Protein 1CI0 (pdb70)

CATH classification: 2.30.110.10

Sequence (409 aa):
FTLNEKQLTDDPIDLFTKWFNEAKEDPRETLPEAITFSSAELPSGRVSSRILLFKELDHRGFTIYSNWGTSRKAHDIATNPNAAIVFFWKDLQRQVRVEGITEHVNRETSERYFKTRPRGSKIGAWASRQSDVIKNREELDELTQKNTERFKDAEDIPCPDYWGGLRIVPLEIEFWQGRPSRLHDRFVYRRKTENDPWKVVRLAPTLNEKQLTDDPIDLFTKWFNEAKEDPRETLPEAITFSSAELPSGRVSSRILLFKELDHRGFTIYSNWGTSRKAHDIATNPNAAIVFFWKDLQRQVRVEGITEHVNRETSERYFKTRPRGSKIGAWASRQSDVIKNREELDELTQKNTERFKDAEDIPCPDYWGGLRIVPLEIEFWQGRPSRLHDRFVYRRKTENDPWKVVRLAP

Nearest PDB structures (foldseek):
  1ci0-assembly1_B  TM=1.005E+00  e=4.601E-44  Saccharomyces cerevisiae
  8qyw-assembly1_A-2  TM=9.313E-01  e=6.721E-25  Homo sapiens
  6h00-assembly1_A-2  TM=9.200E-01  e=1.239E-23  Homo sapiens
  3hy8-assembly1_A-2  TM=8.974E-01  e=1.770E-23  Homo sapiens
  2a2j-assembly1_B  TM=9.378E-01  e=9.275E-20  Mycobacterium tuberculosis

GO terms:
  GO:0004733 pyridoxamine phosphate oxidase activity (F, IDA)
  GO:0005758 mitochondrial intermembrane space (C, IDA)
  GO:0010181 FMN binding (F, IDA)
  GO:0009443 pyridoxal 5'-phosphate salvage (P, IC)
  GO:0004733 pyridoxamine phosphate oxidase activity (F, IMP)

B-factor: mean 37.46, std 19.8, range [2.0, 96.81]

Organism: Saccharomyces cerevisiae (strain ATCC 204508 / S288c) (NCBI:txid559292)

Foldseek 3Di:
DADDPVVDDQPVVVVVCVVLVVLVVDPLNPQQQKKKKKFAAPPVGHIDIDIFGWDDADPFFTKGWDQLPQAPRVNRCVRPQWIKMKGQDPVQQKIKIFTAGKFFDDPVQFFVVLQVDDPLVVLLQVLDRYPDDDDDVVSSVVSSVVSCVVCVVDDTRGHDPRTGMMGGRGQKMWIWHDDPVRQIWIKMWGDPDSPGRTDIDTDGD/DDDPVPDDQDVVVVVCVVLVVLVVDPLNPQQQKKKKKFAAPPVGHIDIDIFGFDDADPFFTKGWDQLPQAPRVNRCVRPQWIKMKGQDPVQQKIKIFTAGKFFDDPVQFFVVLQVDDPLVVLLQQLDRYPDDDDDVVSSVVSSVVSCVVCVVDDTRGHDPRTGMMGGRGQKMWIWHDDPVRQIWIKMWGDPDSPGRIDIDTDGD

Solvent-accessible surface area: 18748 Å² total; per-residue (Å²): 138,60,1,50,78,200,69,35,42,140,65,0,45,74,2,2,54,106,4,14,57,56,0,117,137,27,120,120,10,112,61,11,47,12,4,7,0,0,0,2,56,48,108,60,2,61,1,0,1,11,30,26,95,10,93,59,44,50,156,74,4,0,2,0,37,12,9,18,35,36,0,52,7,4,104,2,9,86,56,0,74,27,1,0,0,2,0,41,2,49,73,5,68,13,12,0,20,0,4,5,50,11,50,114,12,76,97,93,24,1,65,125,66,1,129,108,96,69,187,44,9,21,18,23,14,92,4,13,155,37,23,50,81,16,170,40,47,107,44,2,55,89,47,36,129,112,31,72,72,83,26,78,104,54,101,77,15,84,22,0,134,54,20,4,3,0,17,0,0,4,26,23,0,8,0,39,1,5,55,126,63,104,30,38,0,15,4,2,0,86,35,173,60,61,128,47,99,51,127,63,40,7,7,2,21,68,0,58,81,200,66,36,43,139,63,0,45,72,2,2,55,102,3,16,58,56,0,117,138,26,120,134,9,111,60,11,47,12,4,6,0,0,0,1,56,47,109,59,2,60,0,0,1,11,31,26,99,10,94,59,46,50,156,72,4,0,2,0,36,12,9,18,35,36,1,52,8,5,104,2,8,84,56,0,74,27,1,0,1,2,0,41,2,50,72,27,68,32,12,0,20,0,4,5,50,11,50,116,13,78,98,93,25,1,66,128,68,1,129,107,93,70,187,44,8,20,19,22,14,91,3,12,156,37,23,49,81,16,169,40,47,108,44,1,54,92,50,34,132,116,30,70,71,82,25,77,104,54,103,76,14,85,21,0,135,52,21,5,3,0,17,0,0,4,24,23,0,8,0,39,18,7,72,128,61,107,31,38,0,15,5,1,0,88,34,171,58,61,128,46,99,51,122,64,42,7,7,2,22

Radius of gyration: 21.93 Å; Cα contacts (8 Å, |Δi|>4): 861; chains: 2; bounding box: 58×42×62 Å

Structure (mmCIF, N/CA/C/O backbone):
data_1CI0
#
_entry.id   1CI0
#
_cell.length_a   74.970
_cell.length_b   74.970
_cell.length_c   157.140
_cell.angle_alpha   90.00
_cell.angle_beta   90.00
_cell.angle_gamma   120.00
#
_symmetry.space_group_name_H-M   'P 32 2 1'
#
loop_
_entity.id
_entity.type
_entity.pdbx_description
1 polymer 'PROTEIN (PNP OXIDASE)'
2 non-polymer 'FLAVIN MONONUCLEOTIDE'
3 water water
#
loop_
_atom_site.group_PDB
_atom_site.id
_atom_site.type_symbol
_atom_site.label_atom_id
_atom_site.label_alt_id
_atom_site.label_comp_id
_atom_site.label_asym_id
_atom_site.label_entity_id
_atom_site.label_seq_id
_atom_site.pdbx_PDB_ins_code
_atom_site.Cartn_x
_atom_site.Cartn_y
_atom_site.Cartn_z
_atom_site.occupancy
_atom_site.B_iso_or_equiv
_atom_site.auth_seq_id
_atom_site.auth_comp_id
_atom_site.auth_asym_id
_atom_site.auth_atom_id
_atom_site.pdbx_PDB_model_num
ATOM 1 N N . PHE A 1 24 ? -34.313 -10.586 9.115 1.00 45.34 24 PHE A N 1
ATOM 2 C CA . PHE A 1 24 ? -35.212 -9.616 8.397 1.00 45.34 24 PHE A CA 1
ATOM 3 C C . PHE A 1 24 ? -35.676 -8.463 9.263 1.00 45.34 24 PHE A C 1
ATOM 4 O O . PHE A 1 24 ? -36.684 -7.811 8.970 1.00 13.20 24 PHE A O 1
ATOM 12 N N . THR A 1 25 ? -34.947 -8.243 10.349 1.00 33.06 25 THR A N 1
ATOM 13 C CA . THR A 1 25 ? -35.212 -7.137 11.251 1.00 33.06 25 THR A CA 1
ATOM 14 C C . THR A 1 25 ? -33.844 -6.491 11.240 1.00 33.06 25 THR A C 1
ATOM 15 O O . THR A 1 25 ? -32.866 -7.100 10.809 1.00 20.74 25 THR A O 1
ATOM 19 N N . LEU A 1 26 ? -33.764 -5.255 11.685 1.00 28.92 26 LEU A N 1
ATOM 20 C CA . LEU A 1 26 ? -32.499 -4.544 11.690 1.00 28.92 26 LEU A CA 1
ATOM 21 C C . LEU A 1 26 ? -32.439 -3.745 12.965 1.00 28.92 26 LEU A C 1
ATOM 22 O O . LEU A 1 26 ? -33.310 -2.918 13.210 1.00 59.02 26 LEU A O 1
ATOM 27 N N . ASN A 1 27 ? -31.421 -4.000 13.783 1.00 21.86 27 ASN A N 1
ATOM 28 C CA . ASN A 1 27 ? -31.274 -3.291 15.047 1.00 21.86 27 ASN A CA 1
ATOM 29 C C . ASN A 1 27 ? -29.830 -2.885 15.313 1.00 21.86 27 ASN A C 1
ATOM 30 O O . ASN A 1 27 ? -28.891 -3.496 14.796 1.00 59.18 27 ASN A O 1
ATOM 35 N N . GLU A 1 28 ? -29.681 -1.845 16.127 1.00 38.35 28 GLU A N 1
ATOM 36 C CA . GLU A 1 28 ? -28.384 -1.296 16.511 1.00 38.35 28 GLU A CA 1
ATOM 37 C C . GLU A 1 28 ? -27.320 -2.378 16.678 1.00 38.35 28 GLU A C 1
ATOM 38 O O . GLU A 1 28 ? -26.191 -2.223 16.213 1.00 63.10 28 GLU A O 1
ATOM 44 N N . LYS A 1 29 ? -27.688 -3.477 17.331 1.00 55.18 29 LYS A N 1
ATOM 45 C CA . LYS A 1 29 ? -26.768 -4.587 17.567 1.00 55.18 29 LYS A CA 1
ATOM 46 C C . LYS A 1 29 ? -26.145 -5.169 16.297 1.00 55.18 29 LYS A C 1
ATOM 47 O O . LYS A 1 29 ? -24.987 -5.587 16.307 1.00 71.50 29 LYS A O 1
ATOM 53 N N . GLN A 1 30 ? -26.906 -5.191 15.206 1.00 51.67 30 GLN A N 1
ATOM 54 C CA . GLN A 1 30 ? -26.420 -5.741 13.945 1.00 51.67 30 GLN A CA 1
ATOM 55 C C . GLN A 1 30 ? -25.513 -4.780 13.176 1.00 51.67 30 GLN A C 1
ATOM 56 O O . GLN A 1 30 ? -24.731 -5.199 12.317 1.00 63.90 30 GLN A O 1
ATOM 62 N N . LEU A 1 31 ? -25.618 -3.493 13.490 1.00 55.80 31 LEU A N 1
ATOM 63 C CA . LEU A 1 31 ? -24.818 -2.469 12.824 1.00 55.80 31 LEU A CA 1
ATOM 64 C C . LEU A 1 31 ? -23.330 -2.752 12.937 1.00 55.80 31 LEU A C 1
ATOM 65 O O . LEU A 1 31 ? -22.850 -3.162 13.998 1.00 40.55 31 LEU A O 1
ATOM 70 N N . THR A 1 32 ? -22.604 -2.535 11.843 1.00 44.74 32 THR A N 1
ATOM 71 C CA . THR A 1 32 ? -21.159 -2.749 11.829 1.00 44.74 32 THR A CA 1
ATOM 72 C C . THR A 1 32 ? -20.480 -1.398 11.986 1.00 44.74 32 THR A C 1
ATOM 73 O O . THR A 1 32 ? -21.135 -0.360 12.034 1.00 50.66 32 THR A O 1
ATOM 77 N N . ASP A 1 33 ? -19.162 -1.409 12.070 1.00 43.72 33 ASP A N 1
ATOM 78 C CA . ASP A 1 33 ? -18.439 -0.164 12.203 1.00 43.72 33 ASP A CA 1
ATOM 79 C C . ASP A 1 33 ? -18.355 0.449 10.820 1.00 43.72 33 ASP A C 1
ATOM 80 O O . ASP A 1 33 ? -18.716 1.612 10.626 1.00 57.62 33 ASP A O 1
ATOM 85 N N . ASP A 1 34 ? -17.885 -0.341 9.859 1.00 54.78 34 ASP A N 1
ATOM 86 C CA . ASP A 1 34 ? -17.764 0.116 8.481 1.00 54.78 34 ASP A CA 1
ATOM 87 C C . ASP A 1 34 ? -19.037 -0.291 7.745 1.00 54.78 34 ASP A C 1
ATOM 88 O O . ASP A 1 34 ? -19.288 -1.477 7.549 1.00 56.32 34 ASP A O 1
ATOM 93 N N . PRO A 1 35 ? -19.862 0.688 7.336 1.00 32.44 35 PRO A N 1
ATOM 94 C CA . PRO A 1 35 ? -21.100 0.339 6.624 1.00 32.44 35 PRO A CA 1
ATOM 95 C C . PRO A 1 35 ? -20.858 -0.704 5.532 1.00 32.44 35 PRO A C 1
ATOM 96 O O . PRO A 1 35 ? -21.720 -1.525 5.247 1.00 39.17 35 PRO A O 1
ATOM 100 N N . ILE A 1 36 ? -19.667 -0.681 4.943 1.00 27.62 36 ILE A N 1
ATOM 101 C CA . ILE A 1 36 ? -19.311 -1.617 3.887 1.00 27.62 36 ILE A CA 1
ATOM 102 C C . ILE A 1 36 ? -19.457 -3.064 4.323 1.00 27.62 36 ILE A C 1
ATOM 103 O O . ILE A 1 36 ? -19.695 -3.947 3.497 1.00 27.43 36 ILE A O 1
ATOM 108 N N . ASP A 1 37 ? -19.308 -3.312 5.616 1.00 41.30 37 ASP A N 1
ATOM 109 C CA . ASP A 1 37 ? -19.443 -4.664 6.138 1.00 41.30 37 ASP A CA 1
ATOM 110 C C . ASP A 1 37 ? -20.895 -5.078 6.019 1.00 41.30 37 ASP A C 1
ATOM 111 O O . ASP A 1 37 ? -21.224 -6.097 5.407 1.00 48.46 37 ASP A O 1
ATOM 116 N N . LEU A 1 38 ? -21.767 -4.278 6.608 1.00 26.25 38 LEU A N 1
ATOM 117 C CA . LEU A 1 38 ? -23.183 -4.573 6.552 1.00 26.25 38 LEU A CA 1
ATOM 118 C C . LEU A 1 38 ? -23.649 -4.679 5.096 1.00 26.25 38 LEU A C 1
ATOM 119 O O . LEU A 1 38 ? -24.574 -5.436 4.792 1.00 20.72 38 LEU A O 1
ATOM 124 N N . PHE A 1 39 ? -23.017 -3.939 4.184 1.00 26.73 39 PHE A N 1
ATOM 125 C CA . PHE A 1 39 ? -23.429 -4.027 2.784 1.00 26.73 39 PHE A CA 1
ATOM 126 C C . PHE A 1 39 ? -23.132 -5.413 2.244 1.00 26.73 39 PHE A C 1
ATOM 127 O O . PHE A 1 39 ? -24.012 -6.084 1.719 1.00 15.86 39 PHE A O 1
ATOM 135 N N . THR A 1 40 ? -21.883 -5.833 2.366 1.00 23.52 40 THR A N 1
ATOM 136 C CA . THR A 1 40 ? -21.473 -7.143 1.872 1.00 23.52 40 THR A CA 1
ATOM 137 C C . THR A 1 40 ? -22.339 -8.246 2.433 1.00 23.52 40 THR A C 1
ATOM 138 O O . THR A 1 40 ? -22.766 -9.136 1.707 1.00 35.72 40 THR A O 1
ATOM 142 N N . LYS A 1 41 ? -22.598 -8.168 3.734 1.00 23.44 41 LYS A N 1
ATOM 143 C CA . LYS A 1 41 ? -23.429 -9.147 4.420 1.00 23.44 41 LYS A CA 1
ATOM 144 C C . LYS A 1 41 ? -24.766 -9.237 3.701 1.00 23.44 41 LYS A C 1
ATOM 145 O O . LYS A 1 41 ? -25.178 -10.305 3.256 1.00 32.07 41 LYS A O 1
ATOM 151 N N . TRP A 1 42 ? -25.436 -8.098 3.587 1.00 14.18 42 TRP A N 1
ATOM 152 C CA . TRP A 1 42 ? -26.727 -8.007 2.918 1.00 14.18 42 TRP A CA 1
ATOM 153 C C . TRP A 1 42 ? -26.680 -8.424 1.444 1.00 14.18 42 TRP A C 1
ATOM 154 O O . TRP A 1 42 ? -27.601 -9.075 0.929 1.00 22.52 42 TRP A O 1
ATOM 165 N N . PHE A 1 43 ? -25.615 -8.027 0.759 1.00 32.98 43 PHE A N 1
ATOM 166 C CA . PHE A 1 43 ? -25.486 -8.359 -0.644 1.00 32.98 43 PHE A CA 1
ATOM 167 C C . PHE A 1 43 ? -25.300 -9.857 -0.798 1.00 32.98 43 PHE A C 1
ATOM 168 O O . PHE A 1 43 ? -25.968 -10.486 -1.615 1.00 21.53 43 PHE A O 1
ATOM 176 N N . ASN A 1 44 ? -24.394 -10.433 -0.015 1.00 24.60 44 ASN A N 1
ATOM 177 C CA . ASN A 1 44 ? -24.154 -11.869 -0.090 1.00 24.60 44 ASN A CA 1
ATOM 178 C C . ASN A 1 44 ? -25.453 -12.646 0.181 1.00 24.60 44 ASN A C 1
ATOM 179 O O . ASN A 1 44 ? -25.734 -13.644 -0.473 1.00 42.47 44 ASN A O 1
ATOM 184 N N . GLU A 1 45 ? -26.244 -12.177 1.139 1.00 26.46 45 GLU A N 1
ATOM 185 C CA . GLU A 1 45 ? -27.497 -12.833 1.462 1.00 26.46 45 GLU A CA 1
ATOM 186 C C . GLU A 1 45 ? -28.412 -12.804 0.239 1.00 26.46 45 GLU A C 1
ATOM 187 O O . GLU A 1 45 ? -29.088 -13.794 -0.051 1.00 26.93 45 GLU A O 1
ATOM 193 N N . ALA A 1 46 ? -28.424 -11.669 -0.471 1.00 17.39 46 ALA A N 1
ATOM 194 C CA . ALA A 1 46 ? -29.244 -11.492 -1.674 1.00 17.39 46 ALA A CA 1
ATOM 195 C C . ALA A 1 46 ? -28.823 -12.423 -2.811 1.00 17.39 46 ALA A C 1
ATOM 196 O O . ALA A 1 46 ? -29.669 -12.947 -3.542 1.00 35.35 46 ALA A O 1
ATOM 198 N N . LYS A 1 47 ? -27.516 -12.614 -2.970 1.00 18.14 47 LYS A N 1
ATOM 199 C CA . LYS A 1 47 ? -26.975 -13.532 -3.981 1.00 18.14 47 LYS A CA 1
ATOM 200 C C . LYS A 1 47 ? -27.310 -14.974 -3.557 1.00 18.14 47 LYS A C 1
ATOM 201 O O . LYS A 1 47 ? -27.629 -15.817 -4.394 1.00 59.98 47 LYS A O 1
ATOM 207 N N . GLU A 1 48 ? -27.243 -15.234 -2.248 1.00 32.94 48 GLU A N 1
ATOM 208 C CA . GLU A 1 48 ? -27.549 -16.555 -1.677 1.00 32.94 48 GLU A CA 1
ATOM 209 C C . GLU A 1 48 ? -29.019 -16.894 -1.893 1.00 32.94 48 GLU A C 1
ATOM 210 O O . GLU A 1 48 ? -29.377 -18.032 -2.184 1.00 76.42 48 GLU A O 1
ATOM 216 N N . ASP A 1 49 ? -29.869 -15.890 -1.734 1.00 22.45 49 ASP A N 1
ATOM 217 C CA . ASP A 1 49 ? -31.296 -16.083 -1.903 1.00 22.45 49 ASP A CA 1
ATOM 218 C C . ASP A 1 49 ? -31.688 -16.246 -3.368 1.00 22.45 49 ASP A C 1
ATOM 219 O O . ASP A 1 49 ? -31.388 -15.400 -4.227 1.00 39.06 49 ASP A O 1
ATOM 224 N N . PRO A 1 50 ? -32.365 -17.353 -3.670 1.00 40.89 50 PRO A N 1
ATOM 225 C CA . PRO A 1 50 ? -32.830 -17.705 -5.011 1.00 40.89 50 PRO A CA 1
ATOM 226 C C . PRO A 1 50 ? -34.039 -16.875 -5.440 1.00 40.89 50 PRO A C 1
ATOM 227 O O . PRO A 1 50 ? -34.421 -16.878 -6.613 1.00 32.03 50 PRO A O 1
ATOM 231 N N . ARG A 1 51 ? -34.629 -16.167 -4.478 1.00 21.23 51 ARG A N 1
ATOM 232 C CA . ARG A 1 51 ? -35.784 -15.303 -4.730 1.00 21.23 51 ARG A CA 1
ATOM 233 C C . ARG A 1 51 ? -35.270 -14.060 -5.424 1.00 21.23 51 ARG A C 1
ATOM 234 O O . ARG A 1 51 ? -35.938 -13.496 -6.291 1.00 34.90 51 ARG A O 1
ATOM 242 N N . GLU A 1 52 ? -34.077 -13.633 -5.030 1.00 31.39 52 GLU A N 1
ATOM 243 C CA . GLU A 1 52 ? -33.449 -12.467 -5.634 1.00 31.39 52 GLU A CA 1
ATOM 244 C C . GLU A 1 52 ? -32.581 -12.968 -6.770 1.00 31.39 52 GLU A C 1
ATOM 245 O O . GLU A 1 52 ? -31.457 -13.450 -6.548 1.00 35.03 52 GLU A O 1
ATOM 251 N N . THR A 1 53 ? -33.126 -12.849 -7.980 1.00 14.39 53 THR A N 1
ATOM 252 C CA . THR A 1 53 ? -32.461 -13.302 -9.203 1.00 14.39 53 THR A CA 1
ATOM 253 C C . THR A 1 53 ? -31.469 -12.342 -9.875 1.00 14.39 53 THR A C 1
ATOM 254 O O . THR A 1 53 ? -30.707 -12.755 -10.752 1.00 57.83 53 THR A O 1
ATOM 258 N N . LEU A 1 54 ? -31.475 -11.076 -9.468 1.00 15.26 54 LEU A N 1
ATOM 259 C CA . LEU A 1 54 ? -30.561 -10.100 -10.045 1.00 15.26 54 LEU A CA 1
ATOM 260 C C . LEU A 1 54 ? -30.188 -9.067 -8.987 1.00 15.26 54 LEU A C 1
ATOM 261 O O . LEU A 1 54 ? -30.454 -7.879 -9.144 1.00 19.29 54 LEU A O 1
ATOM 266 N N . PRO A 1 55 ? -29.535 -9.506 -7.909 1.00 14.16 55 PRO A N 1
ATOM 267 C CA . PRO A 1 55 ? -29.136 -8.616 -6.816 1.00 14.16 55 PRO A CA 1
ATOM 268 C C . PRO A 1 55 ? -28.151 -7.470 -7.114 1.00 14.16 55 PRO A C 1
ATOM 269 O O . PRO A 1 55 ? -27.974 -6.582 -6.277 1.00 42.30 55 PRO A O 1
ATOM 273 N N . GLU A 1 56 ? -27.510 -7.478 -8.279 1.00 26.64 56 GLU A N 1
ATOM 274 C CA . GLU A 1 56 ? -26.574 -6.400 -8.605 1.00 26.64 56 GLU A CA 1
ATOM 275 C C . GLU A 1 56 ? -27.278 -5.271 -9.352 1.00 26.64 56 GLU A C 1
ATOM 276 O O . GLU A 1 56 ? -26.692 -4.213 -9.580 1.00 25.18 56 GLU A O 1
ATOM 282 N N . ALA A 1 57 ? -28.535 -5.500 -9.721 1.00 15.47 57 ALA A N 1
ATOM 283 C CA . ALA A 1 57 ? -29.319 -4.501 -10.435 1.00 15.47 57 ALA A CA 1
ATOM 284 C C . ALA A 1 57 ? -29.535 -3.309 -9.514 1.00 15.47 57 ALA A C 1
ATOM 285 O O . ALA A 1 57 ? -29.884 -3.476 -8.344 1.00 21.94 57 ALA A O 1
ATOM 287 N N . ILE A 1 58 ? -29.331 -2.108 -10.043 1.00 7.76 58 ILE A N 1
ATOM 288 C CA . ILE A 1 58 ? -29.500 -0.889 -9.266 1.00 7.76 58 ILE A CA 1
ATOM 289 C C . ILE A 1 58 ? -30.031 0.227 -10.142 1.00 7.76 58 ILE A C 1
ATOM 290 O O . ILE A 1 58 ? -30.033 0.130 -11.368 1.00 17.76 58 ILE A O 1
ATOM 295 N N . THR A 1 59 ? -30.474 1.296 -9.498 1.00 26.50 59 THR A N 1
ATOM 296 C CA . THR A 1 59 ? -30.952 2.463 -10.224 1.00 26.50 59 THR A CA 1
ATOM 297 C C . THR A 1 59 ? -29.861 3.500 -10.018 1.00 26.50 59 THR A C 1
ATOM 298 O O . THR A 1 59 ? -29.555 3.879 -8.889 1.00 18.62 59 THR A O 1
ATOM 302 N N . PHE A 1 60 ? -29.243 3.930 -11.106 1.00 12.99 60 PHE A N 1
ATOM 303 C CA . PHE A 1 60 ? -28.185 4.923 -11.004 1.00 12.99 60 PHE A CA 1
ATOM 304 C C . PHE A 1 60 ? -28.760 6.290 -11.340 1.00 12.99 60 PHE A C 1
ATOM 305 O O . PHE A 1 60 ? -29.066 6.580 -12.505 1.00 20.09 60 PHE A O 1
ATOM 313 N N . SER A 1 61 ? -28.912 7.122 -10.319 1.00 5.24 61 SER A N 1
ATOM 314 C CA . SER A 1 61 ? -29.459 8.448 -10.522 1.00 5.24 61 SER A CA 1
ATOM 315 C C . SER A 1 61 ? -28.356 9.496 -10.582 1.00 5.24 61 SER A C 1
ATOM 316 O O . SER A 1 61 ? -27.346 9.412 -9.882 1.00 25.56 61 SER A O 1
ATOM 319 N N . SER A 1 62 ? -28.548 10.478 -11.449 1.00 9.24 62 SER A N 1
ATOM 320 C CA . SER A 1 62 ? -27.582 11.545 -11.602 1.00 9.24 62 SER A CA 1
ATOM 321 C C . SER A 1 62 ? -28.368 12.792 -11.926 1.00 9.24 62 SER A C 1
ATOM 322 O O . SER A 1 62 ? -29.566 12.732 -12.152 1.00 10.82 62 SER A O 1
ATOM 325 N N . ALA A 1 63 ? -27.699 13.928 -11.937 1.00 15.01 63 ALA A N 1
ATOM 326 C CA . ALA A 1 63 ? -28.381 15.165 -12.249 1.00 15.01 63 ALA A CA 1
ATOM 327 C C . ALA A 1 63 ? -27.419 16.157 -12.879 1.00 15.01 63 ALA A C 1
ATOM 328 O O . ALA A 1 63 ? -26.229 16.196 -12.550 1.00 24.46 63 ALA A O 1
ATOM 330 N N . GLU A 1 64 ? -27.948 16.944 -13.805 1.00 17.67 64 GLU A N 1
ATOM 331 C CA . GLU A 1 64 ? -27.164 17.955 -14.503 1.00 17.67 64 GLU A CA 1
ATOM 332 C C . GLU A 1 64 ? -27.136 19.180 -13.584 1.00 17.67 64 GLU A C 1
ATOM 333 O O . GLU A 1 64 ? -28.162 19.821 -13.325 1.00 27.63 64 GLU A O 1
ATOM 339 N N . LEU A 1 65 ? -25.939 19.465 -13.077 1.00 72.33 65 LEU A N 1
ATOM 340 C CA . LEU A 1 65 ? -25.735 20.524 -12.100 1.00 72.33 65 LEU A CA 1
ATOM 341 C C . LEU A 1 65 ? -26.211 21.933 -12.368 1.00 72.33 65 LEU A C 1
ATOM 342 O O . LEU A 1 65 ? -26.780 22.561 -11.470 1.00 64.01 65 LEU A O 1
ATOM 347 N N . PRO A 1 66 ? -25.990 22.468 -13.579 1.00 19.88 66 PRO A N 1
ATOM 348 C CA . PRO A 1 66 ? -26.510 23.842 -13.678 1.00 19.88 66 PRO A CA 1
ATOM 349 C C . PRO A 1 66 ? -28.032 23.856 -13.573 1.00 19.88 66 PRO A C 1
ATOM 350 O O . PRO A 1 66 ? -28.604 24.388 -12.620 1.00 21.90 66 PRO A O 1
ATOM 354 N N . SER A 1 67 ? -28.678 23.212 -14.538 1.00 27.73 67 SER A N 1
ATOM 355 C CA . SER A 1 67 ? -30.133 23.158 -14.596 1.00 27.73 67 SER A CA 1
ATOM 356 C C . SER A 1 67 ? -30.817 22.462 -13.439 1.00 27.73 67 SER A C 1
ATOM 357 O O . SER A 1 67 ? -31.904 22.864 -13.022 1.00 30.39 67 SER A O 1
ATOM 360 N N . GLY A 1 68 ? -30.201 21.396 -12.941 1.00 10.53 68 GLY A N 1
ATOM 361 C CA . GLY A 1 68 ? -30.806 20.667 -11.841 1.00 10.53 68 GLY A CA 1
ATOM 362 C C . GLY A 1 68 ? -31.815 19.645 -12.330 1.00 10.53 68 GLY A C 1
ATOM 363 O O . GLY A 1 68 ? -32.757 19.294 -11.624 1.00 31.56 68 GLY A O 1
ATOM 364 N N . ARG A 1 69 ? -31.615 19.176 -13.556 1.00 21.25 69 ARG A N 1
ATOM 365 C CA . ARG A 1 69 ? -32.490 18.178 -14.149 1.00 21.25 69 ARG A CA 1
ATOM 366 C C . ARG A 1 69 ? -32.006 16.798 -13.722 1.00 21.25 69 ARG A C 1
ATOM 367 O O . ARG A 1 69 ? -30.814 16.501 -13.772 1.00 87.34 69 ARG A O 1
ATOM 375 N N . VAL A 1 70 ? -32.947 15.955 -13.305 1.00 16.42 70 VAL A N 1
ATOM 376 C CA . VAL A 1 70 ? -32.627 14.617 -12.841 1.00 16.42 70 VAL A CA 1
ATOM 377 C C . VAL A 1 70 ? -32.900 13.531 -13.859 1.00 16.42 70 VAL A C 1
ATOM 378 O O . VAL A 1 70 ? -33.944 13.503 -14.496 1.00 12.74 70 VAL A O 1
ATOM 382 N N . SER A 1 71 ? -31.943 12.626 -13.999 1.00 4.52 71 SER A N 1
ATOM 383 C CA . SER A 1 71 ? -32.078 11.514 -14.920 1.00 4.52 71 SER A CA 1
ATOM 384 C C . SER A 1 71 ? -31.707 10.276 -14.133 1.00 4.52 71 SER A C 1
ATOM 385 O O . SER A 1 71 ? -30.946 10.361 -13.171 1.00 22.60 71 SER A O 1
ATOM 388 N N . SER A 1 72 ? -32.275 9.137 -14.521 1.00 24.46 72 SER A N 1
ATOM 389 C CA . SER A 1 72 ? -32.015 7.873 -13.846 1.00 24.46 72 SER A CA 1
ATOM 390 C C . SER A 1 72 ? -32.230 6.707 -14.795 1.00 24.46 72 SER A C 1
ATOM 391 O O . SER A 1 72 ? -33.032 6.792 -15.731 1.00 33.71 72 SER A O 1
ATOM 394 N N . ARG A 1 73 ? -31.509 5.618 -14.545 1.00 21.38 73 ARG A N 1
ATOM 395 C CA . ARG A 1 73 ? -31.605 4.416 -15.364 1.00 21.38 73 ARG A CA 1
ATOM 396 C C . ARG A 1 73 ? -31.113 3.214 -14.576 1.00 21.38 73 ARG A C 1
ATOM 397 O O . ARG A 1 73 ? -30.442 3.359 -13.548 1.00 15.18 73 ARG A O 1
ATOM 405 N N . ILE A 1 74 ? -31.426 2.023 -15.070 1.00 13.73 74 ILE A N 1
ATOM 406 C CA . ILE A 1 74 ? -31.009 0.804 -14.402 1.00 13.73 74 ILE A CA 1
ATOM 407 C C . ILE A 1 74 ? -29.642 0.339 -14.884 1.00 13.73 74 ILE A C 1
ATOM 408 O O . ILE A 1 74 ? -29.349 0.369 -16.082 1.00 10.42 74 ILE A O 1
ATOM 413 N N . LEU A 1 75 ? -28.803 -0.088 -13.950 1.00 22.20 75 LEU A N 1
ATOM 414 C CA . LEU A 1 75 ? -27.481 -0.589 -14.292 1.00 22.20 75 LEU A CA 1
ATOM 415 C C . LEU A 1 75 ? -27.162 -1.730 -13.340 1.00 22.20 75 LEU A C 1
ATOM 416 O O . LEU A 1 75 ? -27.955 -2.050 -12.440 1.00 20.51 75 LEU A O 1
ATOM 421 N N . LEU A 1 76 ? -26.003 -2.346 -13.541 1.00 15.54 76 LEU A N 1
ATOM 422 C CA . LEU A 1 76 ? -25.585 -3.444 -12.696 1.00 15.54 76 LEU A CA 1
ATOM 423 C C . LEU A 1 76 ? -24.439 -3.003 -11.828 1.00 15.54 76 LEU A C 1
ATOM 424 O O . LEU A 1 76 ? -23.519 -2.350 -12.304 1.00 20.25 76 LEU A O 1
ATOM 429 N N . PHE A 1 77 ? -24.497 -3.349 -10.552 1.00 22.05 77 PHE A N 1
ATOM 430 C CA . PHE A 1 77 ? -23.412 -3.013 -9.654 1.00 22.05 77 PHE A CA 1
ATOM 431 C C . PHE A 1 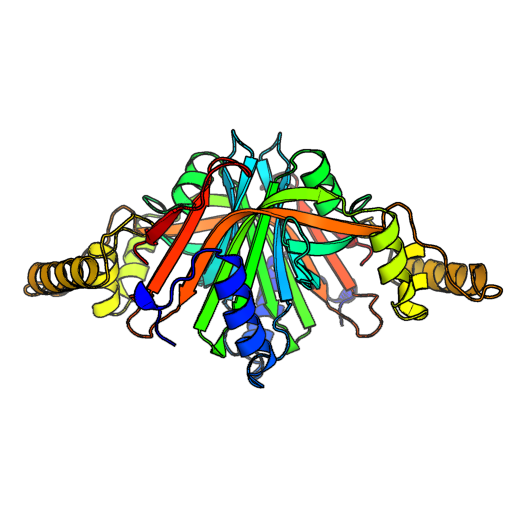77 ? -22.335 -4.074 -9.928 1.00 22.05 77 PHE A C 1
ATOM 432 O O . PHE A 1 77 ? -22.646 -5.261 -10.069 1.00 26.40 77 PHE A O 1
ATOM 440 N N . LYS A 1 78 ? -21.079 -3.655 -10.032 1.00 26.01 78 LYS A N 1
ATOM 441 C CA . LYS A 1 78 ? -20.009 -4.605 -10.307 1.00 26.01 78 LYS A CA 1
ATOM 442 C C . LYS A 1 78 ? -19.312 -5.058 -9.027 1.00 26.01 78 LYS A C 1
ATOM 443 O O . LYS A 1 78 ? -19.321 -6.241 -8.690 1.00 38.04 78 LYS A O 1
ATOM 449 N N . GLU A 1 79 ? -18.709 -4.119 -8.309 1.00 29.41 79 GLU A N 1
ATOM 450 C CA . GLU A 1 79 ? -18.023 -4.466 -7.077 1.00 29.41 79 GLU A CA 1
ATOM 451 C C . GLU A 1 79 ? -17.487 -3.240 -6.343 1.00 29.41 79 GLU A C 1
ATOM 452 O O . GLU A 1 79 ? -17.423 -2.143 -6.897 1.00 47.11 79 GLU A O 1
ATOM 458 N N . LEU A 1 80 ? -17.114 -3.435 -5.085 1.00 20.49 80 LEU A N 1
ATOM 459 C CA . LEU A 1 80 ? -16.543 -2.360 -4.300 1.00 20.49 80 LEU A CA 1
ATOM 460 C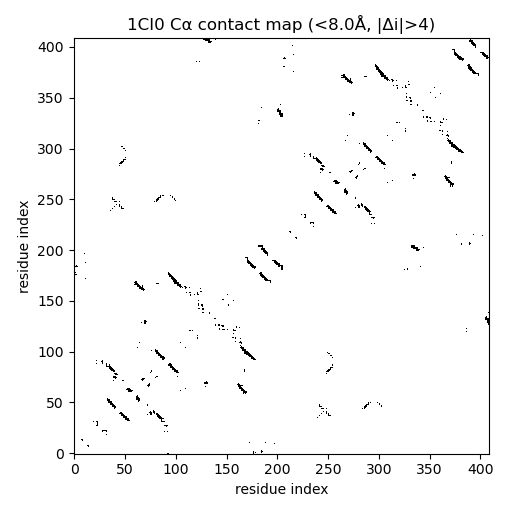 C . LEU A 1 80 ? -15.037 -2.435 -4.525 1.00 20.49 80 LEU A C 1
ATOM 461 O O . LEU A 1 80 ? -14.529 -3.451 -4.979 1.00 24.41 80 LEU A O 1
ATOM 466 N N . ASP A 1 81 ? -14.334 -1.350 -4.230 1.00 33.83 81 ASP A N 1
ATOM 467 C CA . ASP A 1 81 ? -12.883 -1.323 -4.321 1.00 33.83 81 ASP A CA 1
ATOM 468 C C . ASP A 1 81 ? -12.418 -0.553 -3.083 1.00 33.83 81 ASP A C 1
ATOM 469 O O . ASP A 1 81 ? -13.218 -0.311 -2.169 1.00 39.64 81 ASP A O 1
ATOM 474 N N . HIS A 1 82 ? -11.145 -0.184 -3.030 1.00 35.74 82 HIS A N 1
ATOM 475 C CA . HIS A 1 82 ? -10.606 0.539 -1.867 1.00 35.74 82 HIS A CA 1
ATOM 476 C C . HIS A 1 82 ? -11.371 1.797 -1.421 1.00 35.74 82 HIS A C 1
ATOM 477 O O . HIS A 1 82 ? -11.332 2.139 -0.239 1.00 53.94 82 HIS A O 1
ATOM 484 N N . ARG A 1 83 ? -12.072 2.452 -2.347 1.00 37.49 83 ARG A N 1
ATOM 485 C CA . ARG A 1 83 ? -12.776 3.689 -2.025 1.00 37.49 83 ARG A CA 1
ATOM 486 C C . ARG A 1 83 ? -14.294 3.758 -2.098 1.00 37.49 83 ARG A C 1
ATOM 487 O O . ARG A 1 83 ? -14.902 4.535 -1.357 1.00 47.15 83 ARG A O 1
ATOM 495 N N . GLY A 1 84 ? -14.921 2.989 -2.984 1.00 22.21 84 GLY A N 1
ATOM 496 C CA . GLY A 1 84 ? -16.379 3.049 -3.071 1.00 22.21 84 GLY A CA 1
ATOM 497 C C . GLY A 1 84 ? -17.062 1.986 -3.914 1.00 22.21 84 GLY A C 1
ATOM 498 O O . GLY A 1 84 ? -16.504 0.912 -4.137 1.00 22.50 84 GLY A O 1
ATOM 499 N N . PHE A 1 85 ? -18.272 2.291 -4.384 1.00 23.86 85 PHE A N 1
ATOM 500 C CA . PHE A 1 85 ? -19.046 1.361 -5.209 1.00 23.86 85 PHE A CA 1
ATOM 501 C C . PHE A 1 85 ? -18.766 1.581 -6.681 1.00 23.86 85 PHE A C 1
ATOM 502 O O . PHE A 1 85 ? -18.865 2.700 -7.160 1.00 23.94 85 PHE A O 1
ATOM 510 N N . THR A 1 86 ? -18.422 0.519 -7.404 1.00 24.42 86 THR A N 1
ATOM 511 C CA . THR A 1 86 ? -18.127 0.663 -8.825 1.00 24.42 86 THR A CA 1
ATOM 512 C C . THR A 1 86 ? -19.172 0.082 -9.812 1.00 24.42 86 THR A C 1
ATOM 513 O O . THR A 1 86 ? -19.816 -0.953 -9.561 1.00 18.27 86 THR A O 1
ATOM 517 N N . ILE A 1 87 ? -19.331 0.780 -10.935 1.00 34.09 87 ILE A N 1
ATOM 518 C CA . ILE A 1 87 ? -20.276 0.395 -11.978 1.00 34.09 87 ILE A CA 1
ATOM 519 C C . ILE A 1 87 ? -19.632 0.664 -13.327 1.00 34.09 87 ILE A C 1
ATOM 520 O O . ILE A 1 87 ? -19.035 1.717 -13.535 1.00 19.05 87 ILE A O 1
ATOM 525 N N . TYR A 1 88 ? -19.765 -0.283 -14.246 1.00 24.33 88 TYR A N 1
ATOM 526 C CA . TYR A 1 88 ? -19.177 -0.129 -15.563 1.00 24.33 88 TYR A CA 1
ATOM 527 C C . TYR A 1 88 ? -20.227 0.130 -16.637 1.00 24.33 88 TYR A C 1
ATOM 528 O O . TYR A 1 88 ? -21.276 -0.521 -16.684 1.00 53.56 88 TYR A O 1
ATOM 537 N N . SER A 1 89 ? -19.921 1.100 -17.494 1.00 12.93 89 SER A N 1
ATOM 538 C CA . SER A 1 89 ? -20.799 1.505 -18.579 1.00 12.93 89 SER A CA 1
ATOM 539 C C . SER A 1 89 ? -20.068 2.526 -19.476 1.00 12.93 89 SER A C 1
ATOM 540 O O . SER A 1 89 ? -18.837 2.632 -19.445 1.00 29.82 89 SER A O 1
ATOM 543 N N . ASN A 1 90 ? -20.826 3.258 -20.284 1.00 26.96 90 ASN A N 1
ATOM 544 C CA . ASN A 1 90 ? -20.260 4.285 -21.147 1.00 26.96 90 ASN A CA 1
ATOM 545 C C . ASN A 1 90 ? -20.334 5.590 -20.351 1.00 26.96 90 ASN A C 1
ATOM 546 O O . ASN A 1 90 ? -21.421 6.127 -20.135 1.00 41.90 90 ASN A O 1
ATOM 551 N N . TRP A 1 91 ? -19.190 6.091 -19.898 1.00 39.95 91 TRP A N 1
ATOM 552 C CA . TRP A 1 91 ? -19.175 7.331 -19.126 1.00 39.95 91 TRP A CA 1
ATOM 553 C C . TRP A 1 91 ? -18.585 8.492 -19.915 1.00 39.95 91 TRP A C 1
ATOM 554 O O . TRP A 1 91 ? -17.956 9.380 -19.351 1.00 33.26 91 TRP A O 1
ATOM 565 N N . GLY A 1 92 ? -18.801 8.481 -21.225 1.00 27.42 92 GLY A N 1
ATOM 566 C CA . GLY A 1 92 ? -18.280 9.536 -22.070 1.00 27.42 92 GLY A CA 1
ATOM 567 C C . GLY A 1 92 ? -19.359 10.225 -22.881 1.00 27.42 92 GLY A C 1
ATOM 568 O O . GLY A 1 92 ? -19.607 11.412 -22.692 1.00 57.09 92 GLY A O 1
ATOM 569 N N . THR A 1 93 ? -20.017 9.481 -23.766 1.00 28.79 93 THR A N 1
ATOM 570 C CA . THR A 1 93 ? -21.056 10.045 -24.635 1.00 28.79 93 THR A CA 1
ATOM 571 C C . THR A 1 93 ? -22.515 9.939 -24.167 1.00 28.79 93 THR A C 1
ATOM 572 O O . THR A 1 93 ? -23.389 10.650 -24.672 1.00 46.66 93 THR A O 1
ATOM 576 N N . SER A 1 94 ? -22.778 9.054 -23.208 1.00 12.28 94 SER A N 1
ATOM 577 C CA . SER A 1 94 ? -24.139 8.838 -22.728 1.00 12.28 94 SER A CA 1
ATOM 578 C C .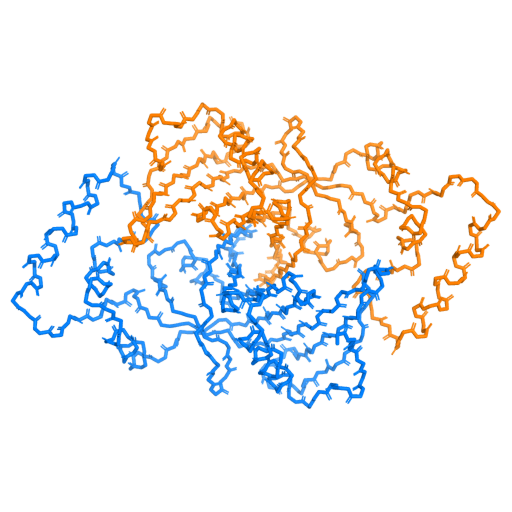 SER A 1 94 ? -24.668 9.997 -21.903 1.00 12.28 94 SER A C 1
ATOM 579 O O . SER A 1 94 ? -23.916 10.901 -21.528 1.00 26.85 94 SER A O 1
ATOM 582 N N . ARG A 1 95 ? -25.972 9.966 -21.634 1.00 11.70 95 ARG A N 1
ATOM 583 C CA . ARG A 1 95 ? -26.633 10.995 -20.846 1.00 11.70 95 ARG A CA 1
ATOM 584 C C . ARG A 1 95 ? -26.008 11.047 -19.449 1.00 11.70 95 ARG A C 1
ATOM 585 O O . ARG A 1 95 ? -25.627 12.115 -18.966 1.00 26.59 95 ARG A O 1
ATOM 593 N N . LYS A 1 96 ? -25.878 9.893 -18.806 1.00 11.66 96 LYS A N 1
ATOM 594 C CA . LYS A 1 96 ? -25.301 9.850 -17.469 1.00 11.66 96 LYS A CA 1
ATOM 595 C C . LYS A 1 96 ? -23.886 10.444 -17.438 1.00 11.66 96 LYS A C 1
ATOM 596 O O . LYS A 1 96 ? -23.472 11.028 -16.428 1.00 26.13 96 LYS A O 1
ATOM 602 N N . ALA A 1 97 ? -23.151 10.301 -18.541 1.00 22.67 97 ALA A N 1
ATOM 603 C CA . ALA A 1 97 ? -21.800 10.840 -18.625 1.00 22.67 97 ALA A CA 1
ATOM 604 C C . ALA A 1 97 ? -21.895 12.354 -18.606 1.00 22.67 97 ALA A C 1
ATOM 605 O O . ALA A 1 97 ? -21.149 13.020 -17.892 1.00 47.86 97 ALA A O 1
ATOM 607 N N . HIS A 1 98 ? -22.830 12.900 -19.371 1.00 10.66 98 HIS A N 1
ATOM 608 C CA . HIS A 1 98 ? -22.982 14.350 -19.433 1.00 10.66 98 HIS A CA 1
ATOM 609 C C . HIS A 1 98 ? -23.459 14.979 -18.127 1.00 10.66 98 HIS A C 1
ATOM 610 O O . HIS A 1 98 ? -23.193 16.145 -17.869 1.00 84.46 98 HIS A O 1
ATOM 617 N N . ASP A 1 99 ? -24.157 14.206 -17.301 1.00 27.55 99 ASP A N 1
ATOM 618 C CA . ASP A 1 99 ? -24.646 14.714 -16.022 1.00 27.55 99 ASP A CA 1
ATOM 619 C C . ASP A 1 99 ? -23.468 14.743 -15.075 1.00 27.55 99 ASP A C 1
ATOM 620 O O . ASP A 1 99 ? -23.184 15.746 -14.433 1.00 30.46 99 ASP A O 1
ATOM 625 N N . ILE A 1 100 ? -22.785 13.612 -15.015 1.00 16.18 100 ILE A N 1
ATOM 626 C CA . ILE A 1 100 ? -21.626 13.444 -14.169 1.00 16.18 100 ILE A CA 1
ATOM 627 C C . ILE A 1 100 ? -20.556 14.474 -14.493 1.00 16.18 100 ILE A C 1
ATOM 628 O O . ILE A 1 100 ? -19.947 15.062 -13.588 1.00 24.15 100 ILE A O 1
ATOM 633 N N . ALA A 1 101 ? -20.330 14.679 -15.788 1.00 27.57 101 ALA A N 1
ATOM 634 C CA . ALA A 1 101 ? -19.324 15.619 -16.265 1.00 27.57 101 ALA A CA 1
ATOM 635 C C . ALA A 1 101 ? -19.564 16.995 -15.681 1.00 27.57 101 ALA A C 1
ATOM 636 O O . ALA A 1 101 ? -18.624 17.721 -15.367 1.00 29.60 101 ALA A O 1
ATOM 638 N N . THR A 1 102 ? -20.833 17.346 -15.532 1.00 11.95 102 THR A N 1
ATOM 639 C CA . THR A 1 102 ? -21.220 18.643 -14.988 1.00 11.95 102 THR A CA 1
ATOM 640 C C . THR A 1 102 ? -21.426 18.614 -13.491 1.00 11.95 102 THR A C 1
ATOM 641 O O . THR A 1 102 ? -21.501 19.670 -12.868 1.00 11.16 102 THR A O 1
ATOM 645 N N . ASN A 1 103 ? -21.529 17.413 -12.920 1.00 13.23 103 ASN A N 1
ATOM 646 C CA . ASN A 1 103 ? -21.812 17.284 -11.501 1.00 13.23 103 ASN A CA 1
ATOM 647 C C . ASN A 1 103 ? -21.383 15.944 -10.966 1.00 13.23 103 ASN A C 1
ATOM 648 O O . ASN A 1 103 ? -22.149 14.997 -11.021 1.00 13.10 103 ASN A O 1
ATOM 653 N N . PRO A 1 104 ? -20.167 15.850 -10.405 1.00 22.86 104 PRO A N 1
ATOM 654 C CA . PRO A 1 104 ? -19.642 14.593 -9.853 1.00 22.86 104 PRO A CA 1
ATOM 655 C C . PRO A 1 104 ? -20.353 14.165 -8.569 1.00 22.86 104 PRO A C 1
ATOM 656 O O . PRO A 1 104 ? -19.780 14.134 -7.485 1.00 30.44 104 PRO A O 1
ATOM 660 N N . ASN A 1 105 ? -21.623 13.841 -8.718 1.00 15.87 105 ASN A N 1
ATOM 661 C CA . ASN A 1 105 ? -22.452 13.407 -7.618 1.00 15.87 105 ASN A CA 1
ATOM 662 C C . ASN A 1 105 ? -23.413 12.394 -8.202 1.00 15.87 105 ASN A C 1
ATOM 663 O O . ASN A 1 105 ? -23.867 12.551 -9.344 1.00 21.36 105 ASN A O 1
ATOM 668 N N . ALA A 1 106 ? -23.728 11.362 -7.424 1.00 21.37 106 ALA A N 1
ATOM 669 C CA . ALA A 1 106 ? -24.631 10.328 -7.894 1.00 21.37 106 ALA A CA 1
ATOM 670 C C . ALA A 1 106 ? -25.217 9.554 -6.730 1.00 21.37 106 ALA A C 1
ATOM 671 O O . ALA A 1 106 ? -24.725 9.649 -5.607 1.00 34.12 106 ALA A O 1
ATOM 673 N N . ALA A 1 107 ? -26.272 8.794 -7.019 1.00 16.57 107 ALA A N 1
ATOM 674 C CA . ALA A 1 107 ? -26.955 7.965 -6.036 1.00 16.57 107 ALA A CA 1
ATOM 675 C C . ALA A 1 107 ? -27.369 6.661 -6.694 1.00 16.57 107 ALA A C 1
ATOM 676 O O . ALA A 1 107 ? -27.732 6.638 -7.870 1.00 16.32 107 ALA A O 1
ATOM 678 N N . ILE A 1 108 ? -27.294 5.569 -5.946 1.00 25.17 108 ILE A N 1
ATOM 679 C CA . ILE A 1 108 ? -27.713 4.282 -6.466 1.00 25.17 108 ILE A CA 1
ATOM 680 C C . ILE A 1 108 ? -28.527 3.588 -5.393 1.00 25.17 108 ILE A C 1
ATOM 681 O O . ILE A 1 108 ? -28.266 3.761 -4.201 1.00 21.03 108 ILE A O 1
ATOM 686 N N . VAL A 1 109 ? -29.533 2.835 -5.821 1.00 42.42 109 VAL A N 1
ATOM 687 C CA . VAL A 1 109 ? -30.382 2.093 -4.904 1.00 42.42 109 VAL A CA 1
ATOM 688 C C . VAL A 1 109 ? -30.333 0.624 -5.258 1.00 42.42 109 VAL A C 1
ATOM 689 O O . VAL A 1 109 ? -30.289 0.253 -6.429 1.00 33.02 109 VAL A O 1
ATOM 693 N N . PHE A 1 110 ? -30.330 -0.206 -4.228 1.00 14.81 110 PHE A N 1
ATOM 694 C CA . PHE A 1 110 ? -30.345 -1.642 -4.397 1.00 14.81 110 PHE A CA 1
ATOM 695 C C . PHE A 1 110 ? -31.707 -1.903 -3.806 1.00 14.81 110 PHE A C 1
ATOM 696 O O . PHE A 1 110 ? -32.014 -1.402 -2.725 1.00 13.39 110 PHE A O 1
ATOM 704 N N . PHE A 1 111 ? -32.543 -2.644 -4.518 1.00 11.02 111 PHE A N 1
ATOM 705 C CA . PHE A 1 111 ? -33.874 -2.960 -4.006 1.00 11.02 111 PHE A CA 1
ATOM 706 C C . PHE A 1 111 ? -34.141 -4.457 -4.145 1.00 11.02 111 PHE A C 1
ATOM 707 O O . PHE A 1 111 ? -34.249 -4.985 -5.259 1.00 18.82 111 PHE A O 1
ATOM 715 N N . TRP A 1 112 ? -34.231 -5.140 -3.009 1.00 26.64 112 TRP A N 1
ATOM 716 C CA . TRP A 1 112 ? -34.493 -6.572 -3.004 1.00 26.64 112 TRP A CA 1
ATOM 717 C C . TRP A 1 112 ? -35.920 -6.812 -2.515 1.00 26.64 112 TRP A C 1
ATOM 718 O O . TRP A 1 112 ? -36.150 -7.072 -1.340 1.00 20.12 112 TRP A O 1
ATOM 729 N N . LYS A 1 113 ? -36.862 -6.703 -3.457 1.00 10.87 113 LYS A N 1
ATOM 730 C CA . LYS A 1 113 ? -38.301 -6.848 -3.240 1.00 10.87 113 LYS A CA 1
ATOM 731 C C . LYS A 1 113 ? -38.718 -7.912 -2.246 1.00 10.87 113 LYS A C 1
ATOM 732 O O . LYS A 1 113 ? -39.422 -7.632 -1.277 1.00 66.87 113 LYS A O 1
ATOM 738 N N . ASP A 1 114 ? -38.275 -9.136 -2.505 1.00 16.13 114 ASP A N 1
ATOM 739 C CA . ASP A 1 114 ? -38.620 -10.270 -1.673 1.00 16.13 114 ASP A CA 1
ATOM 740 C C . ASP A 1 114 ? -37.999 -10.220 -0.301 1.00 16.13 114 ASP A C 1
ATOM 741 O O . ASP A 1 114 ? -38.631 -10.598 0.678 1.00 26.02 114 ASP A O 1
ATOM 746 N N . LEU A 1 115 ? -36.757 -9.757 -0.230 1.00 21.94 115 LEU A N 1
ATOM 747 C CA . LEU A 1 115 ? -36.069 -9.646 1.051 1.00 21.94 115 LEU A CA 1
ATOM 748 C C . LEU A 1 115 ? -36.557 -8.389 1.770 1.00 21.94 115 LEU A C 1
ATOM 749 O O . LEU A 1 115 ? -36.170 -8.119 2.908 1.00 15.23 115 LEU A O 1
ATOM 754 N N . GLN A 1 116 ? -37.428 -7.641 1.099 1.00 9.46 116 GLN A N 1
ATOM 755 C CA . GLN A 1 116 ? -37.993 -6.401 1.637 1.00 9.46 116 GLN A CA 1
ATOM 756 C C . GLN A 1 116 ? -36.898 -5.447 2.093 1.00 9.46 116 GLN A C 1
ATOM 757 O O . GLN A 1 116 ? -37.054 -4.749 3.088 1.00 33.52 116 GLN A O 1
ATOM 763 N N . ARG A 1 117 ? -35.788 -5.428 1.360 1.00 31.56 117 ARG A N 1
ATOM 764 C CA . ARG A 1 117 ? -34.647 -4.573 1.686 1.00 31.56 117 ARG A CA 1
ATOM 765 C C . ARG A 1 117 ? -34.287 -3.607 0.575 1.00 31.56 117 ARG A C 1
ATOM 766 O O . ARG A 1 117 ? -34.427 -3.905 -0.615 1.00 19.39 117 ARG A O 1
ATOM 774 N N . GLN A 1 118 ? -33.785 -2.450 0.976 1.00 18.95 118 GLN A N 1
ATOM 775 C CA . GLN A 1 118 ? -33.375 -1.438 0.022 1.00 18.95 118 GLN A CA 1
ATOM 776 C C . GLN A 1 118 ? -32.152 -0.735 0.600 1.00 18.95 118 GLN A C 1
ATOM 777 O O . GLN A 1 118 ? -32.136 -0.360 1.784 1.00 15.35 118 GLN A O 1
ATOM 783 N N . VAL A 1 119 ? -31.109 -0.599 -0.213 1.00 21.19 119 VAL A N 1
ATOM 784 C CA . VAL A 1 119 ? -29.903 0.069 0.244 1.00 21.19 119 VAL A CA 1
ATOM 785 C C . VAL A 1 119 ? -29.683 1.295 -0.622 1.00 21.19 119 VAL A C 1
ATOM 786 O O . VAL A 1 119 ? -29.794 1.238 -1.845 1.00 11.32 119 VAL A O 1
ATOM 790 N N . ARG A 1 120 ? -29.386 2.411 0.026 1.00 21.47 120 ARG A N 1
ATOM 791 C CA . ARG A 1 120 ? -29.163 3.665 -0.673 1.00 21.47 120 ARG A CA 1
ATOM 792 C C . ARG A 1 120 ? -27.747 4.192 -0.492 1.00 21.47 120 ARG A C 1
ATOM 793 O O . ARG A 1 120 ? -27.310 4.483 0.629 1.00 20.95 120 ARG A O 1
ATOM 801 N N . VAL A 1 121 ? -27.026 4.323 -1.596 1.00 18.64 121 VAL A N 1
ATOM 802 C CA . VAL A 1 121 ? -25.680 4.857 -1.536 1.00 18.64 121 VAL A CA 1
ATOM 803 C C . VAL A 1 121 ? -25.708 6.217 -2.215 1.00 18.64 121 VAL A C 1
ATOM 804 O O . VAL A 1 121 ? -26.249 6.365 -3.311 1.00 13.13 121 VAL A O 1
ATOM 808 N N . GLU A 1 122 ? -25.133 7.212 -1.555 1.00 18.41 122 GLU A N 1
ATOM 809 C CA . GLU A 1 122 ? -25.086 8.560 -2.106 1.00 18.41 122 GLU A CA 1
ATOM 810 C C . GLU A 1 122 ? -23.706 9.140 -1.819 1.00 18.41 122 GLU A C 1
ATOM 811 O O . GLU A 1 122 ? -23.299 9.257 -0.663 1.00 40.03 122 GLU A O 1
ATOM 817 N N . GLY A 1 123 ? -22.977 9.467 -2.884 1.00 41.61 123 GLY A N 1
ATOM 818 C CA . GLY A 1 123 ? -21.641 10.024 -2.738 1.00 41.61 123 GLY A CA 1
ATOM 819 C C . GLY A 1 123 ? -21.135 10.741 -3.983 1.00 41.61 123 GLY A C 1
ATOM 820 O O . GLY A 1 123 ? -21.896 10.979 -4.922 1.00 40.75 123 GLY A O 1
ATOM 821 N N . ILE A 1 124 ? -19.848 11.090 -3.988 1.00 20.44 124 ILE A N 1
ATOM 822 C CA . ILE A 1 124 ? -19.218 11.783 -5.113 1.00 20.44 124 ILE A CA 1
ATOM 823 C C . ILE A 1 124 ? -18.680 10.753 -6.103 1.00 20.44 124 ILE A C 1
ATOM 824 O O . ILE A 1 124 ? -18.183 9.703 -5.708 1.00 19.54 124 ILE A O 1
ATOM 829 N N . THR A 1 125 ? -18.775 11.047 -7.392 1.00 17.23 125 THR A N 1
ATOM 830 C CA . THR A 1 125 ? -18.312 10.102 -8.397 1.00 17.23 125 THR A CA 1
ATOM 831 C C . THR A 1 125 ? -16.865 10.293 -8.815 1.00 17.23 125 THR A C 1
ATOM 832 O O . THR A 1 125 ? -16.335 11.404 -8.792 1.00 27.79 125 THR A O 1
ATOM 836 N N . GLU A 1 126 ? -16.239 9.189 -9.214 1.00 24.42 126 GLU A N 1
ATOM 837 C CA . GLU A 1 126 ? -14.849 9.172 -9.651 1.00 24.42 126 GLU A CA 1
ATOM 838 C C . GLU A 1 126 ? -14.694 8.145 -10.750 1.00 24.42 126 GLU A C 1
ATOM 839 O O . GLU A 1 126 ? -15.325 7.094 -10.727 1.00 57.01 126 GLU A O 1
ATOM 845 N N . HIS A 1 127 ? -13.845 8.458 -11.714 1.00 29.30 127 HIS A N 1
ATOM 846 C CA . HIS A 1 127 ? -13.597 7.555 -12.815 1.00 29.30 127 HIS A CA 1
ATOM 847 C C . HIS A 1 127 ? -12.574 6.515 -12.393 1.00 29.30 127 HIS A C 1
ATOM 848 O O . HIS A 1 127 ? -11.485 6.830 -11.933 1.00 22.79 127 HIS A O 1
ATOM 855 N N . VAL A 1 128 ? -12.945 5.258 -12.542 1.00 55.08 128 VAL A N 1
ATOM 856 C CA . VAL A 1 128 ? -12.071 4.164 -12.178 1.00 55.08 128 VAL A CA 1
ATOM 857 C C . VAL A 1 128 ? -10.789 4.160 -13.020 1.00 55.08 128 VAL A C 1
ATOM 858 O O . VAL A 1 128 ? -10.755 4.687 -14.133 1.00 41.16 128 VAL A O 1
ATOM 862 N N . ASN A 1 129 ? -9.740 3.571 -12.459 1.00 53.59 129 ASN A N 1
ATOM 863 C CA . ASN A 1 129 ? -8.436 3.446 -13.101 1.00 53.59 129 ASN A CA 1
ATOM 864 C C . ASN A 1 129 ? -8.555 2.923 -14.536 1.00 53.59 129 ASN A C 1
ATOM 865 O O . ASN A 1 129 ? -9.270 1.956 -14.787 1.00 60.41 129 ASN A O 1
ATOM 870 N N . ARG A 1 130 ? -7.850 3.553 -15.472 1.00 24.55 130 ARG A N 1
ATOM 871 C CA . ARG A 1 130 ? -7.899 3.133 -16.871 1.00 24.55 130 ARG A CA 1
ATOM 872 C C . ARG A 1 130 ? -7.453 1.689 -17.078 1.00 24.55 130 ARG A C 1
ATOM 873 O O . ARG A 1 130 ? -7.903 1.014 -18.004 1.00 41.85 130 ARG A O 1
ATOM 881 N N . GLU A 1 131 ? -6.559 1.217 -16.218 1.00 49.39 131 GLU A N 1
ATOM 882 C CA . GLU A 1 131 ? -6.084 -0.156 -16.307 1.00 49.39 131 GLU A CA 1
ATOM 883 C C . GLU A 1 131 ? -7.262 -1.077 -16.047 1.00 49.39 131 GLU A C 1
ATOM 884 O O . GLU A 1 131 ? -7.667 -1.843 -16.917 1.00 91.37 131 GLU A O 1
ATOM 890 N N . THR A 1 132 ? -7.805 -0.986 -14.836 1.00 31.34 132 THR A N 1
ATOM 891 C CA . THR A 1 132 ? -8.957 -1.792 -14.423 1.00 31.34 132 THR A CA 1
ATOM 892 C C . THR A 1 132 ? -10.087 -1.736 -15.447 1.00 31.34 132 THR A C 1
ATOM 893 O O . THR A 1 132 ? -10.665 -2.761 -15.793 1.00 47.49 132 THR A O 1
ATOM 897 N N . SER A 1 133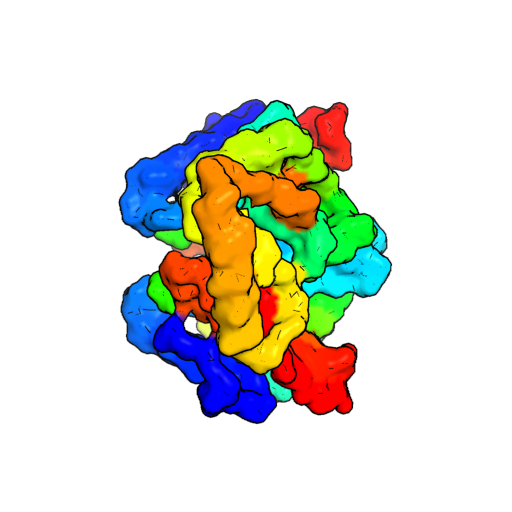 ? -10.406 -0.532 -15.916 1.00 45.52 133 SER A N 1
ATOM 898 C CA . SER A 1 133 ? -11.464 -0.352 -16.906 1.00 45.52 133 SER A CA 1
ATOM 899 C C . SER A 1 133 ? -11.199 -1.292 -18.080 1.00 45.52 133 SER A C 1
ATOM 900 O O . SER A 1 133 ? -12.088 -2.030 -18.502 1.00 28.17 133 SER A O 1
ATOM 903 N N . GLU A 1 134 ? -9.968 -1.278 -18.584 1.00 40.18 134 GLU A N 1
ATOM 904 C CA . GLU A 1 134 ? -9.565 -2.142 -19.697 1.00 40.18 134 GLU A CA 1
ATOM 905 C C . GLU A 1 134 ? -9.579 -3.617 -19.298 1.00 40.18 134 GLU A C 1
ATOM 906 O O . GLU A 1 134 ? -10.079 -4.471 -20.035 1.00 53.80 134 GLU A O 1
ATOM 912 N N . ARG A 1 135 ? -9.006 -3.903 -18.133 1.00 61.16 135 ARG A N 1
ATOM 913 C CA . ARG A 1 135 ? -8.934 -5.262 -17.607 1.00 61.16 135 ARG A CA 1
ATOM 914 C C . ARG A 1 135 ? -10.280 -5.967 -17.665 1.00 61.16 135 ARG A C 1
ATOM 915 O O . ARG A 1 135 ? -10.398 -7.058 -18.223 1.00 82.76 135 ARG A O 1
ATOM 923 N N . TYR A 1 136 ? -11.292 -5.334 -17.082 1.00 48.32 136 TYR A N 1
ATOM 924 C CA . TYR A 1 136 ? -12.634 -5.903 -17.041 1.00 48.32 136 TYR A CA 1
ATOM 925 C C . TYR A 1 136 ? -13.316 -5.871 -18.401 1.00 48.32 136 TYR A C 1
ATOM 926 O O . TYR A 1 136 ? -14.193 -6.689 -18.680 1.00 65.49 136 TYR A O 1
ATOM 935 N N . PHE A 1 137 ? -12.906 -4.943 -19.260 1.00 47.72 137 PHE A N 1
ATOM 936 C CA . PHE A 1 137 ? -13.485 -4.869 -20.597 1.00 47.72 137 PHE A CA 1
ATOM 937 C C . PHE A 1 137 ? -13.072 -6.125 -21.372 1.00 47.72 137 PHE A C 1
ATOM 938 O O . PHE A 1 137 ? -13.828 -6.635 -22.203 1.00 51.99 137 PHE A O 1
ATOM 946 N N . LYS A 1 138 ? -11.869 -6.621 -21.090 1.00 55.64 138 LYS A N 1
ATOM 947 C CA . LYS A 1 138 ? -11.356 -7.821 -21.749 1.00 55.64 138 LYS A CA 1
ATOM 948 C C . LYS A 1 138 ? -12.188 -9.060 -21.418 1.00 55.64 138 LYS A C 1
ATOM 949 O O . LYS A 1 138 ? -12.511 -9.858 -22.300 1.00 75.90 138 LYS A O 1
ATOM 955 N N . THR A 1 139 ? -12.537 -9.206 -20.142 1.00 69.68 139 THR A N 1
ATOM 956 C CA . THR A 1 139 ? -13.324 -10.348 -19.684 1.00 69.68 139 THR A CA 1
ATOM 957 C C . THR A 1 139 ? -14.689 -10.452 -20.359 1.00 69.68 139 THR A C 1
ATOM 958 O O . THR A 1 139 ? -15.223 -11.555 -20.513 1.00 64.06 139 THR A O 1
ATOM 962 N N . ARG A 1 140 ? -15.248 -9.311 -20.760 1.00 67.65 140 ARG A N 1
ATOM 963 C CA . ARG A 1 140 ? -16.554 -9.278 -21.419 1.00 67.65 140 ARG A CA 1
ATOM 964 C C . ARG A 1 140 ? -16.549 -10.113 -22.706 1.00 67.65 140 ARG A C 1
ATOM 965 O O . ARG A 1 140 ? -15.522 -10.231 -23.375 1.00 89.19 140 ARG A O 1
ATOM 973 N N . PRO A 1 141 ? -17.700 -10.713 -23.060 1.00 54.07 141 PRO A N 1
ATOM 974 C CA . PRO A 1 141 ? -17.778 -11.530 -24.277 1.00 54.07 141 PRO A CA 1
ATOM 975 C C . PRO A 1 141 ? -17.404 -10.721 -25.509 1.00 54.07 141 PRO A C 1
ATOM 976 O O . PRO A 1 141 ? -17.522 -9.497 -25.517 1.00 58.41 141 PRO A O 1
ATOM 980 N N . ARG A 1 142 ? -16.952 -11.415 -26.548 1.00 62.10 142 ARG A N 1
ATOM 981 C CA . ARG A 1 142 ? -16.542 -10.761 -27.784 1.00 62.10 142 ARG A CA 1
ATOM 982 C C . ARG A 1 142 ? -17.673 -9.955 -28.401 1.00 62.10 142 ARG A C 1
ATOM 983 O O . ARG A 1 142 ? -17.481 -8.816 -28.819 1.00 95.00 142 ARG A O 1
ATOM 991 N N . GLY A 1 143 ? -18.853 -10.554 -28.460 1.00 65.85 143 GLY A N 1
ATOM 992 C CA . GLY A 1 143 ? -19.990 -9.849 -29.015 1.00 65.85 143 GLY A CA 1
ATOM 993 C C . GLY A 1 143 ? -20.169 -8.539 -28.274 1.00 65.85 143 GLY A C 1
ATOM 994 O O . GLY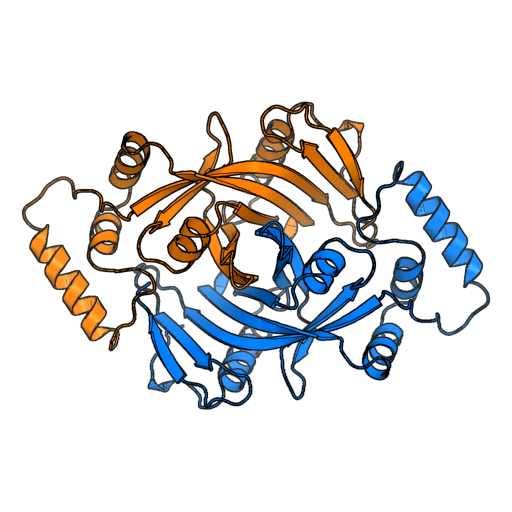 A 1 143 ? -20.475 -7.514 -28.886 1.00 57.56 143 GLY A O 1
ATOM 995 N N . SER A 1 144 ? -19.974 -8.573 -26.955 1.00 58.57 144 SER A N 1
ATOM 996 C CA . SER A 1 144 ? -20.101 -7.380 -26.126 1.00 58.57 144 SER A CA 1
ATOM 997 C C . SER A 1 144 ? -19.009 -6.380 -26.482 1.00 58.57 144 SER A C 1
ATOM 998 O O . SER A 1 144 ? -19.295 -5.226 -26.809 1.00 64.96 144 SER A O 1
ATOM 1001 N N . LYS A 1 145 ? -17.754 -6.822 -26.418 1.00 56.89 145 LYS A N 1
ATOM 1002 C CA . LYS A 1 145 ? -16.627 -5.946 -26.730 1.00 56.89 145 LYS A CA 1
ATOM 1003 C C . LYS A 1 145 ? -16.881 -5.174 -28.030 1.00 56.89 145 LYS A C 1
ATOM 1004 O O . LYS A 1 145 ? -16.623 -3.969 -28.110 1.00 56.48 145 LYS A O 1
ATOM 1010 N N . ILE A 1 146 ? -17.402 -5.866 -29.040 1.00 51.30 146 ILE A N 1
ATOM 1011 C CA . ILE A 1 146 ? -17.693 -5.237 -30.320 1.00 51.30 146 ILE A CA 1
ATOM 1012 C C . ILE A 1 146 ? -18.868 -4.273 -30.197 1.00 51.30 146 ILE A C 1
ATOM 1013 O O . ILE A 1 146 ? -18.845 -3.178 -30.758 1.00 51.12 146 ILE A O 1
ATOM 1018 N N . GLY A 1 147 ? -19.898 -4.689 -29.469 1.00 64.97 147 GLY A N 1
ATOM 1019 C CA . GLY A 1 147 ? -21.060 -3.841 -29.292 1.00 64.97 147 GLY A CA 1
ATOM 1020 C C . GLY A 1 147 ? -20.698 -2.497 -28.692 1.00 64.97 147 GLY A C 1
ATOM 1021 O O . GLY A 1 147 ? -21.341 -1.489 -28.993 1.00 57.06 147 GLY A O 1
ATOM 1022 N N . ALA A 1 148 ? -19.667 -2.478 -27.847 1.00 30.22 148 ALA A N 1
ATOM 1023 C CA . ALA A 1 148 ? -19.236 -1.242 -27.206 1.00 30.22 148 ALA A CA 1
ATOM 1024 C C . ALA A 1 148 ? -18.861 -0.228 -28.273 1.00 30.22 148 ALA A C 1
ATOM 1025 O O . ALA A 1 148 ? -19.292 0.925 -28.238 1.00 34.89 148 ALA A O 1
ATOM 1027 N N . TRP A 1 149 ? -18.067 -0.682 -29.233 1.00 37.41 149 TRP A N 1
ATOM 1028 C CA . TRP A 1 149 ? -17.603 0.160 -30.320 1.00 37.41 149 TRP A CA 1
ATOM 1029 C C . TRP A 1 149 ? -18.706 0.636 -31.256 1.00 37.41 149 TRP A C 1
ATOM 1030 O O . TRP A 1 149 ? -18.814 1.832 -31.561 1.00 45.24 149 TRP A O 1
ATOM 1041 N N . ALA A 1 150 ? -19.525 -0.309 -31.705 1.00 39.79 150 ALA A N 1
ATOM 1042 C CA . ALA A 1 150 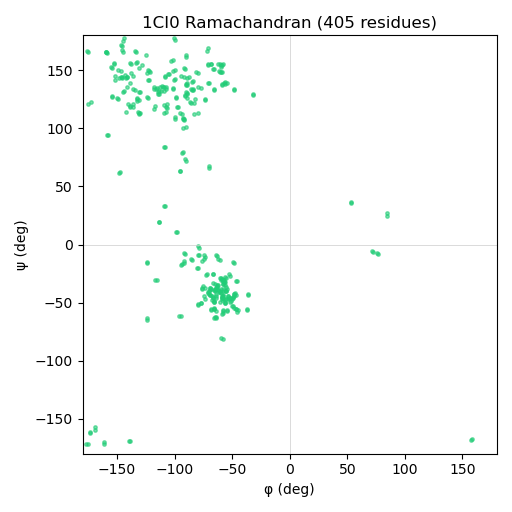? -20.603 -0.015 -32.636 1.00 39.79 150 ALA A CA 1
ATOM 1043 C C . ALA A 1 150 ? -21.668 0.928 -32.102 1.00 39.79 150 ALA A C 1
ATOM 1044 O O . ALA A 1 150 ? -22.171 1.776 -32.843 1.00 69.47 150 ALA A O 1
ATOM 1046 N N . SER A 1 151 ? -22.014 0.782 -30.825 1.00 77.94 151 SER A N 1
ATOM 1047 C CA . SER A 1 151 ? -23.051 1.612 -30.220 1.00 77.94 151 SER A CA 1
ATOM 1048 C C . SER A 1 151 ? -22.558 2.830 -29.441 1.00 77.94 151 SER A C 1
ATOM 1049 O O . SER A 1 151 ? -21.830 2.712 -28.453 1.00 47.11 151 SER A O 1
ATOM 1052 N N . ARG A 1 152 ? -22.960 4.007 -29.910 1.00 32.40 152 ARG A N 1
ATOM 1053 C CA . ARG A 1 152 ? -22.606 5.262 -29.254 1.00 32.40 152 ARG A CA 1
ATOM 1054 C C . ARG A 1 152 ? -23.781 5.540 -28.319 1.00 32.40 152 ARG A C 1
ATOM 1055 O O . ARG A 1 152 ? -24.660 6.338 -28.619 1.00 80.82 152 ARG A O 1
ATOM 1063 N N . GLN A 1 153 ? -23.777 4.851 -27.184 1.00 34.56 153 GLN A N 1
ATOM 1064 C CA . GLN A 1 153 ? -24.838 4.939 -26.186 1.00 34.56 153 GLN A CA 1
ATOM 1065 C C . GLN A 1 153 ? -25.552 6.279 -26.044 1.00 34.56 153 GLN A C 1
ATOM 1066 O O . GLN A 1 153 ? -24.914 7.322 -25.881 1.00 35.32 153 GLN A O 1
ATOM 1072 N N . SER A 1 154 ? -26.883 6.219 -26.090 1.00 9.67 154 SER A N 1
ATOM 1073 C CA . SER A 1 154 ? -27.750 7.387 -25.962 1.00 9.67 154 SER A CA 1
ATOM 1074 C C . SER A 1 154 ? -27.778 8.340 -27.157 1.00 9.67 154 SER A C 1
ATOM 1075 O O . SER A 1 154 ? -28.570 9.284 -27.181 1.00 35.29 154 SER A O 1
ATOM 1078 N N . ASP A 1 155 ? -26.924 8.095 -28.144 1.00 22.44 155 ASP A N 1
ATOM 1079 C CA . ASP A 1 155 ? -26.905 8.937 -29.327 1.00 22.44 155 ASP A CA 1
ATOM 1080 C C . ASP A 1 155 ? -28.181 8.629 -30.100 1.00 22.44 155 ASP A C 1
ATOM 1081 O O . ASP A 1 155 ? -28.755 7.541 -29.965 1.00 63.46 155 ASP A O 1
ATOM 1086 N N . VAL A 1 156 ? -28.637 9.586 -30.898 1.00 19.85 156 VAL A N 1
ATOM 1087 C CA . VAL A 1 156 ? -29.835 9.373 -31.701 1.00 19.85 156 VAL A CA 1
ATOM 1088 C C . VAL A 1 156 ? -29.489 8.643 -33.010 1.00 19.85 156 VAL A C 1
ATOM 1089 O O . VAL A 1 156 ? -28.450 8.908 -33.632 1.00 22.47 156 VAL A O 1
ATOM 1093 N N . ILE A 1 157 ? -30.353 7.716 -33.413 1.00 30.49 157 ILE A N 1
ATOM 1094 C CA . ILE A 1 157 ? -30.155 6.968 -34.647 1.00 30.49 157 ILE A CA 1
ATOM 1095 C C . ILE A 1 157 ? -31.449 6.889 -35.459 1.00 30.49 157 ILE A C 1
ATOM 1096 O O . ILE A 1 157 ? -32.535 7.199 -34.958 1.00 30.25 157 ILE A O 1
ATOM 1101 N N . LYS A 1 158 ? -31.322 6.480 -36.720 1.00 27.26 158 LYS A N 1
ATOM 1102 C CA . LYS A 1 158 ? -32.464 6.378 -37.616 1.00 27.26 158 LYS A CA 1
ATOM 1103 C C . LYS A 1 158 ? -33.357 5.192 -37.293 1.00 27.26 158 LYS A C 1
ATOM 1104 O O . LYS A 1 158 ? -34.580 5.319 -37.227 1.00 59.89 158 LYS A O 1
ATOM 1110 N N . ASN A 1 159 ? -32.736 4.039 -37.084 1.00 31.18 159 ASN A N 1
ATOM 1111 C CA . ASN A 1 159 ? -33.485 2.823 -36.797 1.00 31.18 159 ASN A CA 1
ATOM 1112 C C . ASN A 1 159 ? -32.554 1.654 -36.489 1.00 31.18 159 ASN A C 1
ATOM 1113 O O . ASN A 1 159 ? -31.342 1.824 -36.350 1.00 57.47 159 ASN A O 1
ATOM 1118 N N . ARG A 1 160 ? -33.144 0.466 -36.394 1.00 40.81 160 ARG A N 1
ATOM 1119 C CA . ARG A 1 160 ? -32.393 -0.752 -36.130 1.00 40.81 160 ARG A CA 1
ATOM 1120 C C . ARG A 1 160 ? -31.319 -0.893 -37.194 1.00 40.81 160 ARG A C 1
ATOM 1121 O O . ARG A 1 160 ? -30.152 -1.121 -36.887 1.00 62.86 160 ARG A O 1
ATOM 1129 N N . GLU A 1 161 ? -31.743 -0.774 -38.451 1.00 48.15 161 GLU A N 1
ATOM 1130 C CA . GLU A 1 161 ? -30.846 -0.893 -39.592 1.00 48.15 161 GLU A CA 1
ATOM 1131 C C . GLU A 1 161 ? -29.564 -0.115 -39.357 1.00 48.15 161 GLU A C 1
ATOM 1132 O O . GLU A 1 161 ? -28.479 -0.694 -39.406 1.00 53.45 161 GLU A O 1
ATOM 1138 N N . GLU A 1 162 ? -29.675 1.184 -39.087 1.00 32.17 162 GLU A N 1
ATOM 1139 C CA . GLU A 1 162 ? -28.470 1.972 -38.836 1.00 32.17 162 GLU A CA 1
ATOM 1140 C C . GLU A 1 162 ? -27.604 1.254 -37.803 1.00 32.17 162 GLU A C 1
ATOM 1141 O O . GLU A 1 162 ? -26.384 1.121 -37.956 1.00 43.30 162 GLU A O 1
ATOM 1147 N N . LEU A 1 163 ? -28.265 0.784 -36.754 1.00 38.58 163 LEU A N 1
ATOM 1148 C CA . LEU A 1 163 ? -27.617 0.078 -35.666 1.00 38.58 163 LEU A CA 1
ATOM 1149 C C . LEU A 1 163 ? -26.861 -1.152 -36.146 1.00 38.58 163 LEU A C 1
ATOM 1150 O O . LEU A 1 163 ? -25.660 -1.276 -35.904 1.00 61.76 163 LEU A O 1
ATOM 1155 N N . ASP A 1 164 ? -27.564 -2.060 -36.824 1.00 42.72 164 ASP A N 1
ATOM 1156 C CA . ASP A 1 164 ? -26.948 -3.284 -37.347 1.00 42.72 164 ASP A CA 1
ATOM 1157 C C . ASP A 1 164 ? -25.810 -2.966 -38.309 1.00 42.72 164 ASP A C 1
ATOM 1158 O O . ASP A 1 164 ? -24.738 -3.576 -38.250 1.00 59.35 164 ASP A O 1
ATOM 1163 N N . GLU A 1 165 ? -26.055 -2.014 -39.205 1.00 28.95 165 GLU A N 1
ATOM 1164 C CA . GLU A 1 165 ? -25.048 -1.606 -40.176 1.00 28.95 165 GLU A CA 1
ATOM 1165 C C . GLU A 1 165 ? -23.753 -1.361 -39.421 1.00 28.95 165 GLU A C 1
ATOM 1166 O O . GLU A 1 165 ? -22.678 -1.771 -39.854 1.00 71.10 165 GLU A O 1
ATOM 1172 N N . LEU A 1 166 ? -23.879 -0.702 -38.272 1.00 43.42 166 LEU A N 1
ATOM 1173 C CA . LEU A 1 166 ? -22.737 -0.396 -37.420 1.00 43.42 166 LEU A CA 1
ATOM 1174 C C . LEU A 1 166 ? -22.154 -1.647 -36.773 1.00 43.42 166 LEU A C 1
ATOM 1175 O O . LEU A 1 166 ? -20.934 -1.812 -36.712 1.00 57.41 166 LEU A O 1
ATOM 1180 N N . THR A 1 167 ? -23.030 -2.515 -36.273 1.00 49.54 167 THR A N 1
ATOM 1181 C CA . THR A 1 167 ? -22.586 -3.756 -35.654 1.00 49.54 167 THR A CA 1
ATOM 1182 C C . THR A 1 167 ? -21.789 -4.498 -36.712 1.00 49.54 167 THR A C 1
ATOM 1183 O O . THR A 1 167 ? -20.600 -4.779 -36.520 1.00 53.65 167 THR A O 1
ATOM 1187 N N . GLN A 1 168 ? -22.447 -4.790 -37.837 1.00 27.34 168 GLN A N 1
ATOM 1188 C CA . GLN A 1 168 ? -21.814 -5.496 -38.951 1.00 27.34 168 GLN A CA 1
ATOM 1189 C C . GLN A 1 168 ? -20.453 -4.901 -39.284 1.00 27.34 168 GLN A C 1
ATOM 1190 O O . GLN A 1 168 ? -19.444 -5.606 -39.300 1.00 66.68 168 GLN A O 1
ATOM 1196 N N . LYS A 1 169 ? -20.431 -3.599 -39.550 1.00 28.15 169 LYS A N 1
ATOM 1197 C CA . LYS A 1 169 ? -19.186 -2.913 -39.895 1.00 28.15 169 LYS A CA 1
ATOM 1198 C C . LYS A 1 169 ? -18.090 -3.172 -38.880 1.00 28.15 169 LYS A C 1
ATOM 1199 O O . LYS A 1 169 ? -16.961 -3.480 -39.244 1.00 68.78 169 LYS A O 1
ATOM 1205 N N . ASN A 1 170 ? -18.435 -3.058 -37.602 1.00 35.09 170 ASN A N 1
ATOM 1206 C CA . ASN A 1 170 ? -17.480 -3.285 -36.533 1.00 35.09 170 ASN A CA 1
ATOM 1207 C C . ASN A 1 170 ? -17.112 -4.754 -36.400 1.00 35.09 170 ASN A C 1
ATOM 1208 O O . ASN A 1 170 ? -15.945 -5.091 -36.185 1.00 56.92 170 ASN A O 1
ATOM 1213 N N . THR A 1 171 ? -18.102 -5.633 -36.516 1.00 46.38 171 THR A N 1
ATOM 1214 C CA . THR A 1 171 ? -17.823 -7.058 -36.411 1.00 46.38 171 THR A CA 1
ATOM 1215 C C . THR A 1 171 ? -16.801 -7.382 -37.494 1.00 46.38 171 THR A C 1
ATOM 1216 O O . THR A 1 171 ? -15.877 -8.166 -37.280 1.00 57.15 171 THR A O 1
ATOM 1220 N N . GLU A 1 172 ? -16.963 -6.748 -38.651 1.00 40.49 172 GLU A N 1
ATOM 1221 C CA . GLU A 1 172 ? -16.050 -6.942 -39.768 1.00 40.49 172 GLU A CA 1
ATOM 1222 C C . GLU A 1 172 ? -14.754 -6.168 -39.508 1.00 40.49 172 GLU A C 1
ATOM 1223 O O . GLU A 1 172 ? -13.662 -6.642 -39.821 1.00 48.29 172 GLU A O 1
ATOM 1225 N N . ARG A 1 173 ? -14.882 -4.980 -38.921 1.00 68.11 173 ARG A N 1
ATOM 1226 C CA . ARG A 1 173 ? -13.724 -4.141 -38.615 1.00 68.11 173 ARG A CA 1
ATOM 1227 C C . ARG A 1 173 ? -12.738 -4.862 -37.707 1.00 68.11 173 ARG A C 1
ATOM 1228 O O . ARG A 1 173 ? -11.536 -4.838 -37.954 1.00 43.19 173 ARG A O 1
ATOM 1230 N N . PHE A 1 174 ? -13.250 -5.505 -36.660 1.00 66.83 174 PHE A N 1
ATOM 1231 C CA . PHE A 1 174 ? -12.399 -6.221 -35.715 1.00 66.83 174 PHE A CA 1
ATOM 1232 C C . PHE A 1 174 ? -12.340 -7.732 -35.986 1.00 66.83 174 PHE A C 1
ATOM 1233 O O . PHE A 1 174 ? -11.813 -8.494 -35.168 1.00 60.84 174 PHE A O 1
ATOM 1235 N N . LYS A 1 175 ? -12.871 -8.160 -37.135 1.00 72.73 175 LYS A N 1
ATOM 1236 C CA . LYS A 1 175 ? -12.878 -9.580 -37.516 1.00 72.73 175 LYS A CA 1
ATOM 1237 C C . LYS A 1 175 ? -11.467 -10.165 -37.457 1.00 72.73 175 LYS A C 1
ATOM 1238 O O . LYS A 1 175 ? -11.250 -11.262 -36.926 1.00 55.78 175 LYS A O 1
ATOM 1240 N N . ASP A 1 176 ? -10.513 -9.427 -38.018 1.00 67.98 176 ASP A N 1
ATOM 1241 C CA . ASP A 1 176 ? -9.114 -9.840 -38.012 1.00 67.98 176 ASP A CA 1
ATOM 1242 C C . ASP A 1 176 ? -8.463 -9.260 -36.759 1.00 67.98 176 ASP A C 1
ATOM 1243 O O . ASP A 1 176 ? -7.704 -8.297 -36.844 1.00 43.70 176 ASP A O 1
ATOM 1245 N N . ALA A 1 177 ? -8.774 -9.839 -35.600 1.00 62.75 177 ALA A N 1
ATOM 1246 C CA . ALA A 1 177 ? -8.222 -9.366 -34.329 1.00 62.75 177 ALA A CA 1
ATOM 1247 C C . ALA A 1 177 ? -8.614 -10.245 -33.131 1.00 62.75 177 ALA A C 1
ATOM 1248 O O . ALA A 1 177 ? -9.798 -10.415 -32.814 1.00 34.00 177 ALA A O 1
ATOM 1250 N N . GLU A 1 178 ? -7.607 -10.790 -32.459 1.00 28.28 178 GLU A N 1
ATOM 1251 C CA . GLU A 1 178 ? -7.837 -11.647 -31.304 1.00 28.28 178 GLU A CA 1
ATOM 1252 C C . GLU A 1 178 ? -8.624 -10.883 -30.245 1.00 28.28 178 GLU A C 1
ATOM 1253 O O . GLU A 1 178 ? -9.842 -11.033 -30.144 1.00 62.28 178 GLU A O 1
ATOM 1255 N N . ASP A 1 179 ? -7.928 -10.059 -29.464 1.00 72.48 179 ASP A N 1
ATOM 1256 C CA . ASP A 1 179 ? -8.560 -9.265 -28.410 1.00 72.48 179 ASP A CA 1
ATOM 1257 C C . ASP A 1 179 ? -9.031 -7.911 -28.950 1.00 72.48 179 ASP A C 1
ATOM 1258 O O . ASP A 1 179 ? -8.269 -7.205 -29.618 1.00 59.35 179 ASP A O 1
ATOM 1260 N N . ILE A 1 180 ? -10.286 -7.555 -28.669 1.00 68.57 180 ILE A N 1
ATOM 1261 C CA . ILE A 1 180 ? -10.845 -6.277 -29.120 1.00 68.57 180 ILE A CA 1
ATOM 1262 C C . ILE A 1 180 ? -10.460 -5.160 -28.132 1.00 68.57 180 ILE A C 1
ATOM 1263 O O . ILE A 1 180 ? -10.582 -5.328 -26.917 1.00 40.85 180 ILE A O 1
ATOM 1265 N N . PRO A 1 181 ? -9.994 -4.002 -28.645 1.00 60.61 181 PRO A N 1
ATOM 1266 C CA . PRO A 1 181 ? -9.582 -2.858 -27.810 1.00 60.61 181 PRO A CA 1
ATOM 1267 C C . PRO A 1 181 ? -10.724 -2.162 -27.084 1.00 60.61 181 PRO A C 1
ATOM 1268 O O . PRO A 1 181 ? -11.871 -2.211 -27.526 1.00 44.22 181 PRO A O 1
ATOM 1272 N N . CYS A 1 182 ? -10.401 -1.503 -25.974 1.00 48.06 182 CYS A N 1
ATOM 1273 C CA . CYS A 1 182 ? -11.412 -0.808 -25.178 1.00 48.06 182 CYS A CA 1
ATOM 1274 C C . CYS A 1 182 ? -11.642 0.639 -25.596 1.00 48.06 182 CYS A C 1
ATOM 1275 O O . CYS A 1 182 ? -10.700 1.423 -25.718 1.00 52.85 182 CYS A O 1
ATOM 1278 N N . PRO A 1 183 ? -12.909 1.018 -25.810 1.00 27.04 183 PRO A N 1
ATOM 1279 C CA . PRO A 1 183 ? -13.175 2.400 -26.212 1.00 27.04 183 PRO A CA 1
ATOM 1280 C C . PRO A 1 183 ? -12.820 3.365 -25.091 1.00 27.04 183 PRO A C 1
ATOM 1281 O O . PRO A 1 183 ? -12.876 3.008 -23.915 1.00 37.06 183 PRO A O 1
ATOM 1285 N N . ASP A 1 184 ? -12.444 4.586 -25.452 1.00 31.20 184 ASP A N 1
ATOM 1286 C CA . ASP A 1 184 ? -12.094 5.583 -24.449 1.00 31.20 184 ASP A CA 1
ATOM 1287 C C . ASP A 1 184 ? -13.295 5.923 -23.569 1.00 31.20 184 ASP A C 1
ATOM 1288 O O . ASP A 1 184 ? -13.140 6.174 -22.378 1.00 74.61 184 ASP A O 1
ATOM 1293 N N . TYR A 1 185 ? -14.490 5.926 -24.163 1.00 43.52 185 TYR A N 1
ATOM 1294 C CA . TYR A 1 185 ? -15.721 6.271 -23.443 1.00 43.52 185 TYR A CA 1
ATOM 1295 C C . TYR A 1 185 ? -16.318 5.177 -22.551 1.00 43.52 185 TYR A C 1
ATOM 1296 O O . TYR A 1 185 ? -17.250 5.424 -21.792 1.00 42.88 185 TYR A O 1
ATOM 1305 N N . TRP A 1 186 ? -15.788 3.966 -22.646 1.00 25.71 186 TRP A N 1
ATOM 1306 C CA . TRP A 1 186 ? -16.271 2.871 -21.820 1.00 25.71 186 TRP A CA 1
ATOM 1307 C C . TRP A 1 186 ? -15.294 2.664 -20.678 1.00 25.71 186 TRP A C 1
ATOM 1308 O O . TRP A 1 186 ? -14.093 2.896 -20.821 1.00 59.51 186 TRP A O 1
ATOM 1319 N N . GLY A 1 187 ? -15.810 2.219 -19.542 1.00 22.78 187 GLY A N 1
ATOM 1320 C CA . GLY A 1 187 ? -14.951 1.975 -18.402 1.00 22.78 187 GLY A CA 1
ATOM 1321 C C . GLY A 1 187 ? -15.723 1.990 -17.107 1.00 22.78 187 GLY A C 1
ATOM 1322 O O . GLY A 1 187 ? -16.955 1.960 -17.112 1.00 28.27 187 GLY A O 1
ATOM 1323 N N . GLY A 1 188 ? -15.000 2.039 -15.994 1.00 32.52 188 GLY A N 1
ATOM 1324 C CA . GLY A 1 188 ? -15.656 2.060 -14.705 1.00 32.52 188 GLY A CA 1
ATOM 1325 C C . GLY A 1 188 ? -15.714 3.438 -14.078 1.00 32.52 188 GLY A C 1
ATOM 1326 O O . GLY A 1 188 ? -14.945 4.335 -14.437 1.00 50.56 188 GLY A O 1
ATOM 1327 N N . LEU A 1 189 ? -16.656 3.605 -13.154 1.00 17.53 189 LEU A N 1
ATOM 1328 C CA . LEU A 1 189 ? -16.838 4.854 -12.415 1.00 17.53 189 LEU A CA 1
ATOM 1329 C C . LEU A 1 189 ? -17.186 4.391 -11.016 1.00 17.53 189 LEU A C 1
ATOM 1330 O O . LEU A 1 189 ? -17.855 3.375 -10.858 1.00 22.71 189 LEU A O 1
ATOM 1335 N N . ARG A 1 190 ? -16.724 5.112 -10.004 1.00 21.24 190 ARG A N 1
ATOM 1336 C CA . ARG A 1 190 ? -17.004 4.718 -8.640 1.00 21.24 190 ARG A CA 1
ATOM 1337 C C . ARG A 1 190 ? -17.673 5.831 -7.859 1.00 21.24 190 ARG A C 1
ATOM 1338 O O . ARG A 1 190 ? -17.432 7.007 -8.095 1.00 24.21 190 ARG A O 1
ATOM 1346 N N . ILE A 1 191 ? -18.528 5.436 -6.931 1.00 14.81 191 ILE A N 1
ATOM 1347 C CA . ILE A 1 191 ? -19.215 6.372 -6.085 1.00 14.81 191 ILE A CA 1
ATOM 1348 C C . ILE A 1 191 ? -18.564 6.242 -4.730 1.00 14.81 191 ILE A C 1
ATOM 1349 O O . ILE A 1 191 ? -18.541 5.154 -4.155 1.00 23.24 191 ILE A O 1
ATOM 1354 N N . VAL A 1 192 ? -18.015 7.350 -4.240 1.00 15.36 192 VAL A N 1
ATOM 1355 C CA . VAL A 1 192 ? -17.390 7.401 -2.928 1.00 15.36 192 VAL A CA 1
ATOM 1356 C C . VAL A 1 192 ? -18.548 7.839 -2.029 1.00 15.36 192 VAL A C 1
ATOM 1357 O O . VAL A 1 192 ? -18.987 8.989 -2.069 1.00 22.30 192 VAL A O 1
ATOM 1361 N N . PRO A 1 193 ? -19.064 6.913 -1.206 1.00 12.97 193 PRO A N 1
ATOM 1362 C CA . PRO A 1 193 ? -20.187 7.167 -0.298 1.00 12.97 193 PRO A CA 1
ATOM 1363 C C . PRO A 1 193 ? -20.044 8.268 0.756 1.00 12.97 193 PRO A C 1
ATOM 1364 O O . PRO A 1 193 ? -19.008 8.415 1.408 1.00 39.46 193 PRO A O 1
ATOM 1368 N N . LEU A 1 194 ? -21.114 9.029 0.920 1.00 13.11 194 LEU A N 1
ATOM 1369 C CA . LEU A 1 194 ? -21.168 10.089 1.913 1.00 13.11 194 LEU A CA 1
ATOM 1370 C C . LEU A 1 194 ? -22.389 9.763 2.753 1.00 13.11 194 LEU A C 1
ATOM 1371 O O . LEU A 1 194 ? -22.567 10.281 3.848 1.00 12.75 194 LEU A O 1
ATOM 1376 N N . GLU A 1 195 ? -23.227 8.887 2.207 1.00 14.99 195 GLU A N 1
ATOM 1377 C CA . GLU A 1 195 ? -24.438 8.442 2.871 1.00 14.99 195 GLU A CA 1
ATOM 1378 C C . GLU A 1 195 ? -24.818 7.072 2.363 1.00 14.99 195 GLU A C 1
ATOM 1379 O O . GLU A 1 195 ? -24.902 6.840 1.157 1.00 23.22 195 GLU A O 1
ATOM 1385 N N . ILE A 1 196 ? -25.033 6.160 3.293 1.00 20.12 196 ILE A N 1
ATOM 1386 C CA . ILE A 1 196 ? -25.450 4.820 2.946 1.00 20.12 196 ILE A CA 1
ATOM 1387 C C . ILE A 1 196 ? -26.619 4.514 3.869 1.00 20.12 196 ILE A C 1
ATOM 1388 O O . ILE A 1 196 ? -26.494 4.635 5.091 1.00 37.66 196 ILE A O 1
ATOM 1393 N N . GLU A 1 197 ? -27.767 4.161 3.299 1.00 12.31 197 GLU A N 1
ATOM 1394 C CA . GLU A 1 197 ? -28.908 3.825 4.137 1.00 12.31 197 GLU A CA 1
ATOM 1395 C C . GLU A 1 197 ? -29.344 2.383 3.999 1.00 12.31 197 GLU A C 1
ATOM 1396 O O . GLU A 1 197 ? -29.458 1.848 2.896 1.00 21.26 197 GLU A O 1
ATOM 1402 N N . PHE A 1 198 ? -29.592 1.765 5.143 1.00 24.89 198 PHE A N 1
ATOM 1403 C CA . PHE A 1 198 ? -30.044 0.393 5.195 1.00 24.89 198 PHE A CA 1
ATOM 1404 C C . PHE A 1 198 ? -31.499 0.470 5.637 1.00 24.89 198 PHE A C 1
ATOM 1405 O O . PHE A 1 198 ? -31.804 0.885 6.763 1.00 16.66 198 PHE A O 1
ATOM 1413 N N . TRP A 1 199 ? -32.390 0.089 4.727 1.00 11.14 199 TRP A N 1
ATOM 1414 C CA . TRP A 1 199 ? -33.828 0.112 4.971 1.00 11.14 199 TRP A CA 1
ATOM 1415 C C . TRP A 1 199 ? -34.319 -1.327 4.960 1.00 11.14 199 TRP A C 1
ATOM 1416 O O . TRP A 1 199 ? -33.974 -2.105 4.053 1.00 15.55 199 TRP A O 1
ATOM 1427 N N . GLN A 1 200 ? -35.093 -1.693 5.981 1.00 12.89 200 GLN A N 1
ATOM 1428 C CA . GLN A 1 200 ? -35.642 -3.043 6.094 1.00 12.89 200 GLN A CA 1
ATOM 1429 C C . GLN A 1 200 ? -37.127 -2.884 6.367 1.00 12.89 200 GLN A C 1
ATOM 1430 O O . GLN A 1 200 ? -37.517 -2.391 7.425 1.00 12.71 200 GLN A O 1
ATOM 1436 N N . GLY A 1 201 ? -37.951 -3.292 5.407 1.00 24.15 201 GLY A N 1
ATOM 1437 C CA . GLY A 1 201 ? -39.386 -3.154 5.564 1.00 24.15 201 GLY A CA 1
ATOM 1438 C C . GLY A 1 201 ? -40.083 -4.199 6.423 1.00 24.15 201 GLY A C 1
ATOM 1439 O O . GLY A 1 201 ? -39.669 -5.361 6.474 1.00 42.84 201 GLY A O 1
ATOM 1440 N N . ARG A 1 202 ? -41.146 -3.766 7.103 1.00 30.73 202 ARG A N 1
ATOM 1441 C CA . ARG A 1 202 ? -41.956 -4.626 7.954 1.00 30.73 202 ARG A CA 1
ATOM 1442 C C . ARG A 1 202 ? -43.399 -4.377 7.545 1.00 30.73 202 ARG A C 1
ATOM 1443 O O . ARG A 1 202 ? -43.812 -3.229 7.414 1.00 54.95 202 ARG A O 1
ATOM 1451 N N . PRO A 1 203 ? -44.178 -5.445 7.312 1.00 40.62 203 PRO A N 1
ATOM 1452 C CA . PRO A 1 203 ? -45.583 -5.285 6.916 1.00 40.62 203 PRO A CA 1
ATOM 1453 C C . PRO A 1 203 ? -46.311 -4.289 7.829 1.00 40.62 203 PRO A C 1
ATOM 1454 O O . PRO A 1 203 ? -47.396 -3.788 7.504 1.00 48.73 203 PRO A O 1
ATOM 1458 N N . SER A 1 204 ? -45.691 -4.007 8.970 1.00 51.71 204 SER A N 1
ATOM 1459 C CA . SER A 1 204 ? -46.229 -3.073 9.945 1.00 51.71 204 SER A CA 1
ATOM 1460 C C . SER A 1 204 ? -46.097 -1.622 9.469 1.00 51.71 204 SER A C 1
ATOM 1461 O O . SER A 1 204 ? -46.681 -0.717 10.065 1.00 31.01 204 SER A O 1
ATOM 1464 N N . ARG A 1 205 ? -45.343 -1.419 8.387 1.00 66.67 205 ARG A N 1
ATOM 1465 C CA . ARG A 1 205 ? -45.086 -0.098 7.795 1.00 66.67 205 ARG A CA 1
ATOM 1466 C C . ARG A 1 205 ? -44.062 0.699 8.609 1.00 66.67 205 ARG A C 1
ATOM 1467 O O . ARG A 1 205 ? -43.621 1.769 8.194 1.00 95.00 205 ARG A O 1
ATOM 1475 N N . LEU A 1 206 ? -43.699 0.167 9.773 1.00 22.73 206 LEU A N 1
ATOM 1476 C CA . LEU A 1 206 ? -42.715 0.793 10.651 1.00 22.73 206 LEU A CA 1
ATOM 1477 C C . LEU A 1 206 ? -41.359 0.173 10.364 1.00 22.73 206 LEU A C 1
ATOM 1478 O O . LEU A 1 206 ? -40.760 -0.465 11.223 1.00 45.04 206 LEU A O 1
ATOM 1483 N N . HIS A 1 207 ? -40.880 0.374 9.143 1.00 39.17 207 HIS A N 1
ATOM 1484 C CA . HIS A 1 207 ? -39.603 -0.169 8.705 1.00 39.17 207 HIS A CA 1
ATOM 1485 C C . HIS A 1 207 ? -38.423 0.306 9.524 1.00 39.17 207 HIS A C 1
ATOM 1486 O O . HIS A 1 207 ? -38.456 1.385 10.102 1.00 26.61 207 HIS A O 1
ATOM 1493 N N . ASP A 1 208 ? -37.381 -0.519 9.567 1.00 24.37 208 ASP A N 1
ATOM 1494 C CA . ASP A 1 208 ? -36.148 -0.186 10.276 1.00 24.37 208 ASP A CA 1
ATOM 1495 C C . ASP A 1 208 ? -35.278 0.620 9.315 1.00 24.37 208 ASP A C 1
ATOM 1496 O O . ASP A 1 208 ? -34.943 0.142 8.223 1.00 51.13 208 ASP A O 1
ATOM 1501 N N . ARG A 1 209 ? -34.915 1.836 9.718 1.00 18.88 209 ARG A N 1
ATOM 1502 C CA . ARG A 1 209 ? -34.097 2.697 8.873 1.00 18.88 209 ARG A CA 1
ATOM 1503 C C . ARG A 1 209 ? -32.828 3.105 9.584 1.00 18.88 209 ARG A C 1
ATOM 1504 O O . ARG A 1 209 ? -32.893 3.634 10.688 1.00 21.57 209 ARG A O 1
ATOM 1512 N N . PHE A 1 210 ? -31.682 2.869 8.951 1.00 27.28 210 PHE A N 1
ATOM 1513 C CA . PHE A 1 210 ? -30.391 3.274 9.513 1.00 27.28 210 PHE A CA 1
ATOM 1514 C C . PHE A 1 210 ? -29.584 3.928 8.398 1.00 27.28 210 PHE A C 1
ATOM 1515 O O . PHE A 1 210 ? -29.505 3.402 7.294 1.00 46.58 210 PHE A O 1
ATOM 1523 N N . VAL A 1 211 ? -28.986 5.076 8.684 1.00 44.74 211 VAL A N 1
ATOM 1524 C CA . VAL A 1 211 ? -28.186 5.753 7.678 1.00 44.74 211 VAL A CA 1
ATOM 1525 C C . VAL A 1 211 ? -26.822 6.206 8.201 1.00 44.74 211 VAL A C 1
ATOM 1526 O O . VAL A 1 211 ? -26.722 6.908 9.212 1.00 30.00 211 VAL A O 1
ATOM 1530 N N . TYR A 1 212 ? -25.775 5.777 7.502 1.00 20.12 212 TYR A N 1
ATOM 1531 C CA . TYR A 1 212 ? -24.405 6.131 7.841 1.00 20.12 212 TYR A CA 1
ATOM 1532 C C . TYR A 1 212 ? -24.073 7.411 7.075 1.00 20.12 212 TYR A C 1
ATOM 1533 O O . TYR A 1 212 ? -24.434 7.541 5.901 1.00 30.95 212 TYR A O 1
ATOM 1542 N N . ARG A 1 213 ? -23.392 8.357 7.718 1.00 24.75 213 ARG A N 1
ATOM 1543 C CA . ARG A 1 213 ? -23.012 9.588 7.028 1.00 24.75 213 ARG A CA 1
ATOM 1544 C C . ARG A 1 213 ? -21.714 10.224 7.498 1.00 24.75 213 ARG A C 1
ATOM 1545 O O . ARG A 1 213 ? -21.323 10.115 8.658 1.00 42.00 213 ARG A O 1
ATOM 1553 N N . ARG A 1 214 ? -21.062 10.896 6.559 1.00 26.30 214 ARG A N 1
ATOM 1554 C CA . ARG A 1 214 ? -19.832 11.637 6.791 1.00 26.30 214 ARG A CA 1
ATOM 1555 C C . ARG A 1 214 ? -19.861 12.795 5.795 1.00 26.30 214 ARG A C 1
ATOM 1556 O O . ARG A 1 214 ? -20.038 12.586 4.589 1.00 30.35 214 ARG A O 1
ATOM 1564 N N . LYS A 1 215 ? -19.716 14.017 6.298 1.00 22.05 215 LYS A N 1
ATOM 1565 C CA . LYS A 1 215 ? -19.734 15.186 5.431 1.00 22.05 215 LYS A CA 1
ATOM 1566 C C . LYS A 1 215 ? -18.636 15.068 4.385 1.00 22.05 215 LYS A C 1
ATOM 1567 O O . LYS A 1 215 ? -18.779 15.527 3.249 1.00 58.46 215 LYS A O 1
ATOM 1573 N N . THR A 1 216 ? -17.547 14.419 4.777 1.00 31.65 216 THR A N 1
ATOM 1574 C CA . THR A 1 216 ? -16.396 14.261 3.902 1.00 31.65 216 THR A CA 1
ATOM 1575 C C . THR A 1 216 ? -15.900 12.829 3.893 1.00 31.65 216 THR A C 1
ATOM 1576 O O . THR A 1 216 ? -16.133 12.069 4.829 1.00 49.67 216 THR A O 1
ATOM 1580 N N . GLU A 1 217 ? -15.209 12.478 2.818 1.00 29.90 217 GLU A N 1
ATOM 1581 C CA . GLU A 1 217 ? -14.646 11.154 2.663 1.00 29.90 217 GLU A CA 1
ATOM 1582 C C . GLU A 1 217 ? -13.597 10.937 3.756 1.00 29.90 217 GLU A C 1
ATOM 1583 O O . GLU A 1 217 ? -13.106 9.824 3.953 1.00 38.10 217 GLU A O 1
ATOM 1589 N N . ASN A 1 218 ? -13.272 12.007 4.476 1.00 43.75 218 ASN A N 1
ATOM 1590 C CA . ASN A 1 218 ? -12.279 11.952 5.546 1.00 43.75 218 ASN A CA 1
ATOM 1591 C C . ASN A 1 218 ? -12.896 12.199 6.920 1.00 43.75 218 ASN A C 1
ATOM 1592 O O . ASN A 1 218 ? -12.197 12.551 7.867 1.00 63.57 218 ASN A O 1
ATOM 1597 N N . ASP A 1 219 ? -14.206 12.030 7.026 1.00 46.07 219 ASP A N 1
ATOM 1598 C CA . ASP A 1 219 ? -14.888 12.224 8.293 1.00 46.07 219 ASP A CA 1
ATOM 1599 C C . ASP A 1 219 ? -15.428 10.885 8.794 1.00 46.07 219 ASP A C 1
ATOM 1600 O O . ASP A 1 219 ? -15.979 10.088 8.026 1.00 50.41 219 ASP A O 1
ATOM 1605 N N . PRO A 1 220 ? -15.249 10.605 10.088 1.00 43.38 220 PRO A N 1
ATOM 1606 C CA . PRO A 1 220 ? -15.755 9.338 10.607 1.00 43.38 220 PRO A CA 1
ATOM 1607 C C . PRO A 1 220 ? -17.236 9.153 10.303 1.00 43.38 220 PRO A C 1
ATOM 1608 O O . PRO A 1 220 ? -18.028 10.098 10.401 1.00 26.24 220 PRO A O 1
ATOM 1612 N N . TRP A 1 221 ? -17.593 7.926 9.931 1.00 15.66 221 TRP A N 1
ATOM 1613 C CA . TRP A 1 221 ? -18.970 7.550 9.620 1.00 15.66 221 TRP A CA 1
ATOM 1614 C C . TRP A 1 221 ? -19.839 7.764 10.862 1.00 15.66 221 TRP A C 1
ATOM 1615 O O . TRP A 1 221 ? -19.353 7.610 11.981 1.00 19.91 221 TRP A O 1
ATOM 1626 N N . LYS A 1 222 ? -21.115 8.099 10.685 1.00 27.66 222 LYS A N 1
ATOM 1627 C CA . LYS A 1 222 ? -22.002 8.294 11.832 1.00 27.66 222 LYS A CA 1
ATOM 1628 C C . LYS A 1 222 ? -23.351 7.623 11.587 1.00 27.66 222 LYS A C 1
ATOM 1629 O O . LYS A 1 222 ? -24.038 7.949 10.618 1.00 69.68 222 LYS A O 1
ATOM 1635 N N . VAL A 1 223 ? -23.734 6.687 12.454 1.00 21.25 223 VAL A N 1
ATOM 1636 C CA . VAL A 1 223 ? -25.016 6.007 12.284 1.00 21.25 223 VAL A CA 1
ATOM 1637 C C . VAL A 1 223 ? -26.146 6.634 13.066 1.00 21.25 223 VAL A C 1
ATOM 1638 O O . VAL A 1 223 ? -25.966 7.112 14.176 1.00 32.75 223 VAL A O 1
ATOM 1642 N N . VAL A 1 224 ? -27.328 6.599 12.473 1.00 28.16 224 VAL A N 1
ATOM 1643 C CA . VAL A 1 224 ? -28.495 7.186 13.086 1.00 28.16 224 VAL A CA 1
ATOM 1644 C C . VAL A 1 224 ? -29.757 6.455 12.601 1.00 28.16 224 VAL A C 1
ATOM 1645 O O . VAL A 1 224 ? -29.756 5.836 11.532 1.00 37.75 224 VAL A O 1
ATOM 1649 N N . ARG A 1 225 ? -30.823 6.525 13.397 1.00 21.08 225 ARG A N 1
ATOM 1650 C CA . ARG A 1 225 ? -32.091 5.880 13.075 1.00 21.08 225 ARG A CA 1
ATOM 1651 C C . ARG A 1 225 ? -33.045 6.898 12.489 1.00 21.08 225 ARG A C 1
ATOM 1652 O O . ARG A 1 225 ? -33.294 7.940 13.088 1.00 58.79 225 ARG A O 1
ATOM 1660 N N . LEU A 1 226 ? -33.592 6.596 11.319 1.00 27.34 226 LEU A N 1
ATOM 1661 C CA . LEU A 1 226 ? -34.521 7.513 10.679 1.00 27.34 226 LEU A CA 1
ATOM 1662 C C . LEU A 1 226 ? -35.953 7.015 10.773 1.00 27.34 226 LEU A C 1
ATOM 1663 O O . LEU A 1 226 ? -36.209 5.815 10.761 1.00 27.15 226 LEU A O 1
ATOM 1668 N N . ALA A 1 227 ? -36.887 7.950 10.872 1.00 24.98 227 ALA A N 1
ATOM 1669 C CA . ALA A 1 227 ? -38.294 7.602 10.928 1.00 24.98 227 ALA A CA 1
ATOM 1670 C C . ALA A 1 227 ? -38.670 7.086 9.532 1.00 24.98 227 ALA A C 1
ATOM 1671 O O . ALA A 1 227 ? -38.239 7.644 8.520 1.00 16.57 227 ALA A O 1
ATOM 1673 N N . PRO A 1 228 ? -39.476 6.014 9.458 1.00 31.59 228 PRO A N 1
ATOM 1674 C CA . PRO A 1 228 ? -39.882 5.452 8.166 1.00 31.59 228 PRO A CA 1
ATOM 1675 C C . PRO A 1 228 ? -40.897 6.333 7.460 1.00 31.59 228 PRO A C 1
ATOM 1676 O O . PRO A 1 228 ? -41.130 6.111 6.252 1.00 44.23 228 PRO A O 1
ATOM 1681 N N . THR B 1 25 ? -41.721 -6.957 -29.333 1.00 74.04 25 THR B N 1
ATOM 1682 C CA . THR B 1 25 ? -40.528 -6.061 -29.227 1.00 74.04 25 THR B CA 1
ATOM 1683 C C . THR B 1 25 ? -40.979 -4.594 -29.222 1.00 74.04 25 THR B C 1
ATOM 1684 O O . THR B 1 25 ? -42.056 -4.270 -28.703 1.00 23.53 25 THR B O 1
ATOM 1686 N N . LEU B 1 26 ? -40.151 -3.708 -29.780 1.00 46.70 26 LEU B N 1
ATOM 1687 C CA . LEU B 1 26 ? -40.509 -2.299 -29.848 1.00 46.70 26 LEU B CA 1
ATOM 1688 C C . LEU B 1 26 ? -40.060 -1.661 -31.157 1.00 46.70 26 LEU B C 1
ATOM 1689 O O . LEU B 1 26 ? -38.863 -1.551 -31.422 1.00 61.89 26 LEU B O 1
ATOM 1694 N N . ASN B 1 27 ? -41.025 -1.250 -31.977 1.00 45.27 27 ASN B N 1
ATOM 1695 C CA . ASN B 1 27 ? -40.715 -0.627 -33.259 1.00 45.27 27 ASN B CA 1
ATOM 1696 C C . ASN B 1 27 ? -41.618 0.556 -33.549 1.00 45.27 27 ASN B C 1
ATOM 1697 O O . ASN B 1 27 ? -42.736 0.654 -33.032 1.00 58.65 27 ASN B O 1
ATOM 1702 N N . GLU B 1 28 ? -41.107 1.449 -34.389 1.00 40.47 28 GLU B N 1
ATOM 1703 C CA . GLU B 1 28 ? -41.797 2.665 -34.788 1.00 40.47 28 GLU B CA 1
ATOM 1704 C C . GLU B 1 28 ? -43.300 2.454 -34.931 1.00 40.47 28 GLU B C 1
ATOM 1705 O O . GLU B 1 28 ? -44.102 3.288 -34.498 1.00 54.49 28 GLU B O 1
ATOM 1711 N N . LYS B 1 29 ? -43.674 1.328 -35.529 1.00 65.07 29 LYS B N 1
ATOM 1712 C CA . LYS B 1 29 ? -45.079 0.997 -35.752 1.00 65.07 29 LYS B CA 1
ATOM 1713 C C . LYS B 1 29 ? -45.939 0.950 -34.491 1.00 65.07 29 LYS B C 1
ATOM 1714 O O . LYS B 1 29 ? -47.118 1.303 -34.526 1.00 71.52 29 LYS B O 1
ATOM 1720 N N . GLN B 1 30 ? -45.343 0.521 -33.384 1.00 48.25 30 GLN B N 1
ATOM 1721 C CA . GLN B 1 30 ? -46.057 0.420 -32.111 1.00 48.25 30 GLN B CA 1
ATOM 1722 C C . GLN B 1 30 ? -46.183 1.751 -31.363 1.00 48.25 30 GLN B C 1
ATOM 1723 O O . GLN B 1 30 ? -47.040 1.902 -30.495 1.00 61.38 30 GLN B O 1
ATOM 1729 N N . LEU B 1 31 ? -45.319 2.708 -31.693 1.00 32.51 31 LEU B N 1
ATOM 1730 C CA . LEU B 1 31 ? -45.333 4.018 -31.051 1.00 32.51 31 LEU B CA 1
ATOM 1731 C C . LEU B 1 31 ? -46.679 4.684 -31.204 1.00 32.51 31 LEU B C 1
ATOM 1732 O O . LEU B 1 31 ? -47.291 4.629 -32.269 1.00 33.69 31 LEU B O 1
ATOM 1737 N N . THR B 1 32 ? -47.130 5.323 -30.132 1.00 41.57 32 THR B N 1
ATOM 1738 C CA . THR B 1 32 ? -48.407 6.028 -30.126 1.00 41.57 32 THR B CA 1
ATOM 1739 C C . THR B 1 32 ? -48.126 7.504 -30.311 1.00 41.57 32 THR B C 1
ATOM 1740 O O . THR B 1 32 ? -46.973 7.916 -30.379 1.00 46.75 32 THR B O 1
ATOM 1744 N N . ASP B 1 33 ? -49.179 8.304 -30.383 1.00 52.41 33 ASP B N 1
ATOM 1745 C CA . ASP B 1 33 ? -49.008 9.739 -30.536 1.00 52.41 33 ASP B CA 1
ATOM 1746 C C . ASP B 1 33 ? -48.685 10.323 -29.177 1.00 52.41 33 ASP B C 1
ATOM 1747 O O . ASP B 1 33 ? -47.712 11.055 -29.017 1.00 67.48 33 ASP B O 1
ATOM 1752 N N . ASP B 1 34 ? -49.515 9.989 -28.196 1.00 36.26 34 ASP B N 1
ATOM 1753 C CA . ASP B 1 34 ? -49.313 10.451 -26.826 1.00 36.26 34 ASP B CA 1
ATOM 1754 C C . ASP B 1 34 ? -48.553 9.353 -26.078 1.00 36.26 34 ASP B C 1
ATOM 1755 O O . ASP B 1 34 ? -49.085 8.261 -25.849 1.00 45.69 34 ASP B O 1
ATOM 1760 N N . PRO B 1 35 ? -47.305 9.631 -25.674 1.00 39.94 35 PRO B N 1
ATOM 1761 C CA . PRO B 1 35 ? -46.522 8.615 -24.962 1.00 39.94 35 PRO B CA 1
ATOM 1762 C C . PRO B 1 35 ? -47.332 7.956 -23.859 1.00 39.94 35 PRO B C 1
ATOM 1763 O O . PRO B 1 35 ? -47.151 6.770 -23.569 1.00 45.13 35 PRO B O 1
ATOM 1767 N N . ILE B 1 36 ? -48.243 8.723 -23.269 1.00 12.19 36 ILE B N 1
ATOM 1768 C CA . ILE B 1 36 ? -49.079 8.210 -22.197 1.00 12.19 36 ILE B CA 1
ATOM 1769 C C . ILE B 1 36 ? -49.844 6.961 -22.601 1.00 12.19 36 ILE B C 1
ATOM 1770 O O . ILE B 1 36 ? -50.164 6.115 -21.752 1.00 35.11 36 ILE B O 1
ATOM 1775 N N . ASP B 1 37 ? -50.143 6.841 -23.892 1.00 21.77 37 ASP B N 1
ATOM 1776 C CA . ASP B 1 37 ? -50.861 5.669 -24.373 1.00 21.77 37 ASP B CA 1
ATOM 1777 C C . ASP B 1 37 ? -49.957 4.458 -24.255 1.00 21.77 37 ASP B C 1
ATOM 1778 O O . ASP B 1 37 ? -50.311 3.459 -23.633 1.00 54.42 37 ASP B O 1
ATOM 1783 N N . LEU B 1 38 ? -48.782 4.556 -24.860 1.00 11.55 38 LEU B N 1
ATOM 1784 C CA . LEU B 1 38 ? -47.835 3.466 -24.806 1.00 11.55 38 LEU B CA 1
ATOM 1785 C C . LEU B 1 38 ? -47.536 3.111 -23.338 1.00 11.55 38 LEU B C 1
ATOM 1786 O O . LEU B 1 38 ? -47.305 1.940 -23.015 1.00 17.03 38 LEU B O 1
ATOM 1791 N N . PHE B 1 39 ? -47.560 4.097 -22.441 1.00 23.26 39 PHE B N 1
ATOM 1792 C CA . PHE B 1 39 ? -47.293 3.794 -21.036 1.00 23.26 39 PHE B CA 1
ATOM 1793 C C . PHE B 1 39 ? -48.367 2.868 -20.472 1.00 23.26 39 PHE B C 1
ATOM 1794 O O . PHE B 1 39 ? -48.070 1.782 -19.964 1.00 14.05 39 PHE B O 1
ATOM 1802 N N . THR B 1 40 ? -49.616 3.311 -20.549 1.00 27.09 40 THR B N 1
ATOM 1803 C CA . THR B 1 40 ? -50.736 2.533 -20.039 1.00 27.09 40 THR B CA 1
ATOM 1804 C C . THR B 1 40 ? -50.726 1.119 -20.589 1.00 27.09 40 THR B C 1
ATOM 1805 O O . THR B 1 40 ? -50.904 0.160 -19.848 1.00 38.42 40 THR B O 1
ATOM 1809 N N . LYS B 1 41 ? -50.509 1.003 -21.897 1.00 19.24 41 LYS B N 1
ATOM 1810 C CA . LYS B 1 41 ? -50.456 -0.291 -22.567 1.00 19.24 41 LYS B CA 1
ATOM 1811 C C . LYS B 1 41 ? -49.425 -1.161 -21.847 1.00 19.24 41 LYS B C 1
ATOM 1812 O O . LYS B 1 41 ? -49.732 -2.255 -21.379 1.00 52.33 41 LYS B O 1
ATOM 1818 N N . TRP B 1 42 ? -48.204 -0.647 -21.753 1.00 21.12 42 TRP B N 1
ATOM 1819 C CA . TRP B 1 42 ? -47.107 -1.341 -21.096 1.00 21.12 42 TRP B CA 1
ATOM 1820 C C . TRP B 1 42 ? -47.392 -1.627 -19.621 1.00 21.12 42 TRP B C 1
ATOM 1821 O O . TRP B 1 42 ? -47.065 -2.704 -19.097 1.00 25.98 42 TRP B O 1
ATOM 1832 N N . PHE B 1 43 ? -47.984 -0.652 -18.940 1.00 20.92 43 PHE B N 1
ATOM 1833 C CA . PHE B 1 43 ? -48.276 -0.825 -17.529 1.00 20.92 43 PHE B CA 1
ATOM 1834 C C . PHE B 1 43 ? -49.319 -1.916 -17.341 1.00 20.92 43 PHE B C 1
ATOM 1835 O O . PHE B 1 43 ? -49.138 -2.825 -16.538 1.00 18.66 43 PHE B O 1
ATOM 1843 N N . ASN B 1 44 ? -50.407 -1.833 -18.103 1.00 22.48 44 ASN B N 1
ATOM 1844 C CA . ASN B 1 44 ? -51.464 -2.824 -18.015 1.00 22.48 44 ASN B CA 1
ATOM 1845 C C . ASN B 1 44 ? -50.913 -4.218 -18.266 1.00 22.48 44 ASN B C 1
ATOM 1846 O O . ASN B 1 44 ? -51.289 -5.165 -17.594 1.00 54.43 44 ASN B O 1
ATOM 1851 N N . GLU B 1 45 ? -50.006 -4.335 -19.224 1.00 23.62 45 GLU B N 1
ATOM 1852 C CA . GLU B 1 45 ? -49.406 -5.619 -19.535 1.00 23.62 45 GLU B CA 1
ATOM 1853 C C . GLU B 1 45 ? -48.641 -6.135 -18.311 1.00 23.62 45 GLU B C 1
ATOM 1854 O O . GLU B 1 45 ? -48.681 -7.330 -18.003 1.00 54.32 45 GLU B O 1
ATOM 1860 N N . ALA B 1 46 ? -47.962 -5.229 -17.609 1.00 44.29 46 ALA B N 1
ATOM 1861 C CA . ALA B 1 46 ? -47.187 -5.589 -16.418 1.00 44.29 46 ALA B CA 1
ATOM 1862 C C . ALA B 1 46 ? -48.087 -6.077 -15.277 1.00 44.29 46 ALA B C 1
ATOM 1863 O O . ALA B 1 46 ? -47.734 -7.014 -14.546 1.00 48.39 46 ALA B O 1
ATOM 1865 N N . LYS B 1 47 ? -49.243 -5.431 -15.127 1.00 29.40 47 LYS B N 1
ATOM 1866 C CA . LYS B 1 47 ? -50.217 -5.803 -14.106 1.00 29.40 47 LYS B CA 1
ATOM 1867 C C . LYS B 1 47 ? -50.821 -7.155 -14.496 1.00 29.40 47 LYS B C 1
ATOM 1868 O O . LYS B 1 47 ? -51.072 -8.007 -13.638 1.00 52.73 47 LYS B O 1
ATOM 1874 N N . GLU B 1 48 ? -51.053 -7.334 -15.798 1.00 43.74 48 GLU B N 1
ATOM 1875 C CA . GLU B 1 48 ? -51.616 -8.576 -16.332 1.00 43.74 48 GLU B CA 1
ATOM 1876 C C . GLU B 1 48 ? -50.641 -9.713 -16.094 1.00 43.74 48 GLU B C 1
ATOM 1877 O O . GLU B 1 48 ? -51.046 -10.834 -15.787 1.00 83.92 48 GLU B O 1
ATOM 1883 N N . ASP B 1 49 ? -49.352 -9.416 -16.240 1.00 31.93 49 ASP B N 1
ATOM 1884 C CA . ASP B 1 49 ? -48.331 -10.432 -16.054 1.00 31.93 49 ASP B CA 1
ATOM 1885 C C . ASP B 1 49 ? -48.128 -10.792 -14.594 1.00 31.93 49 ASP B C 1
ATOM 1886 O O . ASP B 1 49 ? -47.875 -9.922 -13.750 1.00 41.59 49 ASP B O 1
ATOM 1891 N N . PRO B 1 50 ? -48.237 -12.096 -14.282 1.00 51.23 50 PRO B N 1
ATOM 1892 C CA . PRO B 1 50 ? -48.078 -12.648 -12.934 1.00 51.23 50 PRO B CA 1
ATOM 1893 C C . PRO B 1 50 ? -46.613 -12.710 -12.524 1.00 51.23 50 PRO B C 1
ATOM 1894 O O . PRO B 1 50 ? -46.301 -12.916 -11.352 1.00 29.48 50 PRO B O 1
ATOM 1898 N N . ARG B 1 51 ? -45.725 -12.546 -13.502 1.00 66.29 51 ARG B N 1
ATOM 1899 C CA . ARG B 1 51 ? -44.288 -12.555 -13.253 1.00 66.29 51 ARG B CA 1
ATOM 1900 C C . ARG B 1 51 ? -43.937 -11.243 -12.569 1.00 66.29 51 ARG B C 1
ATOM 1901 O O . ARG B 1 51 ? -43.077 -11.202 -11.682 1.00 45.51 51 ARG B O 1
ATOM 1909 N N . GLU B 1 52 ? -44.610 -10.174 -12.996 1.00 24.24 52 GLU B N 1
ATOM 1910 C CA . GLU B 1 52 ? -44.405 -8.860 -12.416 1.00 24.24 52 GLU B CA 1
ATOM 1911 C C . GLU B 1 52 ? -45.395 -8.721 -11.273 1.00 24.24 52 GLU B C 1
ATOM 1912 O O . GLU B 1 52 ? -46.582 -8.441 -11.492 1.00 42.23 52 GLU B O 1
ATOM 1918 N N . THR B 1 53 ? -44.885 -8.917 -10.057 1.00 24.93 53 THR B N 1
ATOM 1919 C CA . THR B 1 53 ? -45.682 -8.862 -8.837 1.00 24.93 53 THR B CA 1
ATOM 1920 C C . THR B 1 53 ? -45.883 -7.487 -8.196 1.00 24.93 53 THR B C 1
ATOM 1921 O O . THR B 1 53 ? -46.722 -7.337 -7.307 1.00 56.42 53 THR B O 1
ATOM 1925 N N . LEU B 1 54 ? -45.118 -6.489 -8.630 1.00 37.70 54 LEU B N 1
ATOM 1926 C CA . LEU B 1 54 ? -45.239 -5.142 -8.072 1.00 37.70 54 LEU B CA 1
ATOM 1927 C C . LEU B 1 54 ? -44.907 -4.104 -9.151 1.00 37.70 54 LEU B C 1
ATOM 1928 O O . LEU B 1 54 ? -43.990 -3.301 -9.003 1.00 21.41 54 LEU B O 1
ATOM 1933 N N . PRO B 1 55 ? -45.687 -4.085 -10.241 1.00 34.33 55 PRO B N 1
ATOM 1934 C CA . PRO B 1 55 ? -45.466 -3.153 -11.351 1.00 34.33 55 PRO B CA 1
ATOM 1935 C C . PRO B 1 55 ? -45.541 -1.653 -11.071 1.00 34.33 55 PRO B C 1
ATOM 1936 O O . PRO B 1 55 ? -45.139 -0.858 -11.916 1.00 40.58 55 PRO B O 1
ATOM 1940 N N . GLU B 1 56 ? -46.054 -1.256 -9.912 1.00 32.76 56 GLU B N 1
ATOM 1941 C CA . GLU B 1 56 ? -46.147 0.167 -9.590 1.00 32.76 56 GLU B CA 1
ATOM 1942 C C . GLU B 1 56 ? -44.905 0.654 -8.850 1.00 32.76 56 GLU B C 1
ATOM 1943 O O . GLU B 1 56 ? -44.745 1.859 -8.621 1.00 15.45 56 GLU B O 1
ATOM 1949 N N . ALA B 1 57 ? -44.034 -0.284 -8.473 1.00 10.59 57 ALA B N 1
ATOM 1950 C CA . ALA B 1 57 ? -42.797 0.046 -7.770 1.00 10.59 57 ALA B CA 1
ATOM 1951 C C . ALA B 1 57 ? -41.902 0.845 -8.708 1.00 10.59 57 ALA B C 1
ATOM 1952 O O . ALA B 1 57 ? -41.715 0.474 -9.873 1.00 25.05 57 ALA B O 1
ATOM 1954 N N . ILE B 1 58 ? -41.350 1.944 -8.207 1.00 21.01 58 ILE B N 1
ATOM 1955 C CA . ILE B 1 58 ? -40.481 2.799 -9.012 1.00 21.01 58 ILE B CA 1
ATOM 1956 C C . ILE B 1 58 ? -39.382 3.392 -8.158 1.00 21.01 58 ILE B C 1
ATOM 1957 O O . ILE B 1 58 ? -39.450 3.369 -6.929 1.00 12.70 58 ILE B O 1
ATOM 1962 N N . THR B 1 59 ? -38.366 3.931 -8.819 1.00 21.46 59 THR B N 1
ATOM 1963 C CA . THR B 1 59 ? -37.285 4.592 -8.110 1.00 21.46 59 THR B CA 1
ATOM 1964 C C . THR B 1 59 ? -37.511 6.077 -8.365 1.00 21.46 59 THR B C 1
ATOM 1965 O O . THR B 1 59 ? -37.507 6.538 -9.512 1.00 20.20 59 THR B O 1
ATOM 1969 N N . PHE B 1 60 ? -37.752 6.824 -7.298 1.00 16.80 60 PHE B N 1
ATOM 1970 C CA . PHE B 1 60 ? -37.981 8.248 -7.432 1.00 16.80 60 PHE B CA 1
ATOM 1971 C C . PHE B 1 60 ? -36.704 8.984 -7.101 1.00 16.80 60 PHE B C 1
ATOM 1972 O O . PHE B 1 60 ? -36.284 9.024 -5.935 1.00 13.05 60 PHE B O 1
ATOM 1980 N N . SER B 1 61 ? -36.091 9.558 -8.132 1.00 18.43 61 SER B N 1
ATOM 1981 C CA . SER B 1 61 ? -34.846 10.275 -7.959 1.00 18.43 61 SER B CA 1
ATOM 1982 C C . SER B 1 61 ? -35.075 11.780 -7.909 1.00 18.43 61 SER B C 1
ATOM 1983 O O . SER B 1 61 ? -35.920 12.331 -8.621 1.00 14.81 61 SER B O 1
ATOM 1986 N N . SER B 1 62 ? -34.317 12.442 -7.046 1.00 12.97 62 SER B N 1
ATOM 1987 C CA . SER B 1 62 ? -34.421 13.872 -6.910 1.00 12.97 62 SER B CA 1
ATOM 1988 C C . SER B 1 62 ? -33.019 14.376 -6.605 1.00 12.97 62 SER B C 1
ATOM 1989 O O . SER B 1 62 ? -32.105 13.586 -6.358 1.00 22.01 62 SER B O 1
ATOM 1992 N N . ALA B 1 63 ? -32.854 15.693 -6.631 1.00 11.53 63 ALA B N 1
ATOM 1993 C CA . ALA B 1 63 ? -31.563 16.283 -6.366 1.00 11.53 63 ALA B CA 1
ATOM 1994 C C . ALA B 1 63 ? -31.707 17.677 -5.785 1.00 11.53 63 ALA B C 1
ATOM 1995 O O . ALA B 1 63 ? -32.586 18.461 -6.177 1.00 19.00 63 ALA B O 1
ATOM 1997 N N . GLU B 1 64 ? -30.824 17.971 -4.838 1.00 19.47 64 GLU B N 1
ATOM 1998 C CA . GLU B 1 64 ? -30.802 19.254 -4.148 1.00 19.47 64 GLU B CA 1
ATOM 1999 C C . GLU B 1 64 ? -30.103 20.210 -5.095 1.00 19.47 64 GLU B C 1
ATOM 2000 O O . GLU B 1 64 ? -28.919 20.062 -5.388 1.00 30.19 64 GLU B O 1
ATOM 2006 N N . LEU B 1 65 ? -30.877 21.173 -5.588 1.00 69.45 65 LEU B N 1
ATOM 2007 C CA . LEU B 1 65 ? -30.415 22.132 -6.587 1.00 69.45 65 LEU B CA 1
ATOM 2008 C C . LEU B 1 65 ? -29.176 22.952 -6.363 1.00 69.45 65 LEU B C 1
ATOM 2009 O O . LEU B 1 65 ? -28.345 23.074 -7.265 1.00 70.26 65 LEU B O 1
ATOM 2014 N N . PRO B 1 66 ? -29.025 23.551 -5.178 1.00 21.18 66 PRO B N 1
ATOM 2015 C CA . PRO B 1 66 ? -27.765 24.315 -5.127 1.00 21.18 66 PRO B CA 1
ATOM 2016 C C . PRO B 1 66 ? -26.543 23.393 -5.225 1.00 21.18 66 PRO B C 1
ATOM 2017 O O . PRO B 1 66 ? -25.784 23.452 -6.198 1.00 13.74 66 PRO B O 1
ATOM 2021 N N . SER B 1 67 ? -26.397 22.512 -4.234 1.00 28.43 67 SER B N 1
ATOM 2022 C CA . SER B 1 67 ? -25.274 21.580 -4.151 1.00 28.43 67 SER B CA 1
ATOM 2023 C C . SER B 1 67 ? -25.173 20.577 -5.275 1.00 28.43 67 SER B C 1
ATOM 2024 O O . SER B 1 67 ? -24.077 20.211 -5.687 1.00 24.54 67 SER B O 1
ATOM 2027 N N . GLY B 1 68 ? -26.311 20.110 -5.764 1.00 18.37 68 GLY B N 1
ATOM 2028 C CA . GLY B 1 68 ? -26.284 19.128 -6.836 1.00 18.37 68 GLY B CA 1
ATOM 2029 C C . GLY B 1 68 ? -26.118 17.702 -6.330 1.00 18.37 68 GLY B C 1
ATOM 2030 O O . GLY B 1 68 ? -25.635 16.823 -7.036 1.00 37.77 68 GLY B O 1
ATOM 2031 N N . ARG B 1 69 ? -26.516 17.480 -5.081 1.00 24.35 69 ARG B N 1
ATOM 2032 C CA . ARG B 1 69 ? -26.434 16.170 -4.461 1.00 24.35 69 ARG B CA 1
ATOM 2033 C C . ARG B 1 69 ? -27.666 15.374 -4.867 1.00 24.35 69 ARG B C 1
ATOM 2034 O O . ARG B 1 69 ? -28.795 15.869 -4.803 1.00 82.39 69 ARG B O 1
ATOM 2042 N N . VAL B 1 70 ? -27.440 14.131 -5.287 1.00 29.10 70 VAL B N 1
ATOM 2043 C CA . VAL B 1 70 ? -28.521 13.260 -5.732 1.00 29.10 70 VAL B CA 1
ATOM 2044 C C . VAL B 1 70 ? -28.951 12.234 -4.700 1.00 29.10 70 VAL B C 1
ATOM 2045 O O . VAL B 1 70 ? -28.121 11.573 -4.076 1.00 9.84 70 VAL B O 1
ATOM 2049 N N . SER B 1 71 ? -30.260 12.108 -4.529 1.00 31.87 71 SER B N 1
ATOM 2050 C CA . SER B 1 71 ? -30.816 11.147 -3.599 1.00 31.87 71 SER B CA 1
ATOM 2051 C C . SER B 1 71 ? -31.857 10.354 -4.380 1.00 31.87 71 SER B C 1
ATOM 2052 O O . SER B 1 71 ? -32.395 10.839 -5.384 1.00 23.82 71 SER B O 1
ATOM 2055 N N . SER B 1 72 ? -32.115 9.129 -3.937 1.00 25.93 72 SER B N 1
ATOM 2056 C CA . SER B 1 72 ? -33.094 8.280 -4.590 1.00 25.93 72 SER B CA 1
ATOM 2057 C C . SER B 1 72 ? -33.639 7.249 -3.611 1.00 25.93 72 SER B C 1
ATOM 2058 O O . SER B 1 72 ? -32.965 6.864 -2.658 1.00 22.42 72 SER B O 1
ATOM 2061 N N . ARG B 1 73 ? -34.867 6.806 -3.852 1.00 20.54 73 ARG B N 1
ATOM 2062 C CA . ARG B 1 73 ? -35.508 5.816 -2.990 1.00 20.54 73 ARG B CA 1
ATOM 2063 C C . ARG B 1 73 ? -36.627 5.147 -3.757 1.00 20.54 73 ARG B C 1
ATOM 2064 O O . ARG B 1 73 ? -37.056 5.635 -4.799 1.00 16.02 73 ARG B O 1
ATOM 2072 N N . ILE B 1 74 ? -37.112 4.031 -3.234 1.00 18.30 74 ILE B N 1
ATOM 2073 C CA . ILE B 1 74 ? -38.186 3.312 -3.894 1.00 18.30 74 ILE B CA 1
ATOM 2074 C C . ILE B 1 74 ? -39.552 3.807 -3.433 1.00 18.30 74 ILE B C 1
ATOM 2075 O O . ILE B 1 74 ? -39.760 4.062 -2.244 1.00 11.21 74 ILE B O 1
ATOM 2080 N N . LEU B 1 75 ? -40.483 3.944 -4.372 1.00 12.96 75 LEU B N 1
ATOM 2081 C CA . LEU B 1 75 ? -41.835 4.372 -4.041 1.00 12.96 75 LEU B CA 1
ATOM 2082 C C . LEU B 1 75 ? -42.803 3.646 -4.964 1.00 12.96 75 LEU B C 1
ATOM 2083 O O . LEU B 1 75 ? -42.387 2.922 -5.872 1.00 25.79 75 LEU B O 1
ATOM 2088 N N . LEU B 1 76 ? -44.093 3.841 -4.734 1.00 22.89 76 LEU B N 1
ATOM 2089 C CA . LEU B 1 76 ? -45.102 3.210 -5.559 1.00 22.89 76 LEU B CA 1
ATOM 2090 C C . LEU B 1 76 ? -45.753 4.241 -6.447 1.00 22.89 76 LEU B C 1
ATOM 2091 O O . LEU B 1 76 ? -46.105 5.311 -5.985 1.00 13.84 76 LEU B O 1
ATOM 2096 N N . PHE B 1 77 ? -45.902 3.928 -7.724 1.00 20.45 77 PHE B N 1
ATOM 2097 C CA . PHE B 1 77 ? -46.576 4.834 -8.628 1.00 20.45 77 PHE B CA 1
ATOM 2098 C C . PHE B 1 77 ? -48.083 4.651 -8.320 1.00 20.45 77 PHE B C 1
ATOM 2099 O O . PHE B 1 77 ? -48.558 3.522 -8.165 1.00 28.58 77 PHE B O 1
ATOM 2107 N N . LYS B 1 78 ? -48.827 5.747 -8.201 1.00 19.21 78 LYS B N 1
ATOM 2108 C CA . LYS B 1 78 ? -50.256 5.651 -7.919 1.00 19.21 78 LYS B CA 1
ATOM 2109 C C . LYS B 1 78 ? -51.092 5.684 -9.205 1.00 19.21 78 LYS B C 1
ATOM 2110 O O . LYS B 1 78 ? -51.808 4.734 -9.517 1.00 31.79 78 LYS B O 1
ATOM 2116 N N . GLU B 1 79 ? -51.006 6.777 -9.955 1.00 27.88 79 GLU B N 1
ATOM 2117 C CA . GLU B 1 79 ? -51.766 6.880 -11.193 1.00 27.88 79 GLU B CA 1
ATOM 2118 C C . GLU B 1 79 ? -51.454 8.160 -11.945 1.00 27.88 79 GLU B C 1
ATOM 2119 O O . GLU B 1 79 ? -50.838 9.075 -11.406 1.00 42.19 79 GLU B O 1
ATOM 2125 N N . LEU B 1 80 ? -51.876 8.215 -13.200 1.00 29.69 80 LEU B N 1
ATOM 2126 C CA . LEU B 1 80 ? -51.683 9.414 -13.995 1.00 29.69 80 LEU B CA 1
ATOM 2127 C C . LEU B 1 80 ? -52.914 10.295 -13.775 1.00 29.69 80 LEU B C 1
ATOM 2128 O O . LEU B 1 80 ? -53.933 9.835 -13.278 1.00 25.16 80 LEU B O 1
ATOM 2133 N N . ASP B 1 81 ? -52.811 11.569 -14.124 1.00 29.26 81 ASP B N 1
ATOM 2134 C CA . ASP B 1 81 ? -53.954 12.468 -14.036 1.00 29.26 81 ASP B CA 1
ATOM 2135 C C . ASP B 1 81 ? -53.867 13.325 -15.286 1.00 29.26 81 ASP B C 1
ATOM 2136 O O . ASP B 1 81 ? -53.089 13.015 -16.183 1.00 20.70 81 ASP B O 1
ATOM 2141 N N . HIS B 1 82 ? -54.655 14.389 -15.354 1.00 32.61 82 HIS B N 1
ATOM 2142 C CA . HIS B 1 82 ? -54.666 15.259 -16.528 1.00 32.61 82 HIS B CA 1
ATOM 2143 C C . HIS B 1 82 ? -53.302 15.783 -16.982 1.00 32.61 82 HIS B C 1
ATOM 2144 O O . HIS B 1 82 ? -53.133 16.070 -18.165 1.00 52.45 82 HIS B O 1
ATOM 2151 N N . ARG B 1 83 ? -52.338 15.877 -16.067 1.00 22.78 83 ARG B N 1
ATOM 2152 C CA . ARG B 1 83 ? -51.029 16.437 -16.405 1.00 22.78 83 ARG B CA 1
ATOM 2153 C C . ARG B 1 83 ? -49.770 15.574 -16.309 1.00 22.78 83 ARG B C 1
ATOM 2154 O O . ARG B 1 83 ? -48.806 15.795 -17.055 1.00 37.01 83 ARG B O 1
ATOM 2162 N N . GLY B 1 84 ? -49.742 14.608 -15.401 1.00 32.38 84 GLY B N 1
ATOM 2163 C CA . GLY B 1 84 ? -48.544 13.789 -15.297 1.00 32.38 84 GLY B CA 1
ATOM 2164 C C . GLY B 1 84 ? -48.644 12.549 -14.429 1.00 32.38 84 GLY B C 1
ATOM 2165 O O . GLY B 1 84 ? -49.737 12.052 -14.165 1.00 23.81 84 GLY B O 1
ATOM 2166 N N . PHE B 1 85 ? -47.489 12.051 -13.993 1.00 23.08 85 PHE B N 1
ATOM 2167 C CA . PHE B 1 85 ? -47.398 10.851 -13.150 1.00 23.08 85 PHE B CA 1
ATOM 2168 C C . PHE B 1 85 ? -47.479 11.225 -11.677 1.00 23.08 85 PHE B C 1
ATOM 2169 O O . PHE B 1 85 ? -46.696 12.054 -11.206 1.00 17.03 85 PHE B O 1
ATOM 2177 N N . THR B 1 86 ? -48.399 10.615 -10.937 1.00 26.60 86 THR B N 1
ATOM 2178 C CA . THR B 1 86 ? -48.525 10.954 -9.519 1.00 26.60 86 THR B CA 1
ATOM 2179 C C . THR B 1 86 ? -48.052 9.883 -8.539 1.00 26.60 86 THR B C 1
ATOM 2180 O O . THR B 1 86 ? -48.192 8.676 -8.767 1.00 18.35 86 THR B O 1
ATOM 2184 N N . ILE B 1 87 ? -47.487 10.353 -7.436 1.00 19.12 87 ILE B N 1
ATOM 2185 C CA . ILE B 1 87 ? -46.978 9.481 -6.385 1.00 19.12 87 ILE B CA 1
ATOM 2186 C C . ILE B 1 87 ? -47.360 10.107 -5.041 1.00 19.12 87 ILE B C 1
ATOM 2187 O O . ILE B 1 87 ? -47.287 11.326 -4.877 1.00 24.79 87 ILE B O 1
ATOM 2192 N N . TYR B 1 88 ? -47.776 9.281 -4.086 1.00 29.90 88 TYR B N 1
ATOM 2193 C CA . TYR B 1 88 ? -48.152 9.792 -2.773 1.00 29.90 88 TYR B CA 1
ATOM 2194 C C . TYR B 1 88 ? -47.156 9.391 -1.702 1.00 29.90 88 TYR B C 1
ATOM 2195 O O . TYR B 1 88 ? -46.702 8.244 -1.651 1.00 60.63 88 TYR B O 1
ATOM 2204 N N . SER B 1 89 ? -46.812 10.362 -0.860 1.00 43.47 89 SER B N 1
ATOM 2205 C CA . SER B 1 89 ? -45.857 10.159 0.224 1.00 43.47 89 SER B CA 1
ATOM 2206 C C . SER B 1 89 ? -45.815 11.417 1.083 1.00 43.47 89 SER B C 1
ATOM 2207 O O . SER B 1 89 ? -46.746 12.223 1.047 1.00 25.46 89 SER B O 1
ATOM 2210 N N . ASN B 1 90 ? -44.746 11.565 1.864 1.00 14.66 90 ASN B N 1
ATOM 2211 C CA . ASN B 1 90 ? -44.547 12.732 2.713 1.00 14.66 90 ASN B CA 1
ATOM 2212 C C . ASN B 1 90 ? -43.720 13.715 1.890 1.00 14.66 90 ASN B C 1
ATOM 2213 O O . ASN B 1 90 ? -42.537 13.472 1.662 1.00 48.63 90 ASN B O 1
ATOM 2218 N N . TRP B 1 91 ? -44.331 14.804 1.432 1.00 62.01 91 TRP B N 1
ATOM 2219 C CA . TRP B 1 91 ? -43.608 15.791 0.631 1.00 62.01 91 TRP B CA 1
ATOM 2220 C C . TRP B 1 91 ? -43.377 17.077 1.404 1.00 62.01 91 TRP B C 1
ATOM 2221 O O . TRP B 1 91 ? -43.363 18.164 0.821 1.00 42.77 91 TRP B O 1
ATOM 2232 N N . GLY B 1 92 ? -43.190 16.941 2.715 1.00 48.32 92 GLY B N 1
ATOM 2233 C CA . GLY B 1 92 ? -42.951 18.097 3.554 1.00 48.32 92 GLY B CA 1
ATOM 2234 C C . GLY B 1 92 ? -41.661 18.004 4.344 1.00 48.32 92 GLY B C 1
ATOM 2235 O O . GLY B 1 92 ? -40.743 18.784 4.113 1.00 74.59 92 GLY B O 1
ATOM 2236 N N . THR B 1 93 ? -41.574 17.040 5.258 1.00 29.08 93 THR B N 1
ATOM 2237 C CA . THR B 1 93 ? -40.386 16.878 6.110 1.00 29.08 93 THR B CA 1
ATOM 2238 C C . THR B 1 93 ? -39.296 15.903 5.642 1.00 29.08 93 THR B C 1
ATOM 2239 O O . THR B 1 93 ? -38.164 15.936 6.138 1.00 58.29 93 THR B O 1
ATOM 2243 N N . SER B 1 94 ? -39.637 15.030 4.701 1.00 44.84 94 SER B N 1
ATOM 2244 C CA . SER B 1 94 ? -38.687 14.033 4.228 1.00 44.84 94 SER B CA 1
ATOM 2245 C C . SER B 1 94 ? -37.579 14.610 3.373 1.00 44.84 94 SER B C 1
ATOM 2246 O O . SER B 1 94 ? -37.649 15.750 2.928 1.00 41.59 94 SER B O 1
ATOM 2249 N N . ARG B 1 95 ? -36.545 13.803 3.161 1.00 11.12 95 ARG B N 1
ATOM 2250 C CA . ARG B 1 95 ? -35.411 14.184 2.338 1.00 11.12 95 ARG B CA 1
ATOM 2251 C C . ARG B 1 95 ? -35.888 14.575 0.936 1.00 11.12 95 ARG B C 1
ATOM 2252 O O . ARG B 1 95 ? -35.531 15.640 0.437 1.00 42.38 95 ARG B O 1
ATOM 2260 N N . LYS B 1 96 ? -36.694 13.725 0.301 1.00 24.85 96 LYS B N 1
ATOM 2261 C CA . LYS B 1 96 ? -37.196 14.025 -1.043 1.00 24.85 96 LYS B CA 1
ATOM 2262 C C . LYS B 1 96 ? -37.953 15.357 -1.083 1.00 24.85 96 LYS B C 1
ATOM 2263 O O . LYS B 1 96 ? -37.934 16.065 -2.085 1.00 20.12 96 LYS B O 1
ATOM 2269 N N . ALA B 1 97 ? -38.617 15.699 0.014 1.00 20.68 97 ALA B N 1
ATOM 2270 C CA . ALA B 1 97 ? -39.351 16.956 0.096 1.00 20.68 97 ALA B CA 1
ATOM 2271 C C . ALA B 1 97 ? -38.336 18.098 0.049 1.00 20.68 97 ALA B C 1
ATOM 2272 O O . ALA B 1 97 ? -38.510 19.079 -0.673 1.00 22.34 97 ALA B O 1
ATOM 2274 N N . HIS B 1 98 ? -37.259 17.959 0.808 1.00 20.85 98 HIS B N 1
ATOM 2275 C CA . HIS B 1 98 ? -36.252 19.002 0.846 1.00 20.85 98 HIS B CA 1
ATOM 2276 C C . HIS B 1 98 ? -35.515 19.183 -0.465 1.00 20.85 98 HIS B C 1
ATOM 2277 O O . HIS B 1 98 ? -35.030 20.269 -0.753 1.00 81.29 98 HIS B O 1
ATOM 2284 N N . ASP B 1 99 ? -35.450 18.132 -1.273 1.00 29.34 99 ASP B N 1
ATOM 2285 C CA . ASP B 1 99 ? -34.776 18.222 -2.567 1.00 29.34 99 ASP B CA 1
ATOM 2286 C C . ASP B 1 99 ? -35.697 18.949 -3.537 1.00 29.34 99 ASP B C 1
ATOM 2287 O O . ASP B 1 99 ? -35.297 19.898 -4.212 1.00 30.72 99 ASP B O 1
ATOM 2292 N N . ILE B 1 100 ? -36.938 18.482 -3.591 1.00 21.65 100 ILE B N 1
ATOM 2293 C CA . ILE B 1 100 ? -37.960 19.042 -4.462 1.00 21.65 100 ILE B CA 1
ATOM 2294 C C . ILE B 1 100 ? -38.194 20.513 -4.149 1.00 21.65 100 ILE B C 1
ATOM 2295 O O . ILE B 1 100 ? -38.347 21.333 -5.052 1.00 42.13 100 ILE B O 1
ATOM 2300 N N . ALA B 1 101 ? -38.231 20.826 -2.853 1.00 32.23 101 ALA B N 1
ATOM 2301 C CA . ALA B 1 101 ? -38.455 22.184 -2.383 1.00 32.23 101 ALA B CA 1
ATOM 2302 C C . ALA B 1 101 ? -37.450 23.136 -3.003 1.00 32.23 101 ALA B C 1
ATOM 2303 O O . ALA B 1 101 ? -37.779 24.269 -3.346 1.00 32.28 101 ALA B O 1
ATOM 2305 N N . THR B 1 102 ? -36.221 22.657 -3.147 1.00 20.35 102 THR B N 1
ATOM 2306 C CA . THR B 1 102 ? -35.135 23.442 -3.714 1.00 20.35 102 THR B CA 1
ATOM 2307 C C . THR B 1 102 ? -35.004 23.266 -5.212 1.00 20.35 102 THR B C 1
ATOM 2308 O O . THR B 1 102 ? -34.343 24.057 -5.869 1.00 16.74 102 THR B O 1
ATOM 2312 N N . ASN B 1 103 ? -35.629 22.231 -5.754 1.00 34.18 103 ASN B N 1
ATOM 2313 C CA . ASN B 1 103 ? -35.486 21.935 -7.174 1.00 34.18 103 ASN B CA 1
ATOM 2314 C C . ASN B 1 103 ? -36.650 21.104 -7.694 1.00 34.18 103 ASN B C 1
ATOM 2315 O O . ASN B 1 103 ? -36.629 19.874 -7.622 1.00 19.94 103 ASN B O 1
ATOM 2320 N N . PRO B 1 104 ? -37.673 21.765 -8.250 1.00 32.21 104 PRO B N 1
ATOM 2321 C CA . PRO B 1 104 ? -38.852 21.075 -8.779 1.00 32.21 104 PRO B CA 1
ATOM 2322 C C . PRO B 1 104 ? -38.559 20.291 -10.037 1.00 32.21 104 PRO B C 1
ATOM 2323 O O . PRO B 1 104 ? -39.029 20.625 -11.118 1.00 18.80 104 PRO B O 1
ATOM 2327 N N . ASN B 1 105 ? -37.774 19.240 -9.879 1.00 10.80 105 ASN B N 1
ATOM 2328 C CA . ASN B 1 105 ? -37.397 18.371 -10.986 1.00 10.80 105 ASN B CA 1
ATOM 2329 C C . ASN B 1 105 ? -37.236 16.999 -10.364 1.00 10.80 105 ASN B C 1
ATOM 2330 O O . ASN B 1 105 ? -36.748 16.879 -9.242 1.00 30.97 105 ASN B O 1
ATOM 2335 N N . ALA B 1 106 ? -37.636 15.964 -11.089 1.00 37.10 106 ALA B N 1
ATOM 2336 C CA . ALA B 1 106 ? -37.532 14.612 -10.577 1.00 37.10 106 ALA B CA 1
ATOM 2337 C C . ALA B 1 106 ? -37.566 13.626 -11.718 1.00 37.10 106 ALA B C 1
ATOM 2338 O O . ALA B 1 106 ? -37.924 13.969 -12.843 1.00 31.61 106 ALA B O 1
ATOM 2340 N N . ALA B 1 107 ? -37.192 12.393 -11.416 1.00 24.09 107 ALA B N 1
ATOM 2341 C CA . ALA B 1 107 ? -37.178 11.330 -12.407 1.00 24.09 107 ALA B CA 1
ATOM 2342 C C . ALA B 1 107 ? -37.617 10.041 -11.730 1.00 24.09 107 ALA B C 1
ATOM 2343 O O . ALA B 1 107 ? -37.344 9.822 -10.539 1.00 22.96 107 ALA B O 1
ATOM 2345 N N . ILE B 1 108 ? -38.312 9.192 -12.476 1.00 18.48 108 ILE B N 1
ATOM 2346 C CA . ILE B 1 108 ? -38.748 7.917 -11.933 1.00 18.48 108 ILE B CA 1
ATOM 2347 C C . ILE B 1 108 ? -38.516 6.864 -12.992 1.00 18.48 108 ILE B C 1
ATOM 2348 O O . ILE B 1 108 ? -38.591 7.149 -14.182 1.00 29.13 108 ILE B O 1
ATOM 2353 N N . VAL B 1 109 ? -38.205 5.654 -12.548 1.00 15.84 109 VAL B N 1
ATOM 2354 C CA . VAL B 1 109 ? -37.979 4.530 -13.444 1.00 15.84 109 VAL B CA 1
ATOM 2355 C C . VAL B 1 109 ? -38.927 3.419 -13.061 1.00 15.84 109 VAL B C 1
ATOM 2356 O O . VAL B 1 109 ? -39.188 3.183 -11.883 1.00 12.09 109 VAL B O 1
ATOM 2360 N N . PHE B 1 110 ? -39.440 2.737 -14.068 1.00 14.35 110 PHE B N 1
ATOM 2361 C CA . PHE B 1 110 ? -40.307 1.598 -13.865 1.00 14.35 110 PHE B CA 1
ATOM 2362 C C . PHE B 1 110 ? -39.405 0.521 -14.451 1.00 14.35 110 PHE B C 1
ATOM 2363 O O . PHE B 1 110 ? -38.879 0.682 -15.554 1.00 21.26 110 PHE B O 1
ATOM 2371 N N . PHE B 1 111 ? -39.194 -0.558 -13.715 1.00 11.17 111 PHE B N 1
ATOM 2372 C CA . PHE B 1 111 ? -38.339 -1.633 -14.198 1.00 11.17 111 PHE B CA 1
ATOM 2373 C C . PHE B 1 111 ? -39.042 -2.970 -14.036 1.00 11.17 111 PHE B C 1
ATOM 2374 O O . PHE B 1 111 ? -39.274 -3.429 -12.910 1.00 19.17 111 PHE B O 1
ATOM 2382 N N . TRP B 1 112 ? -39.371 -3.603 -15.156 1.00 22.36 112 TRP B N 1
ATOM 2383 C CA . TRP B 1 112 ? -40.031 -4.896 -15.119 1.00 22.36 112 TRP B CA 1
ATOM 2384 C C . TRP B 1 112 ? -39.045 -5.958 -15.591 1.00 22.36 112 TRP B C 1
ATOM 2385 O O . TRP B 1 112 ? -39.022 -6.326 -16.764 1.00 11.03 112 TRP B O 1
ATOM 2396 N N . LYS B 1 113 ? -38.220 -6.419 -14.646 1.00 35.06 113 LYS B N 1
ATOM 2397 C CA . LYS B 1 113 ? -37.174 -7.419 -14.881 1.00 35.06 113 LYS B CA 1
ATOM 2398 C C . LYS B 1 113 ? -37.506 -8.538 -15.858 1.00 35.06 113 LYS B C 1
ATOM 2399 O O . LYS B 1 113 ? -36.782 -8.761 -16.831 1.00 77.20 113 LYS B O 1
ATOM 2405 N N . ASP B 1 114 ? -38.601 -9.237 -15.583 1.00 24.65 114 ASP B N 1
ATOM 2406 C CA . ASP B 1 114 ? -39.027 -10.363 -16.398 1.00 24.65 114 ASP B CA 1
ATOM 2407 C C . ASP B 1 114 ? -39.508 -9.958 -17.764 1.00 24.65 114 ASP B C 1
ATOM 2408 O O . ASP B 1 114 ? -39.257 -10.668 -18.737 1.00 45.66 114 ASP B O 1
ATOM 2413 N N . LEU B 1 115 ? -40.206 -8.829 -17.848 1.00 17.01 115 LEU B N 1
ATOM 2414 C CA . LEU B 1 115 ? -40.684 -8.357 -19.151 1.00 17.01 115 LEU B CA 1
ATOM 2415 C C . LEU B 1 115 ? -39.539 -7.664 -19.885 1.00 17.01 115 LEU B C 1
ATOM 2416 O O . LEU B 1 115 ? -39.699 -7.192 -21.013 1.00 16.84 115 LEU B O 1
ATOM 2421 N N . GLN B 1 116 ? -38.384 -7.604 -19.231 1.00 18.56 116 GLN B N 1
ATOM 2422 C CA . GLN B 1 116 ? -37.206 -6.970 -19.803 1.00 18.56 116 GLN B CA 1
ATOM 2423 C C . GLN B 1 116 ? -37.497 -5.534 -20.269 1.00 18.56 116 GLN B C 1
ATOM 2424 O O . GLN B 1 116 ? -36.954 -5.064 -21.269 1.00 60.92 116 GLN B O 1
ATOM 2430 N N . ARG B 1 117 ? -38.344 -4.835 -19.522 1.00 19.68 117 ARG B N 1
ATOM 2431 C CA . ARG B 1 117 ? -38.699 -3.469 -19.871 1.00 19.68 117 ARG B CA 1
ATOM 2432 C C . ARG B 1 117 ? -38.395 -2.469 -18.772 1.00 19.68 117 ARG B C 1
ATOM 2433 O O . ARG B 1 117 ? -38.452 -2.789 -17.591 1.00 20.45 117 ARG B O 1
ATOM 2441 N N . GLN B 1 118 ? -38.092 -1.246 -19.185 1.00 29.73 118 GLN B N 1
ATOM 2442 C CA . GLN B 1 118 ? -37.822 -0.164 -18.257 1.00 29.73 118 GLN B CA 1
ATOM 2443 C C . GLN B 1 118 ? -38.381 1.123 -18.865 1.00 29.73 118 GLN B C 1
ATOM 2444 O O . GLN B 1 118 ? -38.198 1.407 -20.053 1.00 20.65 118 GLN B O 1
ATOM 2450 N N . VAL B 1 119 ? -39.117 1.875 -18.060 1.00 18.37 119 VAL B N 1
ATOM 2451 C CA . VAL B 1 119 ? -39.676 3.121 -18.546 1.00 18.37 119 VAL B CA 1
ATOM 2452 C C . VAL B 1 119 ? -39.081 4.230 -17.699 1.00 18.37 119 VAL B C 1
ATOM 2453 O O . VAL B 1 119 ? -38.995 4.097 -16.472 1.00 13.01 119 VAL B O 1
ATOM 2457 N N . ARG B 1 120 ? -38.656 5.307 -18.365 1.00 20.23 120 ARG B N 1
ATOM 2458 C CA . ARG B 1 120 ? -38.037 6.443 -17.703 1.00 20.23 120 ARG B CA 1
ATOM 2459 C C . ARG B 1 120 ? -38.820 7.723 -17.883 1.00 20.23 120 ARG B C 1
ATOM 2460 O O . ARG B 1 120 ? -38.975 8.213 -18.998 1.00 19.57 120 ARG B O 1
ATOM 2468 N N . VAL B 1 121 ? -39.311 8.274 -16.783 1.00 9.21 121 VAL B N 1
ATOM 2469 C CA . VAL B 1 121 ? -40.048 9.522 -16.846 1.00 9.21 121 VAL B CA 1
ATOM 2470 C C . VAL B 1 121 ? -39.187 10.609 -16.212 1.00 9.21 121 VAL B C 1
ATOM 2471 O O . VAL B 1 121 ? -38.641 10.421 -15.126 1.00 18.27 121 VAL B O 1
ATOM 2475 N N . GLU B 1 122 ? -39.060 11.738 -16.897 1.00 24.11 122 GLU B N 1
ATOM 2476 C CA . GLU B 1 122 ? -38.280 12.850 -16.383 1.00 24.11 122 GLU B CA 1
ATOM 2477 C C . GLU B 1 122 ? -39.042 14.134 -16.675 1.00 24.11 122 GLU B C 1
ATOM 2478 O O . GLU B 1 122 ? -39.312 14.456 -17.831 1.00 37.83 122 GLU B O 1
ATOM 2484 N N . GLY B 1 123 ? -39.411 14.849 -15.614 1.00 22.23 123 GLY B N 1
ATOM 2485 C CA . GLY B 1 123 ? -40.138 16.095 -15.773 1.00 22.23 123 GLY B CA 1
ATOM 2486 C C . GLY B 1 123 ? -40.083 16.992 -14.552 1.00 22.23 123 GLY B C 1
ATOM 2487 O O . GLY B 1 123 ? -39.339 16.716 -13.617 1.00 31.77 123 GLY B O 1
ATOM 2488 N N . ILE B 1 124 ? -40.867 18.070 -14.571 1.00 20.29 124 ILE B N 1
ATOM 2489 C CA . ILE B 1 124 ? -40.935 19.022 -13.464 1.00 20.29 124 ILE B CA 1
ATOM 2490 C C . ILE B 1 124 ? -41.994 18.549 -12.463 1.00 20.29 124 ILE B C 1
ATOM 2491 O O . ILE B 1 124 ? -43.029 18.004 -12.855 1.00 39.59 124 ILE B O 1
ATOM 2496 N N . THR B 1 125 ? -41.739 18.761 -11.175 1.00 35.78 125 THR B N 1
ATOM 2497 C CA . THR B 1 125 ? -42.665 18.316 -10.145 1.00 35.78 125 THR B CA 1
ATOM 2498 C C . THR B 1 125 ? -43.690 19.362 -9.740 1.00 35.78 125 THR B C 1
ATOM 2499 O O . THR B 1 125 ? -43.446 20.568 -9.821 1.00 25.43 125 THR B O 1
ATOM 2503 N N . GLU B 1 126 ? -44.842 18.866 -9.300 1.00 29.52 126 GLU B N 1
ATOM 2504 C CA . GLU B 1 126 ? -45.958 19.692 -8.872 1.00 29.52 126 GLU B CA 1
ATOM 2505 C C . GLU B 1 126 ? -46.696 18.995 -7.753 1.00 29.52 126 GLU B C 1
ATOM 2506 O O . GLU B 1 126 ? -46.828 17.775 -7.739 1.00 57.13 126 GLU B O 1
ATOM 2512 N N . HIS B 1 127 ? -47.181 19.788 -6.813 1.00 27.91 127 HIS B N 1
ATOM 2513 C CA . HIS B 1 127 ? -47.916 19.263 -5.687 1.00 27.91 127 HIS B CA 1
ATOM 2514 C C . HIS B 1 127 ? -49.367 19.053 -6.084 1.00 27.91 127 HIS B C 1
ATOM 2515 O O . HIS B 1 127 ? -50.048 19.979 -6.509 1.00 32.46 127 HIS B O 1
ATOM 2522 N N . VAL B 1 128 ? -49.829 17.818 -5.956 1.00 31.18 128 VAL B N 1
ATOM 2523 C CA . VAL B 1 128 ? -51.196 17.480 -6.300 1.00 31.18 128 VAL B CA 1
ATOM 2524 C C . VAL B 1 128 ? -52.205 18.263 -5.448 1.00 31.18 128 VAL B C 1
ATOM 2525 O O . VAL B 1 128 ? -51.903 18.719 -4.340 1.00 48.13 128 VAL B O 1
ATOM 2529 N N . ASN B 1 129 ? -53.404 18.420 -5.999 1.00 59.68 129 ASN B N 1
ATOM 2530 C CA . ASN B 1 129 ? -54.513 19.116 -5.355 1.00 59.68 129 ASN B CA 1
ATOM 2531 C C . ASN B 1 129 ? -54.732 18.658 -3.908 1.00 59.68 129 ASN B C 1
ATOM 2532 O O . ASN B 1 129 ? -54.761 17.454 -3.635 1.00 58.69 129 ASN B O 1
ATOM 2537 N N . ARG B 1 130 ? -54.897 19.609 -2.988 1.00 40.79 130 ARG B N 1
ATOM 2538 C CA . ARG B 1 130 ? -55.111 19.283 -1.572 1.00 40.79 130 ARG B CA 1
ATOM 2539 C C . ARG B 1 130 ? -56.334 18.406 -1.329 1.00 40.79 130 ARG B C 1
ATOM 2540 O O . ARG B 1 130 ? -56.365 17.615 -0.383 1.00 57.45 130 ARG B O 1
ATOM 2548 N N . GLU B 1 131 ? -57.349 18.558 -2.175 1.00 19.41 131 GLU B N 1
ATOM 2549 C CA . GLU B 1 131 ? -58.555 17.742 -2.062 1.00 19.41 131 GLU B CA 1
ATOM 2550 C C . GLU B 1 131 ? -58.175 16.286 -2.320 1.00 19.41 131 GLU B C 1
ATOM 2551 O O . GLU B 1 131 ? -58.313 15.438 -1.445 1.00 82.78 131 GLU B O 1
ATOM 2557 N N . THR B 1 132 ? -57.683 16.019 -3.528 1.00 66.71 132 THR B N 1
ATOM 2558 C CA . THR B 1 132 ? -57.273 14.677 -3.929 1.00 66.71 132 THR B CA 1
ATOM 2559 C C . THR B 1 132 ? -56.353 14.054 -2.885 1.00 66.71 132 THR B C 1
ATOM 2560 O O . THR B 1 132 ? -56.524 12.893 -2.493 1.00 63.12 132 THR B O 1
ATOM 2564 N N . SER B 1 133 ? -55.365 14.831 -2.450 1.00 54.92 133 SER B N 1
ATOM 2565 C CA . SER B 1 133 ? -54.413 14.373 -1.454 1.00 54.92 133 SER B CA 1
ATOM 2566 C C . SER B 1 133 ? -55.185 13.764 -0.285 1.00 54.92 133 SER B C 1
ATOM 2567 O O . SER B 1 133 ? -54.944 12.613 0.111 1.00 21.46 133 SER B O 1
ATOM 2570 N N . GLU B 1 134 ? -56.127 14.540 0.245 1.00 43.23 134 GLU B N 1
ATOM 2571 C CA . GLU B 1 134 ? -56.964 14.105 1.359 1.00 43.23 134 GLU B CA 1
ATOM 2572 C C . GLU B 1 134 ? -57.852 12.922 0.978 1.00 43.23 134 GLU B C 1
ATOM 2573 O O . GLU B 1 134 ? -57.960 11.957 1.731 1.00 62.89 134 GLU B O 1
ATOM 2579 N N . ARG B 1 135 ? -58.495 13.018 -0.186 1.00 52.04 135 ARG B N 1
ATOM 2580 C CA . ARG B 1 135 ? -59.388 11.973 -0.688 1.00 52.04 135 ARG B CA 1
ATOM 2581 C C . ARG B 1 135 ? -58.747 10.596 -0.639 1.00 52.04 135 ARG B C 1
ATOM 2582 O O . ARG B 1 135 ? -59.314 9.653 -0.089 1.00 96.81 135 ARG B O 1
ATOM 2590 N N . TYR B 1 136 ? -57.561 10.484 -1.220 1.00 48.72 136 TYR B N 1
ATOM 2591 C CA . TYR B 1 136 ? -56.858 9.214 -1.242 1.00 48.72 136 TYR B CA 1
ATOM 2592 C C . TYR B 1 136 ? -56.295 8.840 0.132 1.00 48.72 136 TYR B C 1
ATOM 2593 O O . TYR B 1 136 ? -56.122 7.659 0.436 1.00 95.68 136 TYR B O 1
ATOM 2602 N N . PHE B 1 137 ? -56.017 9.839 0.965 1.00 55.73 137 PHE B N 1
ATOM 2603 C CA . PHE B 1 137 ? -55.508 9.558 2.303 1.00 55.73 137 PHE B CA 1
ATOM 2604 C C . PHE B 1 137 ? -56.589 8.821 3.100 1.00 55.73 137 PHE B C 1
ATOM 2605 O O . PHE B 1 137 ? -56.282 7.968 3.933 1.00 48.69 137 PHE B O 1
ATOM 2613 N N . LYS B 1 138 ? -57.852 9.159 2.837 1.00 67.95 138 LYS B N 1
ATOM 2614 C CA . LYS B 1 138 ? -58.993 8.539 3.515 1.00 67.95 138 LYS B CA 1
ATOM 2615 C C . LYS B 1 138 ? -59.098 7.049 3.200 1.00 67.95 138 LYS B C 1
ATOM 2616 O O . LYS B 1 138 ? -59.348 6.233 4.091 1.00 66.78 138 LYS B O 1
ATOM 2622 N N . THR B 1 139 ? -58.902 6.705 1.930 1.00 63.81 139 THR B N 1
ATOM 2623 C CA . THR B 1 139 ? -58.973 5.319 1.476 1.00 63.81 139 THR B CA 1
ATOM 2624 C C . THR B 1 139 ? -57.944 4.401 2.152 1.00 63.81 139 THR B C 1
ATOM 2625 O O . THR B 1 139 ? -58.185 3.199 2.309 1.00 61.24 139 THR B O 1
ATOM 2629 N N . ARG B 1 140 ? -56.803 4.966 2.548 1.00 56.54 140 ARG B N 1
ATOM 2630 C CA . ARG B 1 140 ? -55.747 4.204 3.206 1.00 56.54 140 ARG B CA 1
ATOM 2631 C C . ARG B 1 140 ? -56.254 3.568 4.506 1.00 56.54 140 ARG B C 1
ATOM 2632 O O . ARG B 1 140 ? -57.130 4.115 5.176 1.00 95.16 140 ARG B O 1
ATOM 2640 N N . PRO B 1 141 ? -55.707 2.400 4.875 1.00 66.04 141 PRO B N 1
ATOM 2641 C CA . PRO B 1 141 ? -56.141 1.730 6.110 1.00 66.04 141 PRO B CA 1
ATOM 2642 C C . PRO B 1 141 ? -55.931 2.6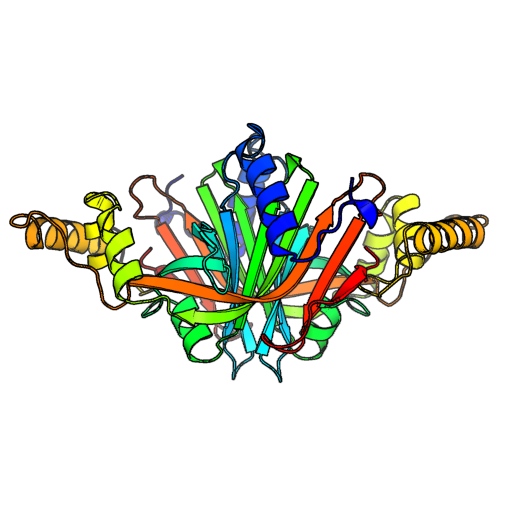13 7.336 1.00 66.04 141 PRO B C 1
ATOM 2643 O O . PRO B 1 141 ? -55.068 3.498 7.336 1.00 66.49 141 PRO B O 1
ATOM 2647 N N . ARG B 1 142 ? -56.724 2.371 8.375 1.00 56.60 142 ARG B N 1
ATOM 2648 C CA . ARG B 1 142 ? -56.622 3.157 9.596 1.00 56.60 142 ARG B CA 1
ATOM 2649 C C . ARG B 1 142 ? -55.219 3.097 10.194 1.00 56.60 142 ARG B C 1
ATOM 2650 O O . ARG B 1 142 ? -54.667 4.119 10.601 1.00 95.00 142 ARG B O 1
ATOM 2658 N N . GLY B 1 143 ? -54.639 1.902 10.246 1.00 62.96 143 GLY B N 1
ATOM 2659 C CA . GLY B 1 143 ? -53.303 1.770 10.796 1.00 62.96 143 GLY B CA 1
ATOM 2660 C C . GLY B 1 143 ? -52.377 2.707 10.054 1.00 62.96 143 GLY B C 1
ATOM 2661 O O . GLY B 1 143 ? -51.507 3.349 10.647 1.00 61.19 143 GLY B O 1
ATOM 2662 N N . SER B 1 144 ? -52.580 2.791 8.742 1.00 70.87 144 SER B N 1
ATOM 2663 C CA . SER B 1 144 ? -51.773 3.654 7.887 1.00 70.87 144 SER B CA 1
ATOM 2664 C C . SER B 1 144 ? -52.010 5.114 8.219 1.00 70.87 144 SER B C 1
ATOM 2665 O O . SER B 1 144 ? -51.073 5.856 8.514 1.00 66.77 144 SER B O 1
ATOM 2668 N N . LYS B 1 145 ? -53.271 5.520 8.164 1.00 27.13 145 LYS B N 1
ATOM 2669 C CA . LYS B 1 145 ? -53.632 6.895 8.462 1.00 27.13 145 LYS B CA 1
ATOM 2670 C C . LYS B 1 145 ? -52.958 7.361 9.754 1.00 27.13 145 LYS B C 1
ATOM 2671 O O . LYS B 1 145 ? -52.452 8.484 9.830 1.00 56.82 145 LYS B O 1
ATOM 2677 N N . ILE B 1 146 ? -52.935 6.491 10.760 1.00 58.06 146 ILE B N 1
ATOM 2678 C CA . ILE B 1 146 ? -52.323 6.826 12.043 1.00 58.06 146 ILE B CA 1
ATOM 2679 C C . ILE B 1 146 ? -50.804 6.888 11.908 1.00 58.06 146 ILE B C 1
ATOM 2680 O O . ILE B 1 146 ? -50.152 7.775 12.474 1.00 75.30 146 ILE B O 1
ATOM 2685 N N . GLY B 1 147 ? -50.247 5.939 11.160 1.00 45.84 147 GLY B N 1
ATOM 2686 C CA . GLY B 1 147 ? -48.810 5.910 10.962 1.00 45.84 147 GLY B CA 1
ATOM 2687 C C . GLY B 1 147 ? -48.287 7.201 10.349 1.00 45.84 147 GLY B C 1
ATOM 2688 O O . GLY B 1 147 ? -47.166 7.636 10.651 1.00 44.31 147 GLY B O 1
ATOM 2689 N N . ALA B 1 148 ? -49.089 7.817 9.481 1.00 44.85 148 ALA B N 1
ATOM 2690 C CA . ALA B 1 148 ? -48.686 9.067 8.843 1.00 44.85 148 ALA B CA 1
ATOM 2691 C C . ALA B 1 148 ? -48.373 10.116 9.905 1.00 44.85 148 ALA B C 1
ATOM 2692 O O . ALA B 1 148 ? -47.337 10.781 9.855 1.00 56.63 148 ALA B O 1
ATOM 2694 N N . TRP B 1 149 ? -49.274 10.237 10.876 1.00 26.72 149 TRP B N 1
ATOM 2695 C CA . TRP B 1 149 ? -49.133 11.194 11.965 1.00 26.72 149 TRP B CA 1
ATOM 2696 C C . TRP B 1 149 ? -47.957 10.923 12.903 1.00 26.72 149 TRP B C 1
ATOM 2697 O O . TRP B 1 149 ? -47.161 11.819 13.209 1.00 48.43 149 TRP B O 1
ATOM 2708 N N . ALA B 1 150 ? -47.860 9.679 13.354 1.00 40.68 150 ALA B N 1
ATOM 2709 C CA . ALA B 1 150 ? -46.821 9.266 14.284 1.00 40.68 150 ALA B CA 1
ATOM 2710 C C . ALA B 1 150 ? -45.399 9.349 13.752 1.00 40.68 150 ALA B C 1
ATOM 2711 O O . ALA B 1 150 ? -44.477 9.714 14.488 1.00 58.77 150 ALA B O 1
ATOM 2713 N N . SER B 1 151 ? -45.224 9.019 12.476 1.00 64.19 151 SER B N 1
ATOM 2714 C CA . SER B 1 151 ? -43.899 9.033 11.861 1.00 64.19 151 SER B CA 1
ATOM 2715 C C . SER B 1 151 ? -43.559 10.289 11.055 1.00 64.19 151 SER B C 1
ATOM 2716 O O . SER B 1 151 ? -44.217 10.614 10.059 1.00 39.17 151 SER B O 1
ATOM 2719 N N . ARG B 1 152 ? -42.521 10.988 11.509 1.00 45.43 152 ARG B N 1
ATOM 2720 C CA . ARG B 1 152 ? -42.040 12.187 10.841 1.00 45.43 152 ARG B CA 1
ATOM 2721 C C . ARG B 1 152 ? -40.945 11.677 9.903 1.00 45.43 152 ARG B C 1
ATOM 2722 O O . ARG B 1 152 ? -39.759 11.767 10.200 1.00 95.00 152 ARG B O 1
ATOM 2730 N N . GLN B 1 153 ? -41.373 11.130 8.770 1.00 31.81 153 GLN B N 1
ATOM 2731 C CA . GLN B 1 153 ? -40.482 10.554 7.773 1.00 31.81 153 GLN B CA 1
ATOM 2732 C C . GLN B 1 153 ? -39.099 11.182 7.631 1.00 31.81 153 GLN B C 1
ATOM 2733 O O . GLN B 1 153 ? -38.964 12.403 7.487 1.00 23.03 153 GLN B O 1
ATOM 2739 N N . SER B 1 154 ? -38.080 10.322 7.670 1.00 36.55 154 SER B N 1
ATOM 2740 C CA . SER B 1 154 ? -36.679 10.717 7.531 1.00 36.55 154 SER B CA 1
ATOM 2741 C C . SER B 1 154 ? -36.076 11.474 8.706 1.00 36.55 154 SER B C 1
ATOM 2742 O O . SER B 1 154 ? -34.871 11.742 8.721 1.00 40.11 154 SER B O 1
ATOM 2745 N N . ASP B 1 155 ? -36.902 11.813 9.691 1.00 30.50 155 ASP B N 1
ATOM 2746 C CA . ASP B 1 155 ? -36.414 12.520 10.870 1.00 30.50 155 ASP B CA 1
ATOM 2747 C C . ASP B 1 155 ? -35.588 11.516 11.651 1.00 30.50 155 ASP B C 1
ATOM 2748 O O . ASP B 1 155 ? -35.795 10.302 11.540 1.00 54.46 155 ASP B O 1
ATOM 2753 N N . VAL B 1 156 ? -34.652 12.022 12.446 1.00 45.56 156 VAL B N 1
ATOM 2754 C CA . VAL B 1 156 ? -33.811 11.156 13.247 1.00 45.56 156 VAL B CA 1
ATOM 2755 C C . VAL B 1 156 ? -34.508 10.805 14.558 1.00 45.56 156 VAL B C 1
ATOM 2756 O O . VAL B 1 156 ? -35.157 11.656 15.167 1.00 27.97 156 VAL B O 1
ATOM 2760 N N . ILE B 1 157 ? -34.381 9.547 14.973 1.00 55.63 157 ILE B N 1
ATOM 2761 C CA . ILE B 1 157 ? -34.981 9.072 16.215 1.00 55.63 157 ILE B CA 1
ATOM 2762 C C . ILE B 1 157 ? -33.996 8.241 17.043 1.00 55.63 157 ILE B C 1
ATOM 2763 O O . ILE B 1 157 ? -32.945 7.822 16.553 1.00 41.72 157 ILE B O 1
ATOM 2768 N N . LYS B 1 158 ? -34.340 8.010 18.305 1.00 63.97 158 LYS B N 1
ATOM 2769 C CA . LYS B 1 158 ? -33.478 7.252 19.200 1.00 63.97 158 LYS B CA 1
ATOM 2770 C C . LYS B 1 158 ? -33.496 5.759 18.913 1.00 63.97 158 LYS B C 1
ATOM 2771 O O . LYS B 1 158 ? -32.446 5.116 18.868 1.00 74.99 158 LYS B O 1
ATOM 2777 N N . ASN B 1 159 ? -34.689 5.214 18.700 1.00 36.65 159 ASN B N 1
ATOM 2778 C CA . ASN B 1 159 ? -34.822 3.786 18.447 1.00 36.65 159 ASN B CA 1
ATOM 2779 C C . ASN B 1 159 ? -36.269 3.418 18.165 1.00 36.65 159 ASN B C 1
ATOM 2780 O O . ASN B 1 159 ? -37.125 4.299 18.017 1.00 51.87 159 ASN B O 1
ATOM 2785 N N . ARG B 1 160 ? -36.529 2.112 18.100 1.00 49.56 160 ARG B N 1
ATOM 2786 C CA . ARG B 1 160 ? -37.876 1.595 17.855 1.00 49.56 160 ARG B CA 1
ATOM 2787 C C . ARG B 1 160 ? -38.811 2.147 18.916 1.00 49.56 160 ARG B C 1
ATOM 2788 O O . ARG B 1 160 ? -39.891 2.658 18.614 1.00 57.96 160 ARG B O 1
ATOM 2796 N N . GLU B 1 161 ? -38.381 2.024 20.167 1.00 41.64 161 GLU B N 1
ATOM 2797 C CA . GLU B 1 161 ? -39.161 2.490 21.301 1.00 41.64 161 GLU B CA 1
ATOM 2798 C C . GLU B 1 161 ? -39.713 3.885 21.041 1.00 41.64 161 GLU B C 1
ATOM 2799 O O . GLU B 1 161 ? -40.929 4.079 21.076 1.00 74.91 161 GLU B O 1
ATOM 2805 N N . GLU B 1 162 ? -38.835 4.853 20.771 1.00 30.28 162 GLU B N 1
ATOM 2806 C CA . GLU B 1 162 ? -39.298 6.215 20.498 1.00 30.28 162 GLU B CA 1
ATOM 2807 C C . GLU B 1 162 ? -40.424 6.161 19.465 1.00 30.28 162 GLU B C 1
ATOM 2808 O O . GLU B 1 162 ? -41.459 6.820 19.605 1.00 62.61 162 GLU B O 1
ATOM 2814 N N . LEU B 1 163 ? -40.203 5.352 18.434 1.00 26.29 163 LEU B N 1
ATOM 2815 C CA . LEU B 1 163 ? -41.160 5.164 17.358 1.00 26.29 163 LEU B CA 1
ATOM 2816 C C . LEU B 1 163 ? -42.512 4.663 17.855 1.00 26.29 163 LEU B C 1
ATOM 2817 O O . LEU B 1 163 ? -43.542 5.296 17.614 1.00 53.98 163 LEU B O 1
ATOM 2822 N N . ASP B 1 164 ? -42.505 3.526 18.546 1.00 61.75 164 ASP B N 1
ATOM 2823 C CA . ASP B 1 164 ? -43.733 2.941 19.077 1.00 61.75 164 ASP B CA 1
ATOM 2824 C C . ASP B 1 164 ? -44.439 3.893 20.034 1.00 61.75 164 ASP B C 1
ATOM 2825 O O . ASP B 1 164 ? -45.667 4.050 19.983 1.00 63.81 164 ASP B O 1
ATOM 2830 N N . GLU B 1 165 ? -43.659 4.513 20.917 1.00 51.10 165 GLU B N 1
ATOM 2831 C CA . GLU B 1 165 ? -44.201 5.465 21.876 1.00 51.10 165 GLU B CA 1
ATOM 2832 C C . GLU B 1 165 ? -45.087 6.428 21.098 1.00 51.10 165 GLU B C 1
ATOM 2833 O O . GLU B 1 165 ? -46.191 6.760 21.525 1.00 68.72 165 GLU B O 1
ATOM 2839 N N . LEU B 1 166 ? -44.593 6.851 19.938 1.00 58.43 166 LEU B N 1
ATOM 2840 C CA . LEU B 1 166 ? -45.317 7.769 19.069 1.00 58.43 166 LEU B CA 1
ATOM 2841 C C . LEU B 1 166 ? -46.543 7.114 18.448 1.00 58.43 166 LEU B C 1
ATOM 2842 O O . LEU B 1 166 ? -47.608 7.729 18.367 1.00 56.33 166 LEU B O 1
ATOM 2847 N N . THR B 1 167 ? -46.387 5.876 17.991 1.00 49.26 167 THR B N 1
ATOM 2848 C CA . THR B 1 167 ? -47.506 5.148 17.404 1.00 49.26 167 THR B CA 1
ATOM 2849 C C . THR B 1 167 ? -48.601 5.062 18.462 1.00 49.26 167 THR B C 1
ATOM 2850 O O . THR B 1 167 ? -49.713 5.560 18.267 1.00 57.73 167 THR B O 1
ATOM 2854 N N . GLN B 1 168 ? -48.263 4.434 19.589 1.00 65.40 168 GLN B N 1
ATOM 2855 C CA . GLN B 1 168 ? -49.185 4.282 20.711 1.00 65.40 168 GLN B CA 1
ATOM 2856 C C . GLN B 1 168 ? -49.887 5.599 21.037 1.00 65.40 168 GLN B C 1
ATOM 2857 O O . GLN B 1 168 ? -51.112 5.665 21.062 1.00 83.75 168 GLN B O 1
ATOM 2863 N N . LYS B 1 169 ? -49.099 6.641 21.288 1.00 36.19 169 LYS B N 1
ATOM 2864 C CA . LYS B 1 169 ? -49.641 7.957 21.601 1.00 36.19 169 LYS B CA 1
ATOM 2865 C C . LYS B 1 169 ? -50.679 8.387 20.563 1.00 36.19 169 LYS B C 1
ATOM 2866 O O . LYS B 1 169 ? -51.775 8.819 20.923 1.00 62.15 169 LYS B O 1
ATOM 2872 N N . ASN B 1 170 ? -50.339 8.257 19.282 1.00 68.12 170 ASN B N 1
ATOM 2873 C CA . ASN B 1 170 ? -51.248 8.645 18.200 1.00 68.12 170 ASN B CA 1
ATOM 2874 C C . ASN B 1 170 ? -52.444 7.713 18.077 1.00 68.12 170 ASN B C 1
ATOM 2875 O O . ASN B 1 170 ? -53.565 8.154 17.825 1.00 67.61 170 ASN B O 1
ATOM 2880 N N . THR B 1 171 ? -52.202 6.420 18.233 1.00 64.08 171 THR B N 1
ATOM 2881 C CA . THR B 1 171 ? -53.289 5.462 18.148 1.00 64.08 171 THR B CA 1
ATOM 2882 C C . THR B 1 171 ? -54.288 5.836 19.240 1.00 64.08 171 THR B C 1
ATOM 2883 O O . THR B 1 171 ? -55.506 5.760 19.030 1.00 55.76 171 THR B O 1
ATOM 2887 N N . GLU B 1 172 ? -53.765 6.256 20.395 1.00 57.93 172 GLU B N 1
ATOM 2888 C CA . GLU B 1 172 ? -54.598 6.671 21.522 1.00 57.93 172 GLU B CA 1
ATOM 2889 C C . GLU B 1 172 ? -55.153 8.068 21.243 1.00 57.93 172 GLU B C 1
ATOM 2890 O O . GLU B 1 172 ? -56.302 8.367 21.571 1.00 63.24 172 GLU B O 1
ATOM 2892 N N . ARG B 1 173 ? -54.333 8.917 20.625 1.00 64.01 173 ARG B N 1
ATOM 2893 C CA . ARG B 1 173 ? -54.739 10.282 20.288 1.00 64.01 173 ARG B CA 1
ATOM 2894 C C . ARG B 1 173 ? -55.963 10.286 19.390 1.00 64.01 173 ARG B C 1
ATOM 2895 O O . ARG B 1 173 ? -56.900 11.039 19.629 1.00 73.50 173 ARG B O 1
ATOM 2897 N N . PHE B 1 174 ? -55.950 9.441 18.360 1.00 73.67 174 PHE B N 1
ATOM 2898 C CA . PHE B 1 174 ? -57.056 9.352 17.408 1.00 73.67 174 PHE B CA 1
ATOM 2899 C C . PHE B 1 174 ? -58.019 8.197 17.704 1.00 73.67 174 PHE B C 1
ATOM 2900 O O . PHE B 1 174 ? -58.891 7.882 16.885 1.00 44.83 174 PHE B O 1
ATOM 2902 N N . LYS B 1 175 ? -57.866 7.572 18.871 1.00 71.80 175 LYS B N 1
ATOM 2903 C CA . LYS B 1 175 ? -58.731 6.457 19.272 1.00 71.80 175 LYS B CA 1
ATOM 2904 C C . LYS B 1 175 ? -60.208 6.865 19.228 1.00 71.80 175 LYS B C 1
ATOM 2905 O O . LYS B 1 175 ? -61.055 6.134 18.702 1.00 63.04 175 LYS B O 1
ATOM 2907 N N . ASP B 1 176 ? -60.507 8.033 19.791 1.00 75.60 176 ASP B N 1
ATOM 2908 C CA . ASP B 1 176 ? -61.864 8.565 19.805 1.00 75.60 176 ASP B CA 1
ATOM 2909 C C . ASP B 1 176 ? -62.048 9.405 18.537 1.00 75.60 176 ASP B C 1
ATOM 2910 O O . ASP B 1 176 ? -62.090 10.637 18.600 1.00 55.17 176 ASP B O 1
ATOM 2912 N N . ALA B 1 177 ? -62.139 8.736 17.387 1.00 80.62 177 ALA B N 1
ATOM 2913 C CA . ALA B 1 177 ? -62.309 9.427 16.107 1.00 80.62 177 ALA B CA 1
ATOM 2914 C C . ALA B 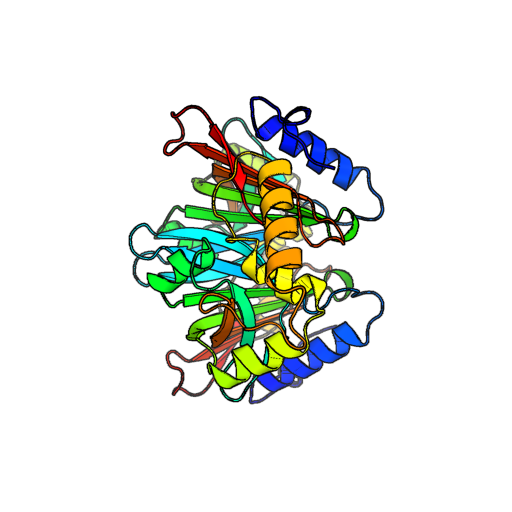1 177 ? -62.566 8.466 14.945 1.00 80.62 177 ALA B C 1
ATOM 2915 O O . ALA B 1 177 ? -61.760 7.573 14.673 1.00 65.92 177 ALA B O 1
ATOM 2917 N N . GLU B 1 178 ? -63.691 8.659 14.263 1.00 81.82 178 GLU B N 1
ATOM 2918 C CA . GLU B 1 178 ? -64.047 7.818 13.125 1.00 81.82 178 GLU B CA 1
ATOM 2919 C C . GLU B 1 178 ? -62.966 7.913 12.041 1.00 81.82 178 GLU B C 1
ATOM 2920 O O . GLU B 1 178 ? -62.100 7.039 11.938 1.00 65.17 178 GLU B O 1
ATOM 2922 N N . ASP B 1 179 ? -63.017 8.979 11.242 1.00 77.93 179 ASP B N 1
ATOM 2923 C CA . ASP B 1 179 ? -62.050 9.195 10.166 1.00 77.93 179 ASP B CA 1
ATOM 2924 C C . ASP B 1 179 ? -60.852 10.001 10.675 1.00 77.93 179 ASP B C 1
ATOM 2925 O O . ASP B 1 179 ? -61.034 11.030 11.324 1.00 65.78 179 ASP B O 1
ATOM 2927 N N . ILE B 1 180 ? -59.636 9.528 10.388 1.00 64.38 180 ILE B N 1
ATOM 2928 C CA . ILE B 1 180 ? -58.406 10.207 10.820 1.00 64.38 180 ILE B CA 1
ATOM 2929 C C . ILE B 1 180 ? -58.035 11.301 9.823 1.00 64.38 180 ILE B C 1
ATOM 2930 O O . ILE B 1 180 ? -58.049 11.059 8.621 1.00 30.94 180 ILE B O 1
ATOM 2932 N N . PRO B 1 181 ? -57.702 12.517 10.312 1.00 66.44 181 PRO B N 1
ATOM 2933 C CA . PRO B 1 181 ? -57.327 13.662 9.462 1.00 66.44 181 PRO B CA 1
ATOM 2934 C C . PRO B 1 181 ? -55.992 13.498 8.732 1.00 66.44 181 PRO B C 1
ATOM 2935 O O . PRO B 1 181 ? -55.113 12.760 9.174 1.00 63.31 181 PRO B O 1
ATOM 2939 N N . CYS B 1 182 ? -55.845 14.202 7.616 1.00 35.32 182 CYS B N 1
ATOM 2940 C CA . CYS B 1 182 ? -54.636 14.116 6.809 1.00 35.32 182 CYS B CA 1
ATOM 2941 C C . CYS B 1 182 ? -53.583 15.133 7.199 1.00 35.32 182 CYS B C 1
ATOM 2942 O O . CYS B 1 182 ? -53.866 16.326 7.291 1.00 51.80 182 CYS B O 1
ATOM 2945 N N . PRO B 1 183 ? -52.344 14.677 7.423 1.00 38.43 183 PRO B N 1
ATOM 2946 C CA . PRO B 1 183 ? -51.293 15.628 7.801 1.00 38.43 183 PRO B CA 1
ATOM 2947 C C . PRO B 1 183 ? -50.984 16.573 6.655 1.00 38.43 183 PRO B C 1
ATOM 2948 O O . PRO B 1 183 ? -51.144 16.221 5.491 1.00 39.26 183 PRO B O 1
ATOM 2952 N N . ASP B 1 184 ? -50.550 17.778 6.994 1.00 52.73 184 ASP B N 1
ATOM 2953 C CA . ASP B 1 184 ? -50.220 18.771 5.990 1.00 52.73 184 ASP B CA 1
ATOM 2954 C C . ASP B 1 184 ? -49.066 18.299 5.117 1.00 52.73 184 ASP B C 1
ATOM 2955 O O . ASP B 1 184 ? -49.035 18.576 3.920 1.00 83.85 184 ASP B O 1
ATOM 2960 N N . TYR B 1 185 ? -48.125 17.576 5.716 1.00 50.65 185 TYR B N 1
ATOM 2961 C CA . TYR B 1 185 ? -46.948 17.099 4.993 1.00 50.65 185 TYR B CA 1
ATOM 2962 C C . TYR B 1 185 ? -47.161 15.858 4.130 1.00 50.65 185 TYR B C 1
ATOM 2963 O O . TYR B 1 185 ? -46.275 15.478 3.360 1.00 51.28 185 TYR B O 1
ATOM 2972 N N . TRP B 1 186 ? -48.323 15.223 4.258 1.00 34.32 186 TRP B N 1
ATOM 2973 C CA . TRP B 1 186 ? -48.623 14.053 3.440 1.00 34.32 186 TRP B CA 1
ATOM 2974 C C . TRP B 1 186 ? -49.514 14.477 2.276 1.00 34.32 186 TRP B C 1
ATOM 2975 O O . TRP B 1 186 ? -50.289 15.421 2.393 1.00 52.93 186 TRP B O 1
ATOM 2986 N N . GLY B 1 187 ? -49.397 13.777 1.154 1.00 24.47 187 GLY B N 1
ATOM 2987 C CA . GLY B 1 187 ? -50.206 14.102 -0.004 1.00 24.47 187 GLY B CA 1
ATOM 2988 C C . GLY B 1 187 ? -49.578 13.599 -1.286 1.00 24.47 187 GLY B C 1
ATOM 2989 O O . GLY B 1 187 ? -48.624 12.814 -1.261 1.00 17.40 187 GLY B O 1
ATOM 2990 N N . GLY B 1 188 ? -50.119 14.048 -2.411 1.00 16.44 188 GLY B N 1
ATOM 2991 C CA . GLY B 1 188 ? -49.598 13.632 -3.700 1.00 16.44 188 GLY B CA 1
ATOM 2992 C C . GLY B 1 188 ? -48.747 14.696 -4.368 1.00 16.44 188 GLY B C 1
ATOM 2993 O O . GLY B 1 188 ? -48.838 15.884 -4.050 1.00 19.52 188 GLY B O 1
ATOM 2994 N N . LEU B 1 189 ? -47.893 14.251 -5.284 1.00 16.94 189 LEU B N 1
ATOM 2995 C CA . LEU B 1 189 ? -47.010 15.125 -6.052 1.00 16.94 189 LEU B CA 1
ATOM 2996 C C . LEU B 1 189 ? -47.015 14.496 -7.431 1.00 16.94 189 LEU B C 1
ATOM 2997 O O . LEU B 1 189 ? -47.076 13.271 -7.559 1.00 17.47 189 LEU B O 1
ATOM 3002 N N . ARG B 1 190 ? -46.971 15.323 -8.466 1.00 17.34 190 ARG B N 1
ATOM 3003 C CA . ARG B 1 190 ? -46.997 14.803 -9.816 1.00 17.34 190 ARG B CA 1
ATOM 3004 C C . ARG B 1 190 ? -45.797 15.260 -10.611 1.00 17.34 190 ARG B C 1
ATOM 3005 O O . ARG B 1 190 ? -45.246 16.329 -10.368 1.00 22.12 190 ARG B O 1
ATOM 3013 N N . ILE B 1 191 ? -45.384 14.424 -11.551 1.00 13.29 191 ILE B N 1
ATOM 3014 C CA . ILE B 1 191 ? -44.258 14.745 -12.408 1.00 13.29 191 ILE B CA 1
ATOM 3015 C C . ILE B 1 191 ? -44.848 15.009 -13.778 1.00 13.29 191 ILE B C 1
ATOM 3016 O O . ILE B 1 191 ? -45.510 14.149 -14.356 1.00 29.90 191 ILE B O 1
ATOM 3021 N N . VAL B 1 192 ? -44.631 16.217 -14.276 1.00 13.51 192 VAL B N 1
ATOM 3022 C CA . VAL B 1 192 ? -45.102 16.610 -15.593 1.00 13.51 192 VAL B CA 1
ATOM 3023 C C . VAL B 1 192 ? -43.916 16.265 -16.485 1.00 13.51 192 VAL B C 1
ATOM 3024 O O . VAL B 1 192 ? -42.880 16.934 -16.469 1.00 18.57 192 VAL B O 1
ATOM 3028 N N . PRO B 1 193 ? -44.058 15.197 -17.276 1.00 23.78 193 PRO B N 1
ATOM 3029 C CA . PRO B 1 193 ? -43.027 14.697 -18.188 1.00 23.78 193 PRO B CA 1
ATOM 3030 C C . PRO B 1 193 ? -42.493 15.632 -19.268 1.00 23.78 193 PRO B C 1
ATOM 3031 O O . PRO B 1 193 ? -43.243 16.358 -19.922 1.00 48.90 193 PRO B O 1
ATOM 3035 N N . LEU B 1 194 ? -41.175 15.593 -19.443 1.00 29.55 194 LEU B N 1
ATOM 3036 C CA . LEU B 1 194 ? -40.489 16.370 -20.462 1.00 29.55 194 LEU B CA 1
ATOM 3037 C C . LEU B 1 194 ? -39.716 15.347 -21.272 1.00 29.55 194 LEU B C 1
ATOM 3038 O O . LEU B 1 194 ? -39.242 15.614 -22.369 1.00 10.32 194 LEU B O 1
ATOM 3043 N N . GLU B 1 195 ? -39.592 14.158 -20.700 1.00 12.96 195 GLU B N 1
ATOM 3044 C CA . GLU B 1 195 ? -38.901 13.049 -21.341 1.00 12.96 195 GLU B CA 1
ATOM 3045 C C . GLU B 1 195 ? -39.420 11.750 -20.807 1.00 12.96 195 GLU B C 1
ATOM 3046 O O . GLU B 1 195 ? -39.458 11.544 -19.608 1.00 12.28 195 GLU B O 1
ATOM 3052 N N . ILE B 1 196 ? -39.835 10.880 -21.710 1.00 16.95 196 ILE B N 1
ATOM 3053 C CA . ILE B 1 196 ? -40.319 9.557 -21.346 1.00 16.95 196 ILE B CA 1
ATOM 3054 C C . ILE B 1 196 ? -39.579 8.593 -22.265 1.00 16.95 196 ILE B C 1
ATOM 3055 O O . ILE B 1 196 ? -39.597 8.754 -23.487 1.00 24.51 196 ILE B O 1
ATOM 3060 N N . GLU B 1 197 ? -38.890 7.617 -21.687 1.00 21.48 197 GLU B N 1
ATOM 3061 C CA . GLU B 1 197 ? -38.184 6.657 -22.512 1.00 21.48 197 GLU B CA 1
ATOM 3062 C C . GLU B 1 197 ? -38.719 5.256 -22.352 1.00 21.48 197 GLU B C 1
ATOM 3063 O O . GLU B 1 197 ? -38.932 4.781 -21.236 1.00 19.64 197 GLU B O 1
ATOM 3069 N N . PHE B 1 198 ? -38.923 4.603 -23.486 1.00 17.48 198 PHE B N 1
ATOM 3070 C CA . PHE B 1 198 ? -39.385 3.233 -23.503 1.00 17.48 198 PHE B CA 1
ATOM 3071 C C . PHE B 1 198 ? -38.179 2.391 -23.927 1.00 17.48 198 PHE B C 1
ATOM 3072 O O . PHE B 1 198 ? -37.671 2.518 -25.049 1.00 10.53 198 PHE B O 1
ATOM 3080 N N . TRP B 1 199 ? -37.713 1.555 -23.004 1.00 18.15 199 TRP B N 1
ATOM 3081 C CA . TRP B 1 199 ? -36.559 0.699 -23.220 1.00 18.15 199 TRP B CA 1
ATOM 3082 C C . TRP B 1 199 ? -37.051 -0.743 -23.211 1.00 18.15 199 TRP B C 1
ATOM 3083 O O . TRP B 1 199 ? -37.811 -1.134 -22.332 1.00 21.72 199 TRP B O 1
ATOM 3094 N N . GLN B 1 200 ? -36.635 -1.522 -24.206 1.00 35.63 200 GLN B N 1
ATOM 3095 C CA . GLN B 1 200 ? -37.014 -2.930 -24.306 1.00 35.63 200 GLN B CA 1
ATOM 3096 C C . GLN B 1 200 ? -35.737 -3.714 -24.574 1.00 35.63 200 GLN B C 1
ATOM 3097 O O . GLN B 1 200 ? -35.124 -3.569 -25.627 1.00 22.01 200 GLN B O 1
ATOM 3103 N N . GLY B 1 201 ? -35.336 -4.543 -23.619 1.00 19.14 201 GLY B N 1
ATOM 3104 C CA . GLY B 1 201 ? -34.106 -5.298 -23.771 1.00 19.14 201 GLY B CA 1
ATOM 3105 C C . GLY B 1 201 ? -34.188 -6.565 -24.592 1.00 19.14 201 GLY B C 1
ATOM 3106 O O . GLY B 1 201 ? -35.217 -7.239 -24.621 1.00 49.01 201 GLY B O 1
ATOM 3107 N N . ARG B 1 202 ? -33.083 -6.876 -25.268 1.00 31.79 202 ARG B N 1
ATOM 3108 C CA . ARG B 1 202 ? -32.955 -8.064 -26.112 1.00 31.79 202 ARG B CA 1
ATOM 3109 C C . ARG B 1 202 ? -31.657 -8.730 -25.697 1.00 31.79 202 ARG B C 1
ATOM 3110 O O . ARG B 1 202 ? -30.631 -8.069 -25.588 1.00 64.23 202 ARG B O 1
ATOM 3118 N N . PRO B 1 203 ? -31.682 -10.051 -25.454 1.00 27.88 203 PRO B N 1
ATOM 3119 C CA . PRO B 1 203 ? -30.469 -10.764 -25.046 1.00 27.88 203 PRO B CA 1
ATOM 3120 C C . PRO B 1 203 ? -29.307 -10.422 -25.963 1.00 27.88 203 PRO B C 1
ATOM 3121 O O . PRO B 1 203 ? -28.150 -10.675 -25.640 1.00 54.85 203 PRO B O 1
ATOM 3125 N N . SER B 1 204 ? -29.632 -9.835 -27.111 1.00 45.70 204 SER B N 1
ATOM 3126 C CA . SER B 1 204 ? -28.631 -9.444 -28.091 1.00 45.70 204 SER B CA 1
ATOM 3127 C C . SER B 1 204 ? -27.867 -8.209 -27.635 1.00 45.70 204 SER B C 1
ATOM 3128 O O . SER B 1 204 ? -26.861 -7.838 -28.247 1.00 35.99 204 SER B O 1
ATOM 3131 N N . ARG B 1 205 ? -28.350 -7.588 -26.555 1.00 46.99 205 ARG B N 1
ATOM 3132 C CA . ARG B 1 205 ? -27.767 -6.367 -25.980 1.00 46.99 205 ARG B CA 1
ATOM 3133 C C . ARG B 1 205 ? -28.094 -5.119 -26.805 1.00 46.99 205 ARG B C 1
ATOM 3134 O O . ARG B 1 205 ? -27.787 -4.000 -26.401 1.00 87.64 205 ARG B O 1
ATOM 3142 N N . LEU B 1 206 ? -28.708 -5.328 -27.965 1.00 27.48 206 LEU B N 1
ATOM 3143 C CA . LEU B 1 206 ? -29.102 -4.242 -28.862 1.00 27.48 206 LEU B CA 1
ATOM 3144 C C . LEU B 1 206 ? -30.555 -3.903 -28.574 1.00 27.48 206 LEU B C 1
ATOM 3145 O O . LEU B 1 206 ? -31.425 -4.059 -29.425 1.00 57.56 206 LEU B O 1
ATOM 3150 N N . HIS B 1 207 ? -30.807 -3.439 -27.361 1.00 10.21 207 HIS B N 1
ATOM 3151 C CA . HIS B 1 207 ? -32.148 -3.090 -26.928 1.00 10.21 207 HIS B CA 1
ATOM 3152 C C . HIS B 1 207 ? -32.812 -2.004 -27.767 1.00 10.21 207 HIS B C 1
ATOM 3153 O O . HIS B 1 207 ? -32.139 -1.185 -28.395 1.00 24.96 207 HIS B O 1
ATOM 3160 N N . ASP B 1 208 ? -34.142 -2.018 -27.784 1.00 23.90 208 ASP B N 1
ATOM 3161 C CA . ASP B 1 208 ? -34.925 -1.024 -28.507 1.00 23.90 208 ASP B CA 1
ATOM 3162 C C . ASP B 1 208 ? -35.121 0.156 -27.564 1.00 23.90 208 ASP B C 1
ATOM 3163 O O . ASP B 1 208 ? -35.658 0.000 -26.465 1.00 45.95 208 ASP B O 1
ATOM 3168 N N . ARG B 1 209 ? -34.686 1.335 -27.994 1.00 21.34 209 ARG B N 1
ATOM 3169 C CA . ARG B 1 209 ? -34.803 2.539 -27.175 1.00 21.34 209 ARG B CA 1
ATOM 3170 C C . ARG B 1 209 ? -35.554 3.640 -27.911 1.00 21.34 209 ARG B C 1
ATOM 3171 O O . ARG B 1 209 ? -35.190 4.009 -29.025 1.00 19.46 209 ARG B O 1
ATOM 3179 N N . PHE B 1 210 ? -36.594 4.176 -27.289 1.00 21.19 210 PHE B N 1
ATOM 3180 C CA . PHE B 1 210 ? -37.374 5.245 -27.892 1.00 21.19 210 PHE B CA 1
ATOM 3181 C C . PHE B 1 210 ? -37.608 6.257 -26.803 1.00 21.19 210 PHE B C 1
ATOM 3182 O O . PHE B 1 210 ? -37.981 5.898 -25.687 1.00 29.82 210 PHE B O 1
ATOM 3190 N N . VAL B 1 211 ? -37.394 7.526 -27.111 1.00 20.22 211 VAL B N 1
ATOM 3191 C CA . VAL B 1 211 ? -37.610 8.544 -26.106 1.00 20.22 211 VAL B CA 1
ATOM 3192 C C . VAL B 1 211 ? -38.412 9.716 -26.626 1.00 20.22 211 VAL B C 1
ATOM 3193 O O . VAL B 1 211 ? -38.059 10.314 -27.645 1.00 29.92 211 VAL B O 1
ATOM 3197 N N . TYR B 1 212 ? -39.500 10.026 -25.920 1.00 8.92 212 TYR B N 1
ATOM 3198 C CA . TYR B 1 212 ? -40.367 11.154 -26.263 1.00 8.92 212 TYR B CA 1
ATOM 3199 C C . TYR B 1 212 ? -39.856 12.387 -25.518 1.00 8.92 212 TYR B C 1
ATOM 3200 O O . TYR B 1 212 ? -39.518 12.291 -24.336 1.00 27.37 212 TYR B O 1
ATOM 3209 N N . ARG B 1 213 ? -39.801 13.540 -26.192 1.00 39.91 213 ARG B N 1
ATOM 3210 C CA . ARG B 1 213 ? -39.352 14.772 -25.540 1.00 39.91 213 ARG B CA 1
ATOM 3211 C C . ARG B 1 213 ? -40.004 16.059 -26.023 1.00 39.91 213 ARG B C 1
ATOM 3212 O O . ARG B 1 213 ? -40.391 16.189 -27.184 1.00 38.23 213 ARG B O 1
ATOM 3220 N N . ARG B 1 214 ? -40.108 17.008 -25.096 1.00 19.39 214 ARG B N 1
ATOM 3221 C CA . ARG B 1 214 ? -40.641 18.339 -25.350 1.00 19.39 214 ARG B CA 1
ATOM 3222 C C . ARG B 1 214 ? -39.910 19.233 -24.361 1.00 19.39 214 ARG B C 1
ATOM 3223 O O . ARG B 1 214 ? -39.888 18.954 -23.163 1.00 25.53 214 ARG B O 1
ATOM 3231 N N . LYS B 1 215 ? -39.287 20.292 -24.863 1.00 22.63 215 LYS B N 1
ATOM 3232 C CA . LYS B 1 215 ? -38.544 21.203 -23.996 1.00 22.63 215 LYS B CA 1
ATOM 3233 C C . LYS B 1 215 ? -39.488 21.788 -22.953 1.00 22.63 215 LYS B C 1
ATOM 3234 O O . LYS B 1 215 ? -39.102 22.072 -21.826 1.00 69.03 215 LYS B O 1
ATOM 3240 N N . THR B 1 216 ? -40.744 21.931 -23.342 1.00 20.31 216 THR B N 1
ATOM 3241 C CA . THR B 1 216 ? -41.737 22.533 -22.488 1.00 20.31 216 THR B CA 1
ATOM 3242 C C . THR B 1 216 ? -42.999 21.715 -22.476 1.00 20.31 216 THR B C 1
ATOM 3243 O O . THR B 1 216 ? -43.284 20.962 -23.414 1.00 46.05 216 THR B O 1
ATOM 3247 N N . GLU B 1 217 ? -43.756 21.880 -21.400 1.00 6.10 217 GLU B N 1
ATOM 3248 C CA . GLU B 1 217 ? -45.023 21.196 -21.232 1.00 6.10 217 GLU B CA 1
ATOM 3249 C C . GLU B 1 217 ? -45.996 21.640 -22.328 1.00 6.10 217 GLU B C 1
ATOM 3250 O O . GLU B 1 217 ? -47.060 21.052 -22.506 1.00 41.05 217 GLU B O 1
ATOM 3256 N N . ASN B 1 218 ? -45.614 22.673 -23.070 1.00 40.35 218 ASN B N 1
ATOM 3257 C CA . ASN B 1 218 ? -46.445 23.199 -24.148 1.00 40.35 218 ASN B CA 1
ATOM 3258 C C . ASN B 1 218 ? -45.807 22.996 -25.519 1.00 40.35 218 ASN B C 1
ATOM 3259 O O . ASN B 1 218 ? -46.163 23.673 -26.479 1.00 60.29 218 ASN B O 1
ATOM 3264 N N . ASP B 1 219 ? -44.856 22.075 -25.601 1.00 25.21 219 ASP B N 1
ATOM 3265 C CA . ASP B 1 219 ? -44.190 21.786 -26.856 1.00 25.21 219 ASP B CA 1
ATOM 3266 C C . ASP B 1 219 ? -44.603 20.394 -27.320 1.00 25.21 219 ASP B C 1
ATOM 3267 O O . ASP B 1 219 ? -44.665 19.454 -26.529 1.00 38.85 219 ASP B O 1
ATOM 3272 N N . PRO B 1 220 ? -44.903 20.249 -28.614 1.00 32.10 220 PRO B N 1
ATOM 3273 C CA . PRO B 1 220 ? -45.304 18.940 -29.123 1.00 32.10 220 PRO B CA 1
ATOM 3274 C C . PRO B 1 220 ? -44.244 17.895 -28.822 1.00 32.10 220 PRO B C 1
ATOM 3275 O O . PRO B 1 220 ? -43.043 18.172 -28.941 1.00 18.86 220 PRO B O 1
ATOM 3279 N N . TRP B 1 221 ? -44.702 16.703 -28.436 1.00 18.46 221 TRP B N 1
ATOM 3280 C CA . TRP B 1 221 ? -43.829 15.577 -28.121 1.00 18.46 221 TRP B CA 1
ATOM 3281 C C . TRP B 1 221 ? -43.025 15.205 -29.371 1.00 18.46 221 TRP B C 1
ATOM 3282 O O . TRP B 1 221 ? -43.510 15.392 -30.482 1.00 17.19 221 TRP B O 1
ATOM 3293 N N . LYS B 1 222 ? -41.808 14.686 -29.198 1.00 15.79 222 LYS B N 1
ATOM 3294 C CA . LYS B 1 222 ? -40.964 14.285 -30.337 1.00 15.79 222 LYS B CA 1
ATOM 3295 C C . LYS B 1 222 ? -40.308 12.939 -30.081 1.00 15.79 222 LYS B C 1
ATOM 3296 O O . LYS B 1 222 ? -39.524 12.811 -29.141 1.00 68.24 222 LYS B O 1
ATOM 3302 N N . VAL B 1 223 ? -40.608 11.938 -30.909 1.00 26.15 223 VAL B N 1
ATOM 3303 C CA . VAL B 1 223 ? -40.012 10.615 -30.713 1.00 26.15 223 VAL B CA 1
ATOM 3304 C C . VAL B 1 223 ? -38.737 10.420 -31.495 1.00 26.15 223 VAL B C 1
ATOM 3305 O O . VAL B 1 223 ? -38.605 10.897 -32.622 1.00 33.14 223 VAL B O 1
ATOM 3309 N N . VAL B 1 224 ? -37.807 9.688 -30.889 1.00 22.48 224 VAL B N 1
ATOM 3310 C CA . VAL B 1 224 ? -36.529 9.420 -31.507 1.00 22.48 224 VAL B CA 1
ATOM 3311 C C . VAL B 1 224 ? -35.958 8.091 -30.989 1.00 22.48 224 VAL B C 1
ATOM 3312 O O . VAL B 1 224 ? -36.306 7.633 -29.900 1.00 38.95 224 VAL B O 1
ATOM 3316 N N . ARG B 1 225 ? -35.090 7.475 -31.789 1.00 17.61 225 ARG B N 1
ATOM 3317 C CA . ARG B 1 225 ? -34.468 6.201 -31.460 1.00 17.61 225 ARG B CA 1
ATOM 3318 C C . ARG B 1 225 ? -33.086 6.431 -30.904 1.00 17.61 225 ARG B C 1
ATOM 3319 O O . ARG B 1 225 ? -32.255 7.074 -31.535 1.00 56.64 225 ARG B O 1
ATOM 3327 N N . LEU B 1 226 ? -32.829 5.884 -29.728 1.00 32.29 226 LEU B N 1
ATOM 3328 C CA . LEU B 1 226 ? -31.533 6.048 -29.090 1.00 32.29 226 LEU B CA 1
ATOM 3329 C C . LEU B 1 226 ? -30.701 4.779 -29.177 1.00 32.29 226 LEU B C 1
ATOM 3330 O O . LEU B 1 226 ? -31.239 3.662 -29.146 1.00 9.99 226 LEU B O 1
ATOM 3335 N N . ALA B 1 227 ? -29.387 4.952 -29.287 1.00 16.23 227 ALA B N 1
ATOM 3336 C CA . ALA B 1 227 ? -28.484 3.817 -29.345 1.00 16.23 227 ALA B CA 1
ATOM 3337 C C . ALA B 1 227 ? -28.481 3.221 -27.937 1.00 16.23 227 ALA B C 1
ATOM 3338 O O . ALA B 1 227 ? -28.453 3.962 -26.944 1.00 14.27 227 ALA B O 1
ATOM 3340 N N . PRO B 1 228 ? -28.491 1.875 -27.829 1.00 50.57 228 PRO B N 1
ATOM 3341 C CA . PRO B 1 228 ? -28.503 1.207 -26.528 1.00 50.57 228 PRO B CA 1
ATOM 3342 C C . PRO B 1 228 ? -27.152 1.289 -25.855 1.00 50.57 228 PRO B C 1
ATOM 3343 O O . PRO B 1 228 ? -27.086 0.952 -24.654 1.00 25.31 228 PRO B O 1
#

Secondary structure (DSSP, 8-state):
----GGG--SSHHHHHHHHHHHHHH-SS-S-TTEEEEEEEETTTTEEEEEEEE--EE-SSSEEEEEE-SSSHHHHHHHH--EEEEEEEETTTTEEEEEEEEEEEPPHHHHHHHHHHS-HHHHHHHHH--TT-EES-HHHHHHHHHHHHHHTTS-SSPPPPTTEEEEEEEEEEEEEEE--TTS--EEEEEE-SSTTS--EEEEE--/---GGG--SSHHHHHHHHHHHHHH-SS-S-TTEEEEEEEETTTTEEEEEEEE--EE-SSSEEEEEE-SSSHHHHHHHH--EEEEEEEETTTTEEEEEEEEEEEPPHHHHHHHHHHS-HHHHHHHHH--TT-EES-HHHHHHHHHHHHHHTTS-SSPPPPTTEEEEEEEEEEEEEEE--TTS--EEEEEE-SSTTS--EEEEE--

InterPro domains:
  IPR000659 Pyridoxamine 5'-phosphate oxidase [MF_01629] (20-228)
  IPR000659 Pyridoxamine 5'-phosphate oxidase [PIRSF000190] (6-228)
  IPR000659 Pyridoxamine 5'-phosphate oxidase [PTHR10851] (18-228)
  IPR000659 Pyridoxamine 5'-phosphate oxidase [TIGR00558] (34-228)
  IPR011576 Pyridoxamine 5'-phosphate oxidase, N-terminal [PF01243] (56-162)
  IPR012349 FMN-binding split barrel [G3DSA:2.30.110.10] (25-228)
  IPR019576 Pyridoxine 5'-phosphate oxidase, dimerisation, C-terminal [PF10590] (186-228)
  IPR019740 Pyridoxamine 5'-phosphate oxidase, conserved site [PS01064] (196-209)